Protein AF-A0A1E7ERU8-F1 (afdb_monomer)

Secondary structure (DSSP, 8-state):
---PPPPPPPPPPP----------------------------TTT-TTS-TTS-EEEEEEEE-PPGGGTTHHHHTHHHHHHHHHHHHHHHTT--EEEEEEEE--SSTTPPPHHHHHHHHHHHT--EEEE-SHHHHHHHHHTHHHHTTTSEE---S-HHHHHHHHSHHHHHHHHHHTT-----EEE--TT-----SSEEEEESSS--TTTTEEEESSHHHHHHHHTSHHHHTTGGG--EEEE----SEEEEEEEEEETTEEEEEEEEEETTTT-STTHHHHHHHTTSHHHHTSBSEEEP---HHHHHHHHHHHHHHHHHHT--EEEEEEEEEETTTEEEEEEEE-S--GGGGGGGGGTHHHHHHHHHHHTHHHHHH--------SPPP-EETTTT-----BGGG--HHHHHHT-HHHHHHTT-TT----EEE-PPP------TTSHHHHHHHHHTTTTS--------------------------------------

Sequence (496 aa):
MTSSVAINDPLMTDEPISSFESSHSSSRPSLSSVPSSIRTVTLDELKDIDRTKPLNILVTIHDIKPFYNGVYVHGLGLWISYIIERYLVERNIPHKLYTKSVLTTGATKTSPKDFIKFVKRNKIDVVIPSDTTDTMFLSTHHAEISKHVNLAVTPSLSVYESLEDKWETYNMCKELNICTPDTTLFTQNNNDQHYPFFLKVASGTNAGRGVWHCKHDDDLKMALNQKEITRRKKDVVLIQQKPVSGDIITAQIIFDNGTPVGSFFCQSVQSENLAGMGANWVNSQRADIKDMVSDIKVKLTDKQSKVLSEIFTRIGSKTSYHGMMDIEFIVNPIDGIFLLECNPRFSGGLHTTLSNHKFLDLYFDVVNKKNRNNNNSEKKTLNEAPICGNYSAGVEMKARLGDFDPTGFYLKNPLEVLSLRHWFTENHITYRPKSPSPSPSPTSMETTISTLLLKMDCSVKTSGSDMFHNEYSESALTSVGSNSTIDSSQKMIHGM

Nearest PDB structures (foldseek):
  2pn1-assembly1_A-2  TM=6.633E-01  e=1.241E-11  Exiguobacterium sibiricum 255-15
  6u1k-assembly1_A  TM=6.591E-01  e=4.947E-11  Thermus thermophilus HB8
  2zdg-assembly1_B  TM=6.523E-01  e=4.162E-11  unclassified
  2yzg-assembly1_B  TM=6.563E-01  e=2.344E-10  Thermus thermophilus HB8
  1ehi-assembly1_A  TM=6.337E-01  e=1.479E-10  Leuconostoc mesenteroides

Mean predicted aligned error: 12.73 Å

Structure (mmCIF, N/CA/C/O backbone):
data_AF-A0A1E7ERU8-F1
#
_entry.id   AF-A0A1E7ERU8-F1
#
loop_
_atom_site.group_PDB
_atom_site.id
_atom_site.type_symbol
_atom_site.label_atom_id
_atom_site.label_alt_id
_atom_site.label_comp_id
_atom_site.label_asym_id
_atom_site.label_entity_id
_atom_site.label_seq_id
_atom_site.pdbx_PDB_ins_code
_atom_site.Cartn_x
_atom_site.Cartn_y
_atom_site.Cartn_z
_atom_site.occupancy
_atom_site.B_iso_or_equiv
_atom_site.auth_seq_id
_atom_site.auth_comp_id
_atom_site.auth_asym_id
_atom_site.auth_atom_id
_atom_site.pdbx_PDB_model_num
ATOM 1 N N . MET A 1 1 ? 56.918 -26.871 -37.342 1.00 42.72 1 MET A N 1
ATOM 2 C CA . MET A 1 1 ? 56.216 -27.552 -36.237 1.00 42.72 1 MET A CA 1
ATOM 3 C C . MET A 1 1 ? 54.761 -27.138 -36.309 1.00 42.72 1 MET A C 1
ATOM 5 O O . MET A 1 1 ? 54.420 -26.020 -35.958 1.00 42.72 1 MET A O 1
ATOM 9 N N . THR A 1 2 ? 53.960 -27.992 -36.929 1.00 32.94 2 THR A N 1
ATOM 10 C CA . THR A 1 2 ? 52.538 -27.816 -37.233 1.00 32.94 2 THR A CA 1
ATOM 11 C C . THR A 1 2 ? 51.710 -28.498 -36.148 1.00 32.94 2 THR A C 1
ATOM 13 O O . THR A 1 2 ? 51.892 -29.694 -35.930 1.00 32.94 2 THR A O 1
ATOM 16 N N . SER A 1 3 ? 50.788 -27.781 -35.503 1.00 33.62 3 SER A N 1
ATOM 17 C CA . SER A 1 3 ? 49.689 -28.402 -34.752 1.00 33.62 3 SER A CA 1
ATOM 18 C C . SER A 1 3 ? 48.364 -27.788 -35.193 1.00 33.62 3 SER A C 1
ATOM 20 O O . SER A 1 3 ? 47.996 -26.686 -34.792 1.00 33.62 3 SER A O 1
ATOM 22 N N . SER A 1 4 ? 47.678 -28.514 -36.067 1.00 30.81 4 SER A N 1
ATOM 23 C CA . SER A 1 4 ? 46.291 -28.307 -36.461 1.00 30.81 4 SER A CA 1
ATOM 24 C C . SER A 1 4 ? 45.369 -28.922 -35.406 1.00 30.81 4 SER A C 1
ATOM 26 O O . SER A 1 4 ? 45.469 -30.118 -35.133 1.00 30.81 4 SER A O 1
ATOM 28 N N . VAL A 1 5 ? 44.470 -28.119 -34.840 1.00 40.88 5 VAL A N 1
ATOM 29 C CA . VAL A 1 5 ? 43.353 -28.588 -34.011 1.00 40.88 5 VAL A CA 1
ATOM 30 C C . VAL A 1 5 ? 42.112 -28.630 -34.897 1.00 40.88 5 VAL A C 1
ATOM 32 O O . VAL A 1 5 ? 41.734 -27.621 -35.487 1.00 40.88 5 VAL A O 1
ATOM 35 N N . ALA A 1 6 ? 41.535 -29.823 -35.028 1.00 33.97 6 ALA A N 1
ATOM 36 C CA . ALA A 1 6 ? 40.315 -30.084 -35.776 1.00 33.97 6 ALA A CA 1
ATOM 37 C C . ALA A 1 6 ? 39.084 -29.671 -34.953 1.00 33.97 6 ALA A C 1
ATOM 39 O O . ALA A 1 6 ? 38.977 -30.012 -33.775 1.00 33.97 6 ALA A O 1
ATOM 40 N N . ILE A 1 7 ? 38.162 -28.957 -35.596 1.00 39.69 7 ILE A N 1
ATOM 41 C CA . ILE A 1 7 ? 36.819 -28.655 -35.099 1.00 39.69 7 ILE A CA 1
ATOM 42 C C . ILE A 1 7 ? 35.871 -29.597 -35.846 1.00 39.69 7 ILE A C 1
ATOM 44 O O . ILE A 1 7 ? 35.864 -29.608 -37.075 1.00 39.69 7 ILE A O 1
ATOM 48 N N . ASN A 1 8 ? 35.126 -30.417 -35.104 1.00 36.47 8 ASN A N 1
ATOM 49 C CA . ASN A 1 8 ? 34.078 -31.282 -35.641 1.00 36.47 8 ASN A CA 1
ATOM 50 C C . ASN A 1 8 ? 32.730 -30.555 -35.549 1.00 36.47 8 ASN A C 1
ATOM 52 O O . ASN A 1 8 ? 32.255 -30.293 -34.444 1.00 36.47 8 ASN A O 1
ATOM 56 N N . ASP A 1 9 ? 32.119 -30.288 -36.701 1.00 37.62 9 ASP A N 1
ATOM 57 C CA . ASP A 1 9 ? 30.700 -29.946 -36.837 1.00 37.62 9 ASP A CA 1
ATOM 58 C C . ASP A 1 9 ? 29.838 -31.221 -36.799 1.00 37.62 9 ASP A C 1
ATOM 60 O O . ASP A 1 9 ? 30.205 -32.219 -37.432 1.00 37.62 9 ASP A O 1
ATOM 64 N N . PRO A 1 10 ? 28.670 -31.227 -36.131 1.00 44.28 10 PRO A N 1
ATOM 65 C CA . PRO A 1 10 ? 27.689 -32.283 -36.310 1.00 44.28 10 PRO A CA 1
ATOM 66 C C . PRO A 1 10 ? 26.718 -31.939 -37.451 1.00 44.28 10 PRO A C 1
ATOM 68 O O . PRO A 1 10 ? 26.026 -30.921 -37.427 1.00 44.28 10 PRO A O 1
ATOM 71 N N . LEU A 1 11 ? 26.652 -32.843 -38.433 1.00 35.62 11 LEU A N 1
ATOM 72 C CA . LEU A 1 11 ? 25.631 -32.879 -39.477 1.00 35.62 11 LEU A CA 1
ATOM 73 C C . LEU A 1 11 ? 24.226 -33.019 -38.869 1.00 35.62 11 LEU A C 1
ATOM 75 O O . LEU A 1 11 ? 23.938 -33.990 -38.170 1.00 35.62 11 LEU A O 1
ATOM 79 N N . MET A 1 12 ? 23.344 -32.080 -39.209 1.00 34.75 12 MET A N 1
ATOM 80 C CA . MET A 1 12 ? 21.891 -32.235 -39.138 1.00 34.75 12 MET A CA 1
ATOM 81 C C . MET A 1 12 ? 21.435 -33.033 -40.363 1.00 34.75 12 MET A C 1
ATOM 83 O O . MET A 1 12 ? 21.643 -32.607 -41.498 1.00 34.75 12 MET A O 1
ATOM 87 N N . THR A 1 13 ? 20.845 -34.204 -40.138 1.00 40.19 13 THR A N 1
ATOM 88 C CA . THR A 1 13 ? 20.145 -34.982 -41.165 1.00 40.19 13 THR A CA 1
ATOM 89 C C . THR A 1 13 ? 18.660 -34.639 -41.127 1.00 40.19 13 THR A C 1
ATOM 91 O O . THR A 1 13 ? 18.004 -34.870 -40.111 1.00 40.19 13 THR A O 1
ATOM 94 N N . ASP A 1 14 ? 18.149 -34.108 -42.235 1.00 37.19 14 ASP A N 1
ATOM 95 C CA . ASP A 1 14 ? 16.723 -33.922 -42.495 1.00 37.19 14 ASP A CA 1
ATOM 96 C C . ASP A 1 14 ? 16.034 -35.285 -42.674 1.00 37.19 14 ASP A C 1
ATOM 98 O O . ASP A 1 14 ? 16.336 -36.018 -43.618 1.00 37.19 14 ASP A O 1
ATOM 102 N N . GLU A 1 15 ? 15.074 -35.607 -41.803 1.00 41.28 15 GLU A N 1
ATOM 103 C CA . GLU A 1 15 ? 14.064 -36.636 -42.073 1.00 41.28 15 GLU A CA 1
ATOM 104 C C . GLU A 1 15 ? 12.684 -35.992 -42.308 1.00 41.28 15 GLU A C 1
ATOM 106 O O . GLU A 1 15 ? 12.304 -35.055 -41.598 1.00 41.28 15 GLU A O 1
ATOM 111 N N . PRO A 1 16 ? 11.906 -36.475 -43.295 1.00 42.34 16 PRO A N 1
ATOM 112 C CA . PRO A 1 16 ? 10.620 -35.892 -43.646 1.00 42.34 16 PRO A CA 1
ATOM 113 C C . PRO A 1 16 ? 9.520 -36.338 -42.673 1.00 42.34 16 PRO A C 1
ATOM 115 O O . PRO A 1 16 ? 9.263 -37.526 -42.481 1.00 42.34 16 PRO A O 1
ATOM 118 N N . ILE A 1 17 ? 8.816 -35.361 -42.099 1.00 37.84 17 ILE A N 1
ATOM 119 C CA . ILE A 1 17 ? 7.649 -35.581 -41.239 1.00 37.84 17 ILE A CA 1
ATOM 120 C C . ILE A 1 17 ? 6.486 -36.101 -42.093 1.00 37.84 17 ILE A C 1
ATOM 122 O O . ILE A 1 17 ? 5.920 -35.383 -42.919 1.00 37.84 17 ILE A O 1
ATOM 126 N N . SER A 1 18 ? 6.116 -37.360 -41.863 1.00 34.72 18 SER A N 1
ATOM 127 C CA . SER A 1 18 ? 4.922 -37.996 -42.411 1.00 34.72 18 SER A CA 1
ATOM 128 C C . SER A 1 18 ? 3.650 -37.389 -41.814 1.00 34.72 18 SER A C 1
ATOM 130 O O . SER A 1 18 ? 3.473 -37.349 -40.595 1.00 34.72 18 SER A O 1
ATOM 132 N N . SER A 1 19 ? 2.740 -36.979 -42.690 1.00 39.31 19 SER A N 1
ATOM 133 C CA . SER A 1 19 ? 1.374 -36.555 -42.397 1.00 39.31 19 SER A CA 1
ATOM 134 C C . SER A 1 19 ? 0.558 -37.661 -41.715 1.00 39.31 19 SER A C 1
ATOM 136 O O . SER A 1 19 ? 0.276 -38.690 -42.329 1.00 39.31 19 SER A O 1
ATOM 138 N N . PHE A 1 20 ? 0.126 -37.417 -40.477 1.00 35.47 20 PHE A N 1
ATOM 139 C CA . PHE A 1 20 ? -0.924 -38.187 -39.810 1.00 35.47 20 PHE A CA 1
ATOM 140 C C . PHE A 1 20 ? -2.240 -37.404 -39.871 1.00 35.47 20 PHE A C 1
ATOM 142 O O . PHE A 1 20 ? -2.466 -36.468 -39.105 1.00 35.47 20 PHE A O 1
ATOM 149 N N . GLU A 1 21 ? -3.122 -37.806 -40.784 1.00 43.38 21 GLU A N 1
ATOM 150 C CA . GLU A 1 21 ? -4.551 -37.533 -40.665 1.00 43.38 21 GLU A CA 1
ATOM 151 C C . GLU A 1 21 ? -5.121 -38.435 -39.562 1.00 43.38 21 GLU A C 1
ATOM 153 O O . GLU A 1 21 ? -5.020 -39.659 -39.631 1.00 43.38 21 GLU A O 1
ATOM 158 N N . SER A 1 22 ? -5.737 -37.847 -38.534 1.00 37.66 22 SER A N 1
ATOM 159 C CA . SER A 1 22 ? -6.662 -38.586 -37.673 1.00 37.66 22 SER A CA 1
ATOM 160 C C . SER A 1 22 ? -7.894 -37.739 -37.374 1.00 37.66 22 SER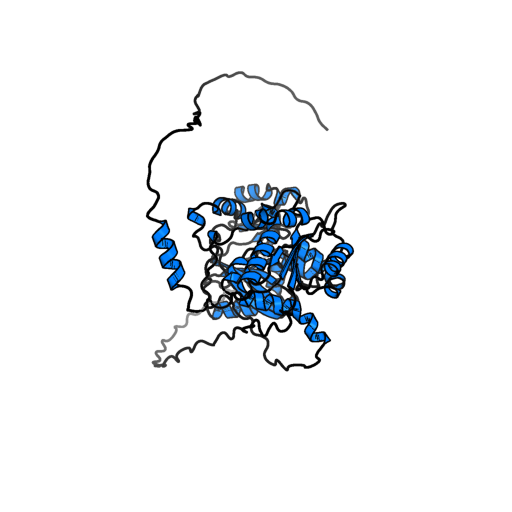 A C 1
ATOM 162 O O . SER A 1 22 ? -7.864 -36.693 -36.727 1.00 37.66 22 SER A O 1
ATOM 164 N N . SER A 1 23 ? -9.004 -38.208 -37.927 1.00 44.97 23 SER A N 1
ATOM 165 C CA . SER A 1 23 ? -10.358 -37.747 -37.691 1.00 44.97 23 SER A CA 1
ATOM 166 C C . SER A 1 23 ? -10.831 -38.201 -36.309 1.00 44.97 23 SER A C 1
ATOM 168 O O . SER A 1 23 ? -11.219 -39.356 -36.129 1.00 44.97 23 SER A O 1
ATOM 170 N N . HIS A 1 24 ? -10.864 -37.287 -35.340 1.00 38.22 24 HIS A N 1
ATOM 171 C CA . HIS A 1 24 ? -11.597 -37.490 -34.092 1.00 38.22 24 HIS A CA 1
ATOM 172 C C . HIS A 1 24 ? -12.530 -36.313 -33.810 1.00 38.22 24 HIS A C 1
ATOM 174 O O . HIS A 1 24 ? -12.122 -35.242 -33.361 1.00 38.22 24 HIS A O 1
ATOM 180 N N . SER A 1 25 ? -13.823 -36.550 -34.053 1.00 48.78 25 SER A N 1
ATOM 181 C CA . SER A 1 25 ? -14.905 -35.749 -33.497 1.00 48.78 25 SER A CA 1
ATOM 182 C C . SER A 1 25 ? -14.891 -35.906 -31.976 1.00 48.78 25 SER A C 1
ATOM 184 O O . SER A 1 25 ? -15.311 -36.934 -31.443 1.00 48.78 25 SER A O 1
ATOM 186 N N . SER A 1 26 ? -14.399 -34.891 -31.274 1.00 36.50 26 SER A N 1
ATOM 187 C CA . SER A 1 26 ? -14.543 -34.779 -29.826 1.00 36.50 26 SER A CA 1
ATOM 188 C C . SER A 1 26 ? -15.552 -33.678 -29.524 1.00 36.50 26 SER A C 1
ATOM 190 O O . SER A 1 26 ? -15.338 -32.493 -29.779 1.00 36.50 26 SER A O 1
ATOM 192 N N . SER A 1 27 ? -16.700 -34.092 -28.999 1.00 38.81 27 SER A N 1
ATOM 193 C CA . SER A 1 27 ? -17.632 -33.224 -28.293 1.00 38.81 27 SER A CA 1
ATOM 194 C C . SER A 1 27 ? -16.870 -32.507 -27.179 1.00 38.81 27 SER A C 1
ATOM 196 O O . SER A 1 27 ? -16.473 -33.137 -26.197 1.00 38.81 27 SER A O 1
ATOM 198 N N . ARG A 1 28 ? -16.631 -31.202 -27.347 1.00 35.34 28 ARG A N 1
ATOM 199 C CA . ARG A 1 28 ? -16.039 -30.358 -26.305 1.00 35.34 28 ARG A CA 1
ATOM 200 C C . ARG A 1 28 ? -16.934 -30.428 -25.065 1.00 35.34 28 ARG A C 1
ATOM 202 O O . ARG A 1 28 ? -18.092 -30.017 -25.162 1.00 35.34 28 ARG A O 1
ATOM 209 N N . PRO A 1 29 ? -16.441 -30.909 -23.912 1.00 36.12 29 PRO A N 1
ATOM 210 C CA . PRO A 1 29 ? -17.170 -30.730 -22.671 1.00 36.12 29 PRO A CA 1
ATOM 211 C C . PRO A 1 29 ? -17.283 -29.224 -22.429 1.00 36.12 29 PRO A C 1
ATOM 213 O O . PRO A 1 29 ? -16.292 -28.494 -22.516 1.00 36.12 29 PRO A O 1
ATOM 216 N N . SER A 1 30 ? -18.502 -28.744 -22.185 1.00 39.84 30 SER A N 1
ATOM 217 C CA . SER A 1 30 ? -18.716 -27.369 -21.752 1.00 39.84 30 SER A CA 1
ATOM 218 C C . SER A 1 30 ? -17.905 -27.162 -20.477 1.00 39.84 30 SER A C 1
ATOM 220 O O . SER A 1 30 ? -18.178 -27.812 -19.467 1.00 39.84 30 SER A O 1
ATOM 222 N N . LEU A 1 31 ? -16.898 -26.292 -20.543 1.00 35.41 31 LEU A N 1
ATOM 223 C CA . LEU A 1 31 ? -16.157 -25.797 -19.389 1.00 35.41 31 LEU A CA 1
ATOM 224 C C . LEU A 1 31 ? -17.152 -25.089 -18.466 1.00 35.41 31 LEU A C 1
ATOM 226 O O . LEU A 1 31 ? -17.412 -23.896 -18.600 1.00 35.41 31 LEU A O 1
ATOM 230 N N . SER A 1 32 ? -17.760 -25.851 -17.559 1.00 37.69 32 SER A N 1
ATOM 231 C CA . SER A 1 32 ? -18.476 -25.308 -16.419 1.00 37.69 32 SER A CA 1
ATOM 232 C C . SER A 1 32 ? -17.455 -24.525 -15.604 1.00 37.69 32 SER A C 1
ATOM 234 O O . SER A 1 32 ? -16.500 -25.110 -15.091 1.00 37.69 32 SER A O 1
ATOM 236 N N . SER A 1 33 ? -17.633 -23.207 -15.548 1.00 41.22 33 SER A N 1
ATOM 237 C CA . SER A 1 33 ? -16.838 -22.284 -14.744 1.00 41.22 33 SER A CA 1
ATOM 238 C C . SER A 1 33 ? -16.620 -22.872 -13.353 1.00 41.22 33 SER A C 1
ATOM 240 O O . SER A 1 33 ? -17.590 -23.069 -12.617 1.00 41.22 33 SER A O 1
ATOM 242 N N . VAL A 1 34 ? -15.368 -23.167 -12.998 1.00 42.28 34 VAL A N 1
ATOM 243 C CA . VAL A 1 34 ? -15.015 -23.502 -11.616 1.00 42.28 34 VAL A CA 1
ATOM 244 C C . VAL A 1 34 ? -15.473 -22.313 -10.770 1.00 42.28 34 VAL A C 1
ATOM 246 O O . VAL A 1 34 ? -15.021 -21.196 -11.035 1.00 42.28 34 VAL A O 1
ATOM 249 N N . PRO A 1 35 ? -16.404 -22.493 -9.816 1.00 43.81 35 PRO A N 1
ATOM 250 C CA . PRO A 1 35 ? -16.850 -21.389 -8.987 1.00 43.81 35 PRO A CA 1
ATOM 251 C C . PRO A 1 35 ? -15.625 -20.856 -8.254 1.00 43.81 35 PRO A C 1
ATOM 253 O O . PRO A 1 35 ? -14.987 -21.591 -7.500 1.00 43.81 35 PRO A O 1
ATOM 256 N N . SER A 1 36 ? -15.268 -19.593 -8.483 1.00 49.62 36 SER A N 1
ATOM 257 C CA . SER A 1 36 ? -14.318 -18.917 -7.614 1.00 49.62 36 SER A CA 1
ATOM 258 C C . SER A 1 36 ? -14.966 -18.882 -6.233 1.00 49.62 36 SER A C 1
ATOM 260 O O . SER A 1 36 ? -15.901 -18.123 -5.977 1.00 49.62 36 SER A O 1
ATOM 262 N N . SER A 1 37 ? -14.540 -19.775 -5.343 1.00 54.34 37 SER A N 1
ATOM 263 C CA . SER A 1 37 ? -15.031 -19.827 -3.971 1.00 54.34 37 SER A CA 1
ATOM 264 C C . SER A 1 37 ? -14.439 -18.643 -3.209 1.00 54.34 37 SER A C 1
ATOM 266 O O . SER A 1 37 ? -13.523 -18.787 -2.400 1.00 54.34 37 SER A O 1
ATOM 268 N N . ILE A 1 38 ? -14.912 -17.434 -3.516 1.00 59.66 38 ILE A N 1
ATOM 269 C CA . ILE A 1 38 ? -14.609 -16.246 -2.730 1.00 59.66 38 ILE A CA 1
ATOM 270 C C . ILE A 1 38 ? -15.186 -16.527 -1.351 1.00 59.66 38 ILE A C 1
ATOM 272 O O . ILE A 1 38 ? -16.407 -16.617 -1.189 1.00 59.66 38 ILE A O 1
ATOM 276 N N . ARG A 1 39 ? -14.307 -16.669 -0.354 1.00 61.81 39 ARG A N 1
ATOM 277 C CA . ARG A 1 39 ? -14.715 -16.675 1.048 1.00 61.81 39 ARG A CA 1
ATOM 278 C C . ARG A 1 39 ? -15.483 -15.380 1.286 1.00 61.81 39 ARG A C 1
ATOM 280 O O . ARG A 1 39 ? -14.890 -14.315 1.367 1.00 61.81 39 ARG A O 1
ATOM 287 N N . THR A 1 40 ? -16.804 -15.453 1.349 1.00 53.62 40 THR A N 1
ATOM 288 C CA . THR A 1 40 ? -17.605 -14.284 1.694 1.00 53.62 40 THR A CA 1
ATOM 289 C C . THR A 1 40 ? -17.532 -14.154 3.200 1.00 53.62 40 THR A C 1
ATOM 291 O O . THR A 1 40 ? -18.103 -14.982 3.892 1.00 53.62 40 THR A O 1
ATOM 294 N N . VAL A 1 41 ? -16.803 -13.154 3.694 1.00 54.56 41 VAL A N 1
ATOM 295 C CA . VAL A 1 41 ? -16.888 -12.760 5.100 1.00 54.56 41 VAL A CA 1
ATOM 296 C C . VAL A 1 41 ? -18.090 -11.831 5.217 1.00 54.56 41 VAL A C 1
ATOM 298 O O . VAL A 1 41 ? -18.110 -10.742 4.649 1.00 54.56 41 VAL A O 1
ATOM 301 N N . THR A 1 42 ? -19.138 -12.291 5.882 1.00 57.59 42 THR A N 1
ATOM 302 C CA . THR A 1 42 ? -20.289 -11.458 6.234 1.00 57.59 42 THR A CA 1
ATOM 303 C C . THR A 1 42 ? -19.957 -10.604 7.462 1.00 57.59 42 THR A C 1
ATOM 305 O O . THR A 1 42 ? -19.143 -10.991 8.302 1.00 57.59 42 THR A O 1
ATOM 308 N N . LEU A 1 43 ? -20.619 -9.452 7.627 1.00 55.19 43 LEU A N 1
ATOM 309 C CA . LEU A 1 43 ? -20.477 -8.653 8.859 1.00 55.19 43 LEU A CA 1
ATOM 310 C C . LEU A 1 43 ? -20.872 -9.431 10.116 1.00 55.19 43 LEU A C 1
ATOM 312 O O . LEU A 1 43 ? -20.462 -9.068 11.215 1.00 55.19 43 LEU A O 1
ATOM 316 N N . ASP A 1 44 ? -21.715 -10.449 9.968 1.00 55.34 44 ASP A N 1
ATOM 317 C CA . ASP A 1 44 ? -22.160 -11.296 11.072 1.00 55.34 44 ASP A CA 1
ATOM 318 C C . ASP A 1 44 ? -21.130 -12.390 11.393 1.00 55.34 44 ASP A C 1
ATOM 320 O O . ASP A 1 44 ? -21.146 -12.948 12.486 1.00 55.34 44 ASP A O 1
ATOM 324 N N . GLU A 1 45 ? -20.196 -12.673 10.478 1.00 53.25 45 GLU A N 1
ATOM 325 C CA . GLU A 1 45 ? -18.999 -13.487 10.721 1.00 53.25 45 GLU A CA 1
ATOM 326 C C . GLU A 1 45 ? -17.836 -12.668 11.282 1.00 53.25 45 GLU A C 1
ATOM 328 O O . GLU A 1 45 ? -16.982 -13.228 11.972 1.00 53.25 45 GLU A O 1
ATOM 333 N N . LEU A 1 46 ? -17.845 -11.341 11.103 1.00 57.94 46 LEU A N 1
ATOM 334 C CA . LEU A 1 46 ? -17.050 -10.401 11.901 1.00 57.94 46 LEU A CA 1
ATOM 335 C C . LEU A 1 46 ? -17.612 -10.286 13.332 1.00 57.94 46 LEU A C 1
ATOM 337 O O . LEU A 1 46 ? -17.790 -9.186 13.855 1.00 57.94 46 LEU A O 1
ATOM 341 N N . LYS A 1 47 ? -17.888 -11.430 13.978 1.00 50.22 47 LYS A N 1
ATOM 342 C CA . LYS A 1 47 ? -18.505 -11.567 15.313 1.00 50.22 47 LYS A CA 1
ATOM 343 C C . LYS A 1 47 ? -17.787 -10.786 16.417 1.00 50.22 47 LYS A C 1
ATOM 345 O O . LYS A 1 47 ? -18.360 -10.572 17.478 1.00 50.22 47 LYS A O 1
ATOM 350 N N . ASP A 1 48 ? -16.556 -10.360 16.155 1.00 53.94 48 ASP A N 1
ATOM 351 C CA . ASP A 1 48 ? -15.677 -9.701 17.115 1.00 53.94 48 ASP A CA 1
ATOM 352 C C . ASP A 1 48 ? -15.721 -8.167 17.036 1.00 53.94 48 ASP A C 1
ATOM 354 O O . ASP A 1 48 ? -15.178 -7.499 17.917 1.00 53.94 48 ASP A O 1
ATOM 358 N N . ILE A 1 49 ? -16.373 -7.584 16.019 1.00 61.00 49 ILE A N 1
ATOM 359 C CA . ILE A 1 49 ? -16.676 -6.149 16.041 1.00 61.00 49 ILE A CA 1
ATOM 360 C C . ILE A 1 49 ? -17.947 -5.981 16.866 1.00 61.00 49 ILE A C 1
ATOM 362 O O . ILE A 1 49 ? -19.065 -6.055 16.354 1.00 61.00 49 ILE A O 1
ATOM 366 N N . ASP A 1 50 ? -17.754 -5.785 18.167 1.00 67.75 50 ASP A N 1
ATOM 367 C CA . ASP A 1 50 ? -18.817 -5.456 19.107 1.00 67.75 50 ASP A CA 1
ATOM 368 C C . ASP A 1 50 ? -19.569 -4.203 18.635 1.00 67.75 50 ASP A C 1
ATOM 370 O O . ASP A 1 50 ? -19.124 -3.076 18.842 1.00 67.75 50 ASP A O 1
ATOM 374 N N . ARG A 1 51 ? -20.732 -4.406 18.005 1.00 72.31 51 ARG A N 1
ATOM 375 C CA . ARG A 1 51 ? -21.580 -3.319 17.494 1.00 72.31 51 ARG A CA 1
ATOM 376 C C . ARG A 1 51 ? -22.263 -2.524 18.610 1.00 72.31 51 ARG A C 1
ATOM 378 O O . ARG A 1 51 ? -22.896 -1.510 18.321 1.00 72.31 51 ARG A O 1
ATOM 385 N N . THR A 1 52 ? -22.170 -2.972 19.865 1.00 78.00 52 THR A N 1
ATOM 386 C CA . THR A 1 52 ? -22.739 -2.257 21.017 1.00 78.00 52 THR A CA 1
ATOM 387 C C . THR A 1 52 ? -21.869 -1.083 21.457 1.00 78.00 52 THR A C 1
ATOM 389 O O . THR A 1 52 ? -22.369 -0.152 22.093 1.00 78.00 52 THR A O 1
ATOM 392 N N . LYS A 1 53 ? -20.590 -1.072 21.060 1.00 87.56 53 LYS A N 1
ATOM 393 C CA . LYS A 1 53 ? -19.671 0.047 21.269 1.00 87.56 53 LYS A CA 1
ATOM 394 C C . LYS A 1 53 ? -19.125 0.576 19.938 1.00 87.56 53 LYS A C 1
ATOM 396 O O . LYS A 1 53 ? -19.055 -0.155 18.955 1.00 87.56 53 LYS A O 1
ATOM 401 N N . PRO A 1 54 ? -18.709 1.851 19.885 1.00 92.19 54 PRO A N 1
ATOM 402 C CA . PRO A 1 54 ? -17.954 2.346 18.746 1.00 92.19 54 PRO A CA 1
ATOM 403 C C . PRO A 1 54 ? -16.621 1.607 18.599 1.00 92.19 54 PRO A C 1
ATOM 405 O O . PRO A 1 54 ? -15.921 1.409 19.594 1.00 92.19 54 PRO A O 1
ATOM 408 N N . LEU A 1 55 ? -16.262 1.264 17.363 1.00 93.62 55 LEU A N 1
ATOM 409 C CA . LEU A 1 55 ? -14.934 0.770 17.009 1.00 93.62 55 LEU A CA 1
ATOM 410 C C . LEU A 1 55 ? -13.934 1.938 17.014 1.00 93.62 55 LEU A C 1
ATOM 412 O O . LEU A 1 55 ? -14.127 2.920 16.295 1.00 93.62 55 LEU A O 1
ATOM 416 N N . ASN A 1 56 ? -12.870 1.851 17.808 1.00 95.62 56 ASN A N 1
ATOM 417 C CA . ASN A 1 56 ? -11.846 2.891 17.896 1.00 95.62 56 ASN A CA 1
ATOM 418 C C . ASN A 1 56 ? -10.654 2.522 17.005 1.00 95.62 56 ASN A C 1
ATOM 420 O O . ASN A 1 56 ? -9.937 1.557 17.277 1.00 95.62 56 ASN A O 1
ATOM 424 N N . ILE A 1 57 ? -10.421 3.299 15.952 1.00 97.12 57 ILE A N 1
ATOM 425 C CA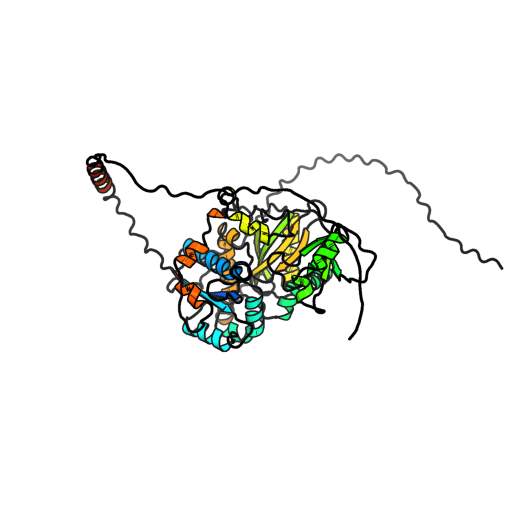 . ILE A 1 57 ? -9.398 3.020 14.938 1.00 97.12 57 ILE A CA 1
ATOM 426 C C . ILE A 1 57 ? -8.369 4.138 14.947 1.00 97.12 57 ILE A C 1
ATOM 428 O O . ILE A 1 57 ? -8.732 5.311 14.948 1.00 97.12 57 ILE A O 1
ATOM 432 N N . LEU A 1 58 ? -7.091 3.778 14.912 1.00 97.75 58 LEU A N 1
ATOM 4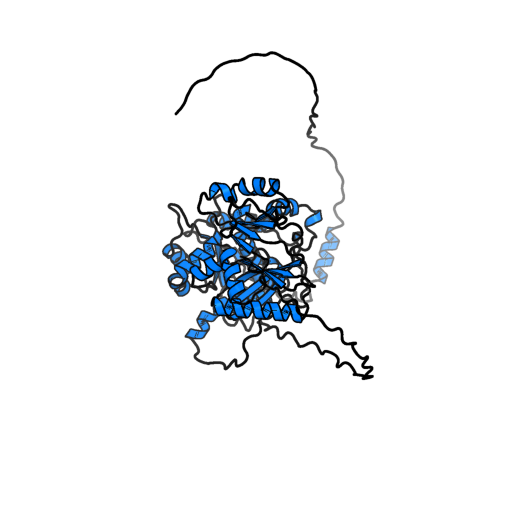33 C CA . LEU A 1 58 ? -5.991 4.709 14.700 1.00 97.75 58 LEU A CA 1
ATOM 434 C C . LEU A 1 58 ? -5.357 4.466 13.330 1.00 97.75 58 LEU A C 1
ATOM 436 O O . LEU A 1 58 ? -4.752 3.420 13.109 1.00 97.75 58 LEU A O 1
ATOM 440 N N . VAL A 1 59 ? -5.436 5.455 12.444 1.00 97.06 59 VAL A N 1
ATOM 441 C CA . VAL A 1 59 ? -4.640 5.499 11.214 1.00 97.06 59 VAL A CA 1
ATOM 442 C C . VAL A 1 59 ? -3.368 6.292 11.494 1.00 97.06 59 VAL A C 1
ATOM 444 O O . VAL A 1 59 ? -3.422 7.460 11.896 1.00 97.06 59 VAL A O 1
ATOM 447 N N . THR A 1 60 ? -2.210 5.662 11.329 1.00 95.81 60 THR A N 1
ATOM 448 C CA . THR A 1 60 ? -0.930 6.370 11.436 1.00 95.81 60 THR A CA 1
ATOM 449 C C . THR A 1 60 ? -0.549 6.976 10.101 1.00 95.81 60 THR A C 1
ATOM 451 O O . THR A 1 60 ? -0.943 6.463 9.062 1.00 95.81 60 THR A O 1
ATOM 454 N N . ILE A 1 61 ? 0.179 8.091 10.123 1.00 92.56 61 ILE A N 1
ATOM 455 C CA . ILE A 1 61 ? 0.635 8.803 8.925 1.00 92.56 61 ILE A CA 1
ATOM 456 C C . ILE A 1 61 ? 2.096 9.229 9.095 1.00 92.56 61 ILE A C 1
ATOM 458 O O . ILE A 1 61 ? 2.569 9.420 10.215 1.00 92.56 61 ILE A O 1
ATOM 462 N N . HIS A 1 62 ? 2.818 9.421 7.999 1.00 89.00 62 HIS A N 1
ATOM 463 C CA . HIS A 1 62 ? 4.216 9.843 8.033 1.00 89.00 62 HIS A CA 1
ATOM 464 C C . HIS A 1 62 ? 4.341 11.373 8.127 1.00 89.00 62 HIS A C 1
ATOM 466 O O . HIS A 1 62 ? 3.805 12.074 7.285 1.00 89.00 62 HIS A O 1
ATOM 472 N N . ASP A 1 63 ? 5.031 11.893 9.150 1.00 85.44 63 ASP A N 1
ATOM 473 C CA . ASP A 1 63 ? 5.532 13.281 9.308 1.00 85.44 63 ASP A CA 1
ATOM 474 C C . ASP A 1 63 ? 4.824 14.417 8.525 1.00 85.44 63 ASP A C 1
ATOM 476 O O . ASP A 1 63 ? 5.460 15.249 7.872 1.00 85.44 63 ASP A O 1
ATOM 480 N N . ILE A 1 64 ? 3.489 14.512 8.609 1.00 81.56 64 ILE A N 1
ATOM 481 C CA . ILE A 1 64 ? 2.789 15.688 8.080 1.00 81.56 64 ILE A CA 1
ATOM 482 C C . ILE A 1 64 ? 3.159 16.893 8.943 1.00 81.56 64 ILE A C 1
ATOM 484 O O . ILE A 1 64 ? 2.868 16.943 10.144 1.00 81.56 64 ILE A O 1
ATOM 488 N N . LYS A 1 65 ? 3.807 17.881 8.319 1.00 81.50 65 LYS A N 1
ATOM 489 C CA . LYS A 1 65 ? 4.236 19.114 8.982 1.00 81.50 65 LYS A CA 1
ATOM 490 C C . LYS A 1 65 ? 3.029 20.031 9.243 1.00 81.50 65 LYS A C 1
ATOM 492 O O . LYS A 1 65 ? 1.972 19.857 8.633 1.00 81.50 65 LYS A O 1
ATOM 497 N N . PRO A 1 66 ? 3.158 21.031 10.139 1.00 78.06 66 PRO A N 1
ATOM 498 C CA . PRO A 1 66 ? 2.064 21.943 10.456 1.00 78.06 66 PRO A CA 1
ATOM 499 C C . PRO A 1 66 ? 1.532 22.624 9.192 1.00 78.06 66 PRO A C 1
ATOM 501 O O . PRO A 1 66 ? 2.307 22.902 8.272 1.00 78.06 66 PRO A O 1
ATOM 504 N N . PHE A 1 67 ? 0.225 22.895 9.170 1.00 75.19 67 PHE A N 1
ATOM 505 C CA . PHE A 1 67 ? -0.472 23.529 8.044 1.00 75.19 67 PHE A CA 1
ATOM 506 C C . PHE A 1 67 ? -0.392 22.739 6.725 1.00 75.19 67 PHE A C 1
ATOM 508 O O . PHE A 1 67 ? -0.276 23.334 5.661 1.00 75.19 67 PHE A O 1
ATOM 515 N N . TYR A 1 68 ? -0.428 21.400 6.786 1.00 74.94 68 TYR A N 1
ATOM 516 C CA . TYR A 1 68 ? -0.350 20.510 5.612 1.00 74.94 68 TYR A CA 1
ATOM 517 C C . TYR A 1 68 ? 0.929 20.641 4.781 1.00 74.94 68 TYR A C 1
ATOM 519 O O . TYR A 1 68 ? 0.990 20.200 3.629 1.00 74.94 68 TYR A O 1
ATOM 527 N N . ASN A 1 69 ? 1.987 21.209 5.355 1.00 77.06 69 ASN A N 1
ATOM 528 C CA . ASN A 1 69 ? 3.265 21.269 4.671 1.00 77.06 69 ASN A CA 1
ATOM 529 C C . ASN A 1 69 ? 3.746 19.841 4.356 1.00 77.06 69 ASN A C 1
ATOM 531 O O . ASN A 1 69 ? 3.903 19.001 5.240 1.00 77.06 69 ASN A O 1
ATOM 535 N N . GLY A 1 70 ? 3.961 19.562 3.069 1.00 76.88 70 GLY A N 1
ATOM 536 C CA . GLY A 1 70 ? 4.337 18.229 2.597 1.00 76.88 70 GLY A CA 1
ATOM 537 C C . GLY A 1 70 ? 3.175 17.246 2.415 1.00 76.88 70 GLY A C 1
ATOM 538 O O . GLY A 1 70 ? 3.447 16.077 2.168 1.00 76.88 70 GLY A O 1
ATOM 539 N N . VAL A 1 71 ? 1.907 17.677 2.466 1.00 79.81 71 VAL A N 1
ATOM 540 C CA . VAL A 1 71 ? 0.749 16.783 2.249 1.00 79.81 71 VAL A CA 1
ATOM 541 C C . VAL A 1 71 ? 0.778 16.080 0.889 1.00 79.81 71 VAL A C 1
ATOM 543 O O . VAL A 1 71 ? 0.424 14.917 0.798 1.00 79.81 71 VAL A O 1
ATOM 546 N N . TYR A 1 72 ? 1.307 16.707 -0.162 1.00 72.12 72 TYR A N 1
ATOM 547 C CA . TYR A 1 72 ? 1.484 16.036 -1.459 1.00 72.12 72 TYR A CA 1
ATOM 548 C C . TYR A 1 72 ? 2.518 14.900 -1.432 1.00 72.12 72 TYR A C 1
ATOM 550 O O . TYR A 1 72 ? 2.570 14.085 -2.345 1.00 72.12 72 TYR A O 1
ATOM 558 N N . VAL A 1 73 ? 3.387 14.871 -0.421 1.00 75.12 73 VAL A N 1
ATOM 559 C CA . VAL A 1 73 ? 4.427 13.845 -0.255 1.00 75.12 73 VAL A CA 1
ATOM 560 C C . VAL A 1 73 ? 4.006 12.787 0.759 1.00 75.12 73 VAL A C 1
ATOM 562 O O . VAL A 1 73 ? 4.325 11.618 0.583 1.00 75.12 73 VAL A O 1
ATOM 565 N N . HIS A 1 74 ? 3.296 13.208 1.805 1.00 82.88 74 HIS A N 1
ATOM 566 C CA . HIS A 1 74 ? 3.014 12.408 2.995 1.00 82.88 74 HIS A CA 1
ATOM 567 C C . HIS A 1 74 ? 1.510 12.239 3.285 1.00 82.88 74 HIS A C 1
ATOM 569 O O . HIS A 1 74 ? 1.112 11.718 4.322 1.00 82.88 74 HIS A O 1
ATOM 575 N N . GLY A 1 75 ? 0.649 12.702 2.379 1.00 85.69 75 GLY A N 1
ATOM 576 C CA . GLY A 1 75 ? -0.806 12.714 2.534 1.00 85.69 75 GLY A CA 1
ATOM 577 C C . GLY A 1 75 ? -1.487 11.378 2.266 1.00 85.69 75 GLY A C 1
ATOM 578 O O . GLY A 1 75 ? -2.699 11.296 2.441 1.00 85.69 75 GLY A O 1
ATOM 579 N N . LEU A 1 76 ? -0.742 10.330 1.892 1.00 87.69 76 LEU A N 1
ATOM 580 C CA . LEU A 1 76 ? -1.289 8.985 1.686 1.00 87.69 76 LEU A CA 1
ATOM 581 C C . LEU A 1 76 ? -2.075 8.502 2.916 1.00 87.69 76 LEU A C 1
ATOM 583 O O . LEU A 1 76 ? -3.155 7.937 2.787 1.00 87.69 76 LEU A O 1
ATOM 587 N N . GLY A 1 77 ? -1.599 8.816 4.119 1.00 91.00 77 GLY A N 1
ATOM 588 C CA . GLY A 1 77 ? -2.315 8.471 5.341 1.00 91.00 77 GLY A CA 1
ATOM 589 C C . GLY A 1 77 ? -3.608 9.237 5.590 1.00 91.00 77 GLY A C 1
ATOM 590 O O . GLY A 1 77 ? -4.551 8.674 6.142 1.00 91.00 77 GLY A O 1
ATOM 591 N N . LEU A 1 78 ? -3.698 10.485 5.126 1.00 91.19 78 LEU A N 1
ATOM 592 C CA . LEU A 1 78 ? -4.963 11.222 5.125 1.00 91.19 78 LEU A CA 1
ATOM 593 C C . LEU A 1 78 ? -5.937 10.618 4.109 1.00 91.19 78 LEU A C 1
ATOM 595 O O . LEU A 1 78 ? -7.119 10.458 4.394 1.00 91.19 78 LEU A O 1
ATOM 599 N N . TRP A 1 79 ? -5.437 10.222 2.939 1.00 91.12 79 TRP A N 1
ATOM 600 C CA . TRP A 1 79 ? -6.246 9.520 1.948 1.00 91.12 79 TRP A CA 1
ATOM 601 C C . TRP A 1 79 ? -6.811 8.206 2.497 1.00 91.12 79 TRP A C 1
ATOM 603 O O . TRP A 1 79 ? -8.019 7.993 2.462 1.00 91.12 79 TRP A O 1
ATOM 613 N N . ILE A 1 80 ? -5.964 7.364 3.090 1.00 93.94 80 ILE A N 1
ATOM 614 C CA . ILE A 1 80 ? -6.388 6.093 3.686 1.00 93.94 80 ILE A CA 1
ATOM 615 C C . ILE A 1 80 ? -7.369 6.324 4.838 1.00 93.94 80 ILE A C 1
ATOM 617 O O . ILE A 1 80 ? -8.400 5.661 4.888 1.00 93.94 80 ILE A O 1
ATOM 621 N N . SER A 1 81 ? -7.107 7.287 5.727 1.00 94.75 81 SER A N 1
ATOM 622 C CA . SER A 1 81 ? -8.024 7.645 6.821 1.00 94.75 81 SER A CA 1
ATOM 623 C C . SER A 1 81 ? -9.410 8.040 6.295 1.00 94.75 81 SER A C 1
ATOM 625 O O . SER A 1 81 ? -10.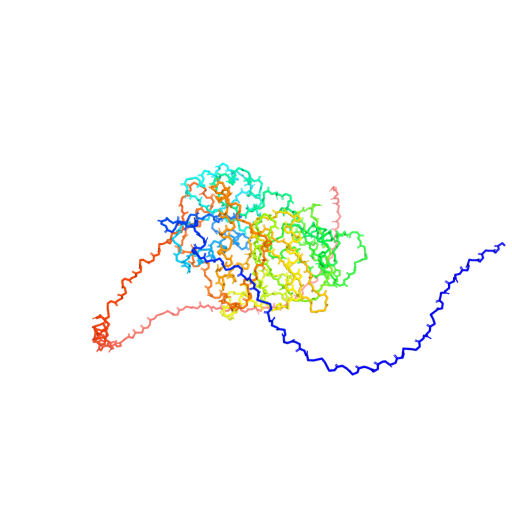419 7.505 6.754 1.00 94.75 81 SER A O 1
ATOM 627 N N . TYR A 1 82 ? -9.468 8.867 5.252 1.00 94.38 82 TYR A N 1
ATOM 628 C CA . TYR A 1 82 ? -10.715 9.214 4.573 1.00 94.38 82 TYR A CA 1
ATOM 629 C C . TYR A 1 82 ? -11.438 7.994 3.965 1.00 94.38 82 TYR A C 1
ATOM 631 O O . TYR A 1 82 ? -12.639 7.828 4.172 1.00 94.38 82 TYR A O 1
ATOM 639 N N . ILE A 1 83 ? -10.732 7.102 3.261 1.00 94.69 83 ILE A N 1
ATOM 640 C CA . ILE A 1 83 ? -11.342 5.897 2.669 1.00 94.69 83 ILE A CA 1
ATOM 641 C C . ILE A 1 83 ? -11.860 4.929 3.742 1.00 94.69 83 ILE A C 1
ATOM 643 O O . ILE A 1 83 ? -12.928 4.335 3.575 1.00 94.69 83 ILE A O 1
ATOM 647 N N . ILE A 1 84 ? -11.153 4.799 4.867 1.00 95.81 84 ILE A N 1
ATOM 648 C CA . ILE A 1 84 ? -11.606 3.999 6.009 1.00 95.81 84 ILE A CA 1
ATOM 649 C C . ILE A 1 84 ? -12.868 4.603 6.638 1.00 95.81 84 ILE A C 1
ATOM 651 O O . ILE A 1 84 ? -13.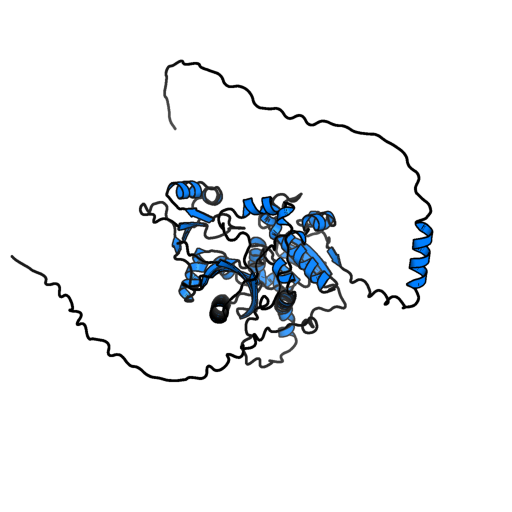796 3.854 6.933 1.00 95.81 84 ILE A O 1
ATOM 655 N N . GLU A 1 85 ? -12.954 5.929 6.796 1.00 95.19 85 GLU A N 1
ATOM 656 C CA . GLU A 1 85 ? -14.186 6.590 7.257 1.00 95.19 85 GLU A CA 1
ATOM 657 C C . GLU A 1 85 ? -15.369 6.256 6.346 1.00 95.19 85 GLU A C 1
ATOM 659 O O . GLU A 1 85 ? -16.401 5.775 6.823 1.00 95.19 85 GLU A O 1
ATOM 664 N N . ARG A 1 86 ? -15.178 6.413 5.032 1.00 93.81 86 ARG A N 1
ATOM 665 C CA . ARG A 1 86 ? -16.198 6.140 4.016 1.00 93.81 86 ARG A CA 1
ATOM 666 C C . ARG A 1 86 ? -16.707 4.712 4.103 1.00 93.81 86 ARG A C 1
ATOM 668 O O . ARG A 1 86 ? -17.916 4.494 4.171 1.00 93.81 86 ARG A O 1
ATOM 675 N N . TYR A 1 87 ? -15.786 3.754 4.172 1.00 94.12 87 TYR A N 1
ATOM 676 C CA . TYR A 1 87 ? -16.109 2.349 4.378 1.00 94.12 87 TYR A CA 1
ATOM 677 C C . TYR A 1 87 ? -16.948 2.143 5.647 1.00 94.12 87 TYR A C 1
ATOM 679 O O . TYR A 1 87 ? -18.007 1.522 5.591 1.00 94.12 87 TYR A O 1
ATOM 687 N N . LEU A 1 88 ? -16.530 2.683 6.795 1.00 93.69 88 LEU A N 1
ATOM 688 C CA . LEU A 1 88 ? -17.242 2.472 8.060 1.00 93.69 88 LEU A CA 1
ATOM 689 C C . LEU A 1 88 ? -18.649 3.083 8.041 1.00 93.69 88 LEU A C 1
ATOM 691 O O . LEU A 1 88 ? -19.582 2.474 8.567 1.00 93.69 88 LEU A O 1
ATOM 695 N N . VAL A 1 89 ? -18.815 4.254 7.418 1.00 92.31 89 VAL A N 1
ATOM 696 C CA . VAL A 1 89 ? -20.122 4.902 7.234 1.00 92.31 89 VAL A CA 1
ATOM 697 C C . VAL A 1 89 ? -21.017 4.081 6.311 1.00 92.31 89 VAL A C 1
ATOM 699 O O . VAL A 1 89 ? -22.168 3.822 6.659 1.00 92.31 89 VAL A O 1
ATOM 702 N N . GLU A 1 90 ? -20.504 3.619 5.170 1.00 89.62 90 GLU A N 1
ATOM 703 C CA . GLU A 1 90 ? -21.253 2.780 4.221 1.00 89.62 90 GLU A CA 1
ATOM 704 C C . GLU A 1 90 ? -21.677 1.442 4.840 1.00 89.62 90 GLU A C 1
ATOM 706 O O . GLU A 1 90 ? -22.736 0.904 4.515 1.00 89.62 90 GLU A O 1
ATOM 711 N N . ARG A 1 91 ? -20.889 0.924 5.787 1.00 88.38 91 ARG A N 1
ATOM 712 C CA . ARG A 1 91 ? -21.221 -0.274 6.572 1.00 88.38 91 ARG A CA 1
ATOM 713 C C . ARG A 1 91 ? -22.042 0.003 7.821 1.00 88.38 91 ARG A C 1
ATOM 715 O O . ARG A 1 91 ? -22.389 -0.942 8.527 1.00 88.38 91 ARG A O 1
ATOM 722 N N . ASN A 1 92 ? -22.386 1.264 8.073 1.00 89.56 92 ASN A N 1
ATOM 723 C CA . ASN A 1 92 ? -23.142 1.702 9.238 1.00 89.56 92 ASN A CA 1
ATOM 724 C C . ASN A 1 92 ? -22.515 1.229 10.567 1.00 89.56 92 ASN A C 1
ATOM 726 O O . ASN A 1 92 ? -23.211 0.798 11.488 1.00 89.56 92 ASN A O 1
ATOM 730 N N . ILE A 1 93 ? -21.183 1.278 10.656 1.00 89.00 93 ILE A N 1
ATOM 731 C CA . ILE A 1 93 ? -20.418 0.861 11.834 1.00 89.00 93 ILE A CA 1
ATOM 732 C C . ILE A 1 93 ? -20.175 2.099 12.710 1.00 89.00 93 ILE A C 1
ATOM 734 O O . ILE A 1 93 ? -19.478 3.020 12.269 1.00 89.00 93 ILE A O 1
ATOM 738 N N . PRO A 1 94 ? -20.708 2.156 13.948 1.00 92.75 94 PRO A N 1
ATOM 739 C CA . PRO A 1 94 ? -20.348 3.211 14.888 1.00 92.75 94 PRO A CA 1
ATOM 740 C C . PRO A 1 94 ? -18.844 3.180 15.150 1.00 92.75 94 PRO A C 1
ATOM 742 O O . PRO A 1 94 ? -18.287 2.123 15.449 1.00 92.75 94 PRO A O 1
ATOM 745 N N . HIS A 1 95 ? -18.180 4.329 15.061 1.00 94.81 95 HIS A N 1
ATOM 746 C CA . HIS A 1 95 ? -16.728 4.371 15.199 1.00 94.81 95 HIS A CA 1
ATOM 747 C C . HIS A 1 95 ? -16.204 5.707 15.721 1.00 94.81 95 HIS A C 1
ATOM 749 O O . HIS A 1 95 ? -16.876 6.744 15.654 1.00 94.81 95 HIS A O 1
ATOM 755 N N . LYS A 1 96 ? -14.970 5.650 16.225 1.00 95.88 96 LYS A N 1
ATOM 756 C CA . LYS A 1 96 ? -14.089 6.791 16.456 1.00 95.88 96 LYS A CA 1
ATOM 757 C C . LYS A 1 96 ? -12.826 6.597 15.631 1.00 95.88 96 LYS A C 1
ATOM 759 O O . LYS A 1 96 ? -12.073 5.655 15.872 1.00 95.88 96 LYS A O 1
ATOM 764 N N . LEU A 1 97 ? -12.604 7.479 14.670 1.00 96.50 97 LEU A N 1
ATOM 765 C CA . LEU A 1 97 ? -11.437 7.444 13.804 1.00 96.50 97 LEU A CA 1
ATOM 766 C C . LEU A 1 97 ? -10.438 8.509 14.249 1.00 96.50 97 LEU A C 1
ATOM 768 O O . LEU A 1 97 ? -10.732 9.703 14.220 1.00 96.50 97 LEU A O 1
ATOM 772 N N . TYR A 1 98 ? -9.264 8.051 14.661 1.00 96.25 98 TYR A N 1
ATOM 773 C CA . TYR A 1 98 ? -8.126 8.864 15.055 1.00 96.25 98 TYR A CA 1
ATOM 774 C C . TYR A 1 98 ? -7.074 8.822 13.950 1.00 96.25 98 TYR A C 1
ATOM 776 O O . TYR A 1 98 ? -6.797 7.760 13.394 1.00 96.25 98 TYR A O 1
ATOM 784 N N . THR A 1 99 ? -6.419 9.948 13.694 1.00 95.00 99 THR A N 1
ATOM 785 C CA . THR A 1 99 ? -5.297 10.042 12.758 1.00 95.00 99 THR A CA 1
ATOM 786 C C . THR A 1 99 ? -4.095 10.666 13.463 1.00 95.00 99 THR A C 1
ATOM 788 O O . THR A 1 99 ? -4.206 11.758 14.025 1.00 95.00 99 THR A O 1
ATOM 791 N N . LYS A 1 100 ? -2.933 9.995 13.472 1.00 94.88 100 LYS A N 1
ATOM 792 C CA . LYS A 1 100 ? -1.714 10.520 14.125 1.00 94.88 100 LYS A CA 1
ATOM 793 C C . LYS A 1 100 ? -0.452 10.334 13.300 1.00 94.88 100 LYS A C 1
ATOM 795 O O . LYS A 1 100 ? -0.227 9.301 12.684 1.00 94.88 100 LYS A O 1
ATOM 800 N N . SER A 1 101 ? 0.403 11.346 13.350 1.00 93.38 101 SER A N 1
ATOM 801 C CA . SER A 1 101 ? 1.691 11.384 12.676 1.00 93.38 101 SER A CA 1
ATOM 802 C C . SER A 1 101 ? 2.758 10.668 13.497 1.00 93.38 101 SER A C 1
ATOM 804 O O . SER A 1 101 ? 3.004 11.025 14.654 1.00 93.38 101 SER A O 1
ATOM 806 N N . VAL A 1 102 ? 3.399 9.669 12.895 1.00 93.38 102 VAL A N 1
ATOM 807 C CA . VAL A 1 102 ? 4.593 9.017 13.429 1.00 93.38 102 VAL A CA 1
ATOM 808 C C . VAL A 1 102 ? 5.803 9.837 12.997 1.00 93.38 102 VAL A C 1
ATOM 810 O O . VAL A 1 102 ? 6.134 9.937 11.815 1.00 93.38 102 VAL A O 1
ATOM 813 N N . LEU A 1 103 ? 6.460 10.447 13.980 1.00 90.88 103 LEU A N 1
ATOM 814 C CA . LEU A 1 103 ? 7.648 11.268 13.789 1.00 90.88 103 LEU A CA 1
ATOM 815 C C . LEU A 1 103 ? 8.872 10.392 14.050 1.00 90.88 103 LEU A C 1
ATOM 817 O O . LEU A 1 103 ? 9.040 9.900 15.161 1.00 90.88 103 LEU A O 1
ATOM 821 N N . THR A 1 104 ? 9.735 10.175 13.061 1.00 83.69 104 THR A N 1
ATOM 822 C CA . THR A 1 104 ? 10.902 9.279 13.215 1.00 83.69 104 THR A CA 1
ATOM 823 C C . THR A 1 104 ? 12.196 9.997 13.570 1.00 83.69 104 THR A C 1
ATOM 825 O O . THR A 1 104 ? 13.167 9.351 13.973 1.00 83.69 104 THR A O 1
ATOM 828 N N . THR A 1 105 ? 12.210 11.327 13.489 1.00 85.19 105 THR A N 1
ATOM 829 C CA . THR A 1 105 ? 13.394 12.160 13.721 1.00 85.19 105 THR A CA 1
ATOM 830 C C . THR A 1 105 ? 13.084 13.374 14.603 1.00 85.19 105 THR A C 1
ATOM 832 O O . THR A 1 105 ? 11.928 13.749 14.806 1.00 85.19 105 THR A O 1
ATOM 835 N N . GLY A 1 106 ? 14.141 13.991 15.142 1.00 87.56 106 GLY A N 1
ATOM 836 C CA . GLY A 1 106 ? 14.062 15.214 15.944 1.00 87.56 106 GLY A CA 1
ATOM 837 C C . GLY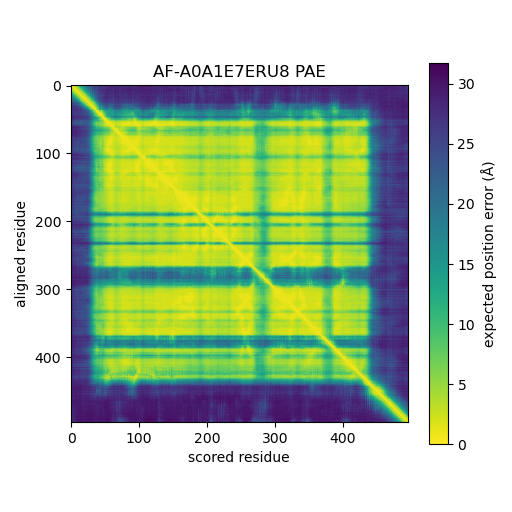 A 1 106 ? 13.622 15.011 17.399 1.00 87.56 106 GLY A C 1
ATOM 838 O O . GLY A 1 106 ? 13.348 13.901 17.850 1.00 87.56 106 GLY A O 1
ATOM 839 N N . ALA A 1 107 ? 13.541 16.117 18.145 1.00 84.19 107 ALA A N 1
ATOM 840 C CA . ALA A 1 107 ? 13.180 16.123 19.570 1.00 84.19 107 ALA A CA 1
ATOM 841 C C . ALA A 1 107 ? 11.727 15.690 19.850 1.00 84.19 107 ALA A C 1
ATOM 843 O O . ALA A 1 107 ? 11.373 15.411 20.989 1.00 84.19 107 ALA A O 1
ATOM 844 N N . THR A 1 108 ? 10.888 15.639 18.813 1.00 86.06 108 THR A N 1
ATOM 845 C CA . THR A 1 108 ? 9.479 15.220 18.887 1.00 86.06 108 THR A CA 1
ATOM 846 C C . THR A 1 108 ? 9.255 13.826 18.305 1.00 86.06 108 THR A C 1
ATOM 848 O O . THR A 1 108 ? 8.116 13.464 18.022 1.00 86.06 108 THR A O 1
ATOM 851 N N . LYS A 1 109 ? 10.325 13.037 18.125 1.00 92.81 109 LYS A N 1
ATOM 852 C CA . LYS A 1 109 ? 10.240 11.652 17.657 1.00 92.81 109 LYS A CA 1
ATOM 853 C C . LYS A 1 109 ? 9.214 10.871 18.485 1.00 92.81 109 LYS A C 1
ATOM 855 O O . LYS A 1 109 ? 9.291 10.839 19.712 1.00 92.81 109 LYS A O 1
ATOM 860 N N . THR A 1 110 ? 8.280 10.214 17.808 1.00 94.00 110 THR A N 1
ATOM 861 C CA . THR A 1 110 ? 7.286 9.342 18.427 1.00 94.00 110 THR A CA 1
ATOM 862 C C . THR A 1 110 ? 8.000 8.161 19.071 1.00 94.00 110 THR A C 1
ATOM 864 O O . THR A 1 110 ? 8.656 7.370 18.391 1.00 94.00 110 THR A O 1
ATOM 867 N N . SER A 1 111 ? 7.879 8.037 20.391 1.00 95.25 111 SER A N 1
ATOM 868 C CA . SER A 1 111 ? 8.365 6.864 21.110 1.00 95.25 111 SER A CA 1
ATOM 869 C C . SER A 1 111 ? 7.289 5.767 21.155 1.00 95.25 111 SER A C 1
ATOM 871 O O . SER A 1 111 ? 6.092 6.080 21.173 1.00 95.25 111 SER A O 1
ATOM 873 N N . PRO A 1 112 ? 7.669 4.479 21.253 1.00 96.56 112 PRO A N 1
ATOM 874 C CA . PRO A 1 112 ? 6.714 3.392 21.499 1.00 96.56 112 PRO A CA 1
ATO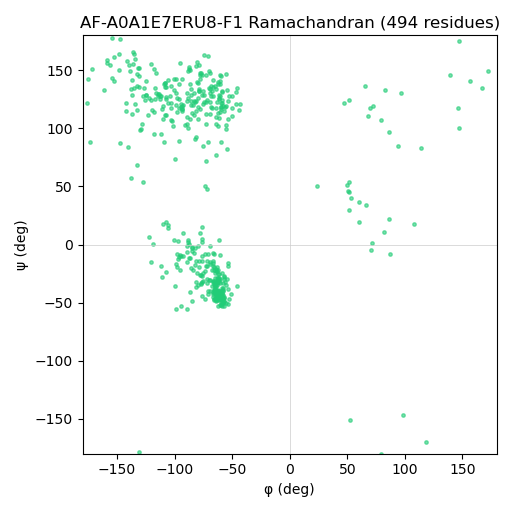M 875 C C . PRO A 1 112 ? 5.873 3.621 22.760 1.00 96.56 112 PRO A C 1
ATOM 877 O O . PRO A 1 112 ? 4.678 3.333 22.776 1.00 96.56 112 PRO A O 1
ATOM 880 N N . LYS A 1 113 ? 6.465 4.225 23.800 1.00 96.62 113 LYS A N 1
ATOM 881 C CA . LYS A 1 113 ? 5.773 4.549 25.055 1.00 96.62 113 LYS A CA 1
ATOM 882 C C . LYS A 1 113 ? 4.646 5.557 24.846 1.00 96.62 113 LYS A C 1
ATOM 884 O O . LYS A 1 113 ? 3.553 5.348 25.370 1.00 96.62 113 LYS A O 1
ATOM 889 N N . ASP A 1 114 ? 4.888 6.620 24.081 1.00 95.69 114 ASP A N 1
ATOM 890 C CA . ASP A 1 114 ? 3.863 7.627 23.780 1.00 95.69 114 ASP A CA 1
ATOM 891 C C . ASP A 1 114 ? 2.752 7.041 22.910 1.00 95.69 114 ASP A C 1
ATOM 893 O O . ASP A 1 114 ? 1.570 7.262 23.185 1.00 95.69 114 ASP A O 1
ATOM 897 N N . PHE A 1 115 ? 3.126 6.219 21.925 1.00 96.56 115 PHE A N 1
ATOM 898 C CA . PHE A 1 115 ? 2.185 5.474 21.093 1.00 96.56 115 PHE A CA 1
ATOM 899 C C . PHE A 1 115 ? 1.265 4.590 21.948 1.00 96.56 115 PHE A C 1
ATOM 901 O O . PHE A 1 115 ? 0.040 4.691 21.883 1.00 96.56 115 PHE A O 1
ATOM 908 N N . ILE A 1 116 ? 1.845 3.760 22.816 1.00 97.69 116 ILE A N 1
ATOM 909 C CA . ILE A 1 116 ? 1.107 2.843 23.693 1.00 97.69 116 ILE A CA 1
ATOM 910 C C . ILE A 1 116 ? 0.246 3.609 24.700 1.00 97.69 116 ILE A C 1
ATOM 912 O O . ILE A 1 116 ? -0.886 3.207 24.980 1.00 97.69 116 ILE A O 1
ATOM 916 N N . LYS A 1 117 ? 0.746 4.724 25.245 1.00 97.31 117 LYS A N 1
ATOM 917 C CA . LYS A 1 117 ? -0.029 5.599 26.133 1.00 97.31 117 LYS A CA 1
ATOM 918 C C . LYS A 1 117 ? -1.266 6.138 25.416 1.00 97.31 117 LYS A C 1
ATOM 920 O O . LYS A 1 117 ? -2.353 6.118 25.995 1.00 97.31 117 LYS A O 1
ATOM 925 N N . PHE A 1 118 ? -1.120 6.569 24.164 1.00 97.00 118 PHE A N 1
ATOM 926 C CA . PHE A 1 118 ? -2.237 7.021 23.341 1.00 97.00 118 PHE A CA 1
ATOM 927 C C . PHE A 1 118 ? -3.248 5.901 23.075 1.00 97.00 118 PHE A C 1
ATOM 929 O O . PHE A 1 118 ? -4.442 6.112 23.293 1.00 97.00 118 PHE A O 1
ATOM 936 N N . VAL A 1 119 ? -2.772 4.717 22.669 1.00 97.56 119 VAL A N 1
ATOM 937 C CA . VAL A 1 119 ? -3.595 3.519 22.435 1.00 97.56 119 VAL A CA 1
ATOM 938 C C . VAL A 1 119 ? -4.444 3.188 23.658 1.00 97.56 119 VAL A C 1
ATOM 940 O O . VAL A 1 119 ? -5.662 3.069 23.552 1.00 97.56 119 VAL A O 1
ATOM 943 N N . LYS A 1 120 ? -3.818 3.103 24.838 1.00 97.12 120 LYS A N 1
ATOM 944 C CA . LYS A 1 120 ? -4.502 2.755 26.092 1.00 97.12 120 LYS A CA 1
ATOM 945 C C . LYS A 1 120 ? -5.525 3.808 26.500 1.00 97.12 120 LYS A C 1
ATOM 947 O O . LYS A 1 120 ? -6.648 3.462 26.854 1.00 97.12 120 LYS A O 1
ATOM 952 N N . ARG A 1 121 ? -5.152 5.090 26.438 1.00 96.75 121 ARG A N 1
ATOM 953 C CA . ARG A 1 121 ? -6.031 6.202 26.827 1.00 96.75 121 ARG A CA 1
ATOM 954 C C . ARG A 1 121 ? -7.283 6.269 25.956 1.00 96.75 121 ARG A C 1
ATOM 956 O O . ARG A 1 121 ? -8.381 6.403 26.483 1.00 96.75 121 ARG A O 1
ATOM 963 N N . ASN A 1 122 ? -7.114 6.142 24.641 1.00 96.12 122 ASN A N 1
ATOM 964 C CA . ASN A 1 122 ? -8.214 6.230 23.680 1.00 96.12 122 ASN A CA 1
ATOM 965 C C . ASN A 1 122 ? -8.903 4.886 23.416 1.00 96.12 122 ASN A C 1
ATOM 967 O O . ASN A 1 122 ? -9.830 4.835 22.614 1.00 96.12 122 ASN A O 1
ATOM 971 N N . LYS A 1 123 ? -8.472 3.813 24.097 1.00 96.06 123 LYS A N 1
ATOM 972 C CA . LYS A 1 123 ? -8.997 2.450 23.937 1.00 96.06 123 LYS A CA 1
ATOM 973 C C . LYS A 1 123 ? -9.035 2.029 22.465 1.00 96.06 123 LYS A C 1
ATOM 975 O O . LYS A 1 123 ? -10.062 1.552 21.993 1.00 96.06 123 LYS A O 1
ATOM 980 N N . ILE A 1 124 ? -7.942 2.280 21.744 1.00 96.69 124 ILE A N 1
ATOM 981 C CA . ILE A 1 124 ? -7.832 1.932 20.326 1.00 96.69 124 ILE A CA 1
ATOM 982 C C . ILE A 1 124 ? -7.957 0.414 20.186 1.00 96.69 124 ILE A C 1
ATOM 984 O O . ILE A 1 124 ? -7.216 -0.323 20.835 1.00 96.69 124 ILE A O 1
ATOM 988 N N . ASP A 1 125 ? -8.890 -0.032 19.350 1.00 94.75 125 ASP A N 1
ATOM 989 C CA . ASP A 1 125 ? -9.103 -1.443 19.043 1.00 94.75 125 ASP A CA 1
ATOM 990 C C . ASP A 1 125 ? -8.182 -1.877 17.887 1.00 94.75 125 ASP A C 1
ATOM 992 O O . ASP A 1 125 ? -7.580 -2.947 17.952 1.00 94.75 125 ASP A O 1
ATOM 996 N N . VAL A 1 126 ? -8.027 -1.027 16.860 1.00 96.00 126 VAL A N 1
ATOM 997 C CA . VAL A 1 126 ? -7.284 -1.330 15.622 1.00 96.00 126 VAL A CA 1
ATOM 998 C C . VAL A 1 126 ? -6.315 -0.207 15.244 1.00 96.00 126 VAL A C 1
ATOM 1000 O O . VAL A 1 126 ? -6.685 0.966 15.254 1.00 96.00 126 VAL A O 1
ATOM 1003 N N . VAL A 1 127 ? -5.094 -0.571 14.839 1.00 97.38 127 VAL A N 1
ATOM 1004 C CA . VAL A 1 127 ? -4.134 0.331 14.179 1.00 97.38 127 VAL A CA 1
ATOM 1005 C C . VAL A 1 127 ? -3.986 -0.034 12.701 1.00 97.38 127 VAL A C 1
ATOM 1007 O O . VAL A 1 127 ? -3.834 -1.207 12.362 1.00 97.38 127 VAL A O 1
ATOM 1010 N N . ILE A 1 128 ? -3.988 0.978 11.833 1.00 97.00 128 ILE A N 1
ATOM 1011 C CA . ILE A 1 128 ? -3.761 0.857 10.389 1.00 97.00 128 ILE A CA 1
ATOM 1012 C C . ILE A 1 128 ? -2.577 1.753 10.001 1.00 97.00 128 ILE A C 1
ATOM 1014 O O . ILE A 1 128 ? -2.719 2.979 10.065 1.00 97.00 128 ILE A O 1
ATOM 1018 N N . PRO A 1 129 ? -1.422 1.189 9.604 1.00 95.69 129 PRO A N 1
ATOM 1019 C CA . PRO A 1 129 ? -0.363 1.986 9.010 1.00 95.69 129 PRO A CA 1
ATOM 1020 C C . PRO A 1 129 ? -0.657 2.313 7.552 1.00 95.69 129 PRO A C 1
ATOM 1022 O O . PRO A 1 129 ? -1.209 1.495 6.816 1.00 95.69 129 PRO A O 1
ATOM 1025 N N . SER A 1 130 ? -0.292 3.521 7.142 1.00 92.00 130 SER A N 1
ATOM 1026 C CA . SER A 1 130 ? -0.643 4.056 5.831 1.00 92.00 130 SER A CA 1
ATOM 1027 C C . SER A 1 130 ? 0.525 4.212 4.868 1.00 92.00 130 SER A C 1
ATOM 1029 O O . SER A 1 130 ? 0.316 4.156 3.659 1.00 92.00 130 SER A O 1
ATOM 1031 N N . ASP A 1 131 ? 1.737 4.415 5.372 1.00 89.94 131 ASP A N 1
ATOM 1032 C CA . ASP A 1 131 ? 2.926 4.693 4.578 1.00 89.94 131 ASP A CA 1
ATOM 1033 C C . ASP A 1 131 ? 4.084 3.778 5.018 1.00 89.94 131 ASP A C 1
ATOM 1035 O O . ASP A 1 131 ? 3.968 2.897 5.879 1.00 89.94 131 ASP A O 1
ATOM 1039 N N . THR A 1 132 ? 5.232 3.957 4.380 1.00 89.88 132 THR A N 1
ATOM 1040 C CA . THR A 1 132 ? 6.431 3.181 4.653 1.00 89.88 132 THR A CA 1
ATOM 1041 C C . THR A 1 132 ? 6.945 3.420 6.068 1.00 89.88 132 THR A C 1
ATOM 1043 O O . THR A 1 132 ? 7.188 2.485 6.829 1.00 89.88 132 THR A O 1
ATOM 1046 N N . THR A 1 133 ? 7.067 4.686 6.459 1.00 90.44 133 THR A N 1
ATOM 1047 C CA . THR A 1 133 ? 7.704 5.077 7.720 1.00 90.44 133 THR A CA 1
ATOM 1048 C C . THR A 1 133 ? 6.968 4.559 8.954 1.00 90.44 133 THR A C 1
ATOM 1050 O O . THR A 1 133 ? 7.589 4.092 9.911 1.00 90.44 133 THR A O 1
ATOM 1053 N N . ASP A 1 134 ? 5.644 4.652 8.969 1.00 92.38 134 ASP A N 1
ATOM 1054 C CA . ASP A 1 134 ? 4.827 4.187 10.082 1.00 92.38 134 ASP A CA 1
ATOM 1055 C C . ASP A 1 134 ? 4.684 2.662 10.085 1.00 92.38 134 ASP A C 1
ATOM 1057 O O . ASP A 1 134 ? 4.725 2.068 11.164 1.00 92.38 134 ASP A O 1
ATOM 1061 N N . THR A 1 135 ? 4.647 2.003 8.920 1.00 94.12 135 THR A N 1
ATOM 1062 C CA . THR A 1 135 ? 4.717 0.533 8.876 1.00 94.12 135 THR A CA 1
ATOM 1063 C C . THR A 1 135 ? 6.053 0.015 9.421 1.00 94.12 135 THR A C 1
ATOM 1065 O O . THR A 1 135 ? 6.065 -0.912 10.237 1.00 94.12 135 THR A O 1
ATOM 1068 N N . MET A 1 136 ? 7.179 0.648 9.071 1.00 94.44 136 MET A N 1
ATOM 1069 C CA . MET A 1 136 ? 8.496 0.324 9.638 1.00 94.44 136 MET A CA 1
ATOM 1070 C C . MET A 1 136 ? 8.544 0.555 11.151 1.00 94.44 136 MET A C 1
ATOM 1072 O O . MET A 1 136 ? 9.067 -0.287 11.882 1.00 94.44 136 MET A O 1
ATOM 1076 N N . PHE A 1 137 ? 7.976 1.661 11.648 1.00 95.81 137 PHE A N 1
ATOM 1077 C CA . PHE A 1 137 ? 7.885 1.931 13.087 1.00 95.81 137 PHE A CA 1
ATOM 1078 C C . PHE A 1 137 ? 7.114 0.825 13.820 1.00 95.81 137 PHE A C 1
ATOM 1080 O O . PHE A 1 137 ? 7.594 0.300 14.828 1.00 95.81 137 PHE A O 1
ATOM 1087 N N . LEU A 1 138 ? 5.947 0.433 13.300 1.00 96.06 138 LEU A N 1
ATOM 1088 C CA . LEU A 1 138 ? 5.145 -0.637 13.892 1.00 96.06 138 LEU A CA 1
ATOM 1089 C C . LEU A 1 138 ? 5.849 -1.994 13.812 1.00 96.06 138 LEU A C 1
ATOM 1091 O O . LEU A 1 138 ? 5.811 -2.730 14.793 1.00 96.06 138 LEU A O 1
ATOM 1095 N N . SER A 1 139 ? 6.532 -2.299 12.706 1.00 95.81 139 SER A N 1
ATOM 1096 C CA . SER A 1 139 ? 7.314 -3.537 12.543 1.00 95.81 139 SER A CA 1
ATOM 1097 C C . SER A 1 139 ? 8.469 -3.595 13.549 1.00 95.81 139 SER A C 1
ATOM 1099 O O . SER A 1 139 ? 8.631 -4.580 14.267 1.00 95.81 139 SER A O 1
ATOM 1101 N N . THR A 1 140 ? 9.217 -2.495 13.687 1.00 96.44 140 THR A N 1
ATOM 1102 C CA . THR A 1 140 ? 10.344 -2.359 14.630 1.00 96.44 140 THR A CA 1
ATOM 1103 C C . THR A 1 140 ? 9.908 -2.583 16.078 1.00 96.44 140 THR A C 1
ATOM 1105 O O . THR A 1 140 ? 10.621 -3.197 16.871 1.00 96.44 140 THR A O 1
ATOM 1108 N N . HIS A 1 141 ? 8.721 -2.092 16.439 1.00 97.25 141 HIS A N 1
ATOM 1109 C CA . HIS A 1 141 ? 8.195 -2.141 17.803 1.00 97.25 141 HIS A CA 1
ATOM 1110 C C . HIS A 1 141 ? 7.049 -3.149 17.969 1.00 97.25 141 HIS A C 1
ATOM 1112 O O . HIS A 1 141 ? 6.299 -3.091 18.950 1.00 97.25 141 HIS A O 1
ATOM 1118 N N . HIS A 1 142 ? 6.926 -4.106 17.044 1.00 96.56 142 HIS A N 1
ATOM 1119 C CA . HIS A 1 142 ? 5.770 -4.994 16.944 1.00 96.56 142 HIS A CA 1
ATOM 1120 C C . HIS A 1 142 ? 5.515 -5.768 18.243 1.00 96.56 142 HIS A C 1
ATOM 1122 O O . HIS A 1 142 ? 4.385 -5.833 18.733 1.00 96.56 142 HIS A O 1
ATOM 1128 N N . ALA A 1 143 ? 6.565 -6.334 18.847 1.00 96.25 143 ALA A N 1
ATOM 1129 C CA . ALA A 1 143 ? 6.455 -7.129 20.072 1.00 96.25 143 ALA A CA 1
ATOM 1130 C C . ALA A 1 143 ? 5.949 -6.324 21.286 1.00 96.25 143 ALA A C 1
ATOM 1132 O O . ALA A 1 143 ? 5.324 -6.893 22.182 1.00 96.25 143 ALA A O 1
ATOM 1133 N N . GLU A 1 144 ? 6.212 -5.017 21.338 1.00 97.31 144 GLU A N 1
ATOM 1134 C CA . GLU A 1 144 ? 5.750 -4.136 22.416 1.00 97.31 144 GLU A CA 1
ATOM 1135 C C . GLU A 1 144 ? 4.324 -3.638 22.147 1.00 97.31 144 GLU A C 1
ATOM 1137 O O . GLU A 1 144 ? 3.450 -3.757 23.006 1.00 97.31 144 GLU A O 1
ATOM 1142 N N . ILE A 1 145 ? 4.068 -3.137 20.934 1.00 97.19 145 ILE A N 1
ATOM 1143 C CA . ILE A 1 145 ? 2.796 -2.503 20.561 1.00 97.19 145 ILE A CA 1
ATOM 1144 C C . ILE A 1 145 ? 1.666 -3.531 20.446 1.00 97.19 145 ILE A C 1
ATOM 1146 O O . ILE A 1 145 ? 0.574 -3.309 20.971 1.00 97.19 145 ILE A O 1
ATOM 1150 N N . SER A 1 146 ? 1.922 -4.691 19.833 1.00 95.62 146 SER A N 1
ATOM 1151 C CA . SER A 1 146 ? 0.890 -5.707 19.565 1.00 95.62 146 SER A CA 1
ATOM 1152 C C . SER A 1 146 ? 0.355 -6.419 20.820 1.00 95.62 146 SER A C 1
ATOM 1154 O O . SER A 1 146 ? -0.517 -7.283 20.716 1.00 95.62 146 SER A O 1
ATOM 1156 N N . LYS A 1 147 ? 0.875 -6.087 22.012 1.00 95.81 147 LYS A N 1
ATOM 1157 C CA . LYS A 1 147 ? 0.324 -6.484 23.324 1.00 95.81 147 LYS A CA 1
ATOM 1158 C C . LYS A 1 147 ? -0.838 -5.597 23.773 1.00 95.81 147 LYS A C 1
ATOM 1160 O O . LYS A 1 147 ? -1.507 -5.910 24.754 1.00 95.81 147 LYS A O 1
ATOM 1165 N N . HIS A 1 148 ? -1.016 -4.450 23.127 1.00 96.69 148 HIS A N 1
ATOM 1166 C CA . HIS A 1 148 ? -1.931 -3.403 23.570 1.00 96.69 148 HIS A CA 1
ATOM 1167 C C . HIS A 1 148 ? -3.013 -3.069 22.550 1.00 96.69 148 HIS A C 1
ATOM 1169 O O . HIS A 1 148 ? -3.980 -2.413 22.922 1.00 96.69 148 HIS A O 1
ATOM 1175 N N . VAL A 1 149 ? -2.853 -3.496 21.298 1.00 96.19 149 VAL A N 1
ATOM 1176 C CA . VAL A 1 149 ? -3.787 -3.208 20.210 1.00 96.19 149 VAL A CA 1
ATOM 1177 C C . VAL A 1 149 ? -3.684 -4.258 19.113 1.00 96.19 149 VAL A C 1
ATOM 1179 O O . VAL A 1 149 ? -2.627 -4.876 18.945 1.00 96.19 149 VAL A O 1
ATOM 1182 N N . ASN A 1 150 ? -4.768 -4.437 18.360 1.00 95.00 150 ASN A N 1
ATOM 1183 C CA . ASN A 1 150 ? -4.762 -5.269 17.167 1.00 95.00 150 ASN A CA 1
ATOM 1184 C C . ASN A 1 150 ? -4.133 -4.499 16.001 1.00 95.00 150 ASN A C 1
ATOM 1186 O O . ASN A 1 150 ? -4.473 -3.344 15.736 1.00 95.00 150 ASN A O 1
ATOM 1190 N N . LEU A 1 151 ? -3.211 -5.145 15.296 1.00 95.00 151 LEU A N 1
ATOM 1191 C CA . LEU A 1 151 ? -2.566 -4.602 14.107 1.00 95.00 151 LEU A CA 1
ATOM 1192 C C . LEU A 1 151 ? -2.134 -5.757 13.203 1.00 95.00 151 LEU A C 1
ATOM 1194 O O . LEU A 1 151 ? -1.665 -6.777 13.706 1.00 95.00 151 LEU A O 1
ATOM 1198 N N . ALA A 1 152 ? -2.291 -5.589 11.892 1.00 95.44 152 ALA A N 1
ATOM 1199 C CA . ALA A 1 152 ? -1.822 -6.549 10.901 1.00 95.44 152 ALA A CA 1
ATOM 1200 C C . ALA A 1 152 ? -0.630 -5.947 10.156 1.00 95.44 152 ALA A C 1
ATOM 1202 O O . ALA A 1 152 ? -0.792 -5.244 9.161 1.00 95.44 152 ALA A O 1
ATOM 1203 N N . VAL A 1 153 ? 0.557 -6.171 10.715 1.00 95.69 153 VAL A N 1
ATOM 1204 C CA . VAL A 1 153 ? 1.850 -5.726 10.185 1.00 95.69 153 VAL A CA 1
ATOM 1205 C C . VAL A 1 153 ? 2.846 -6.863 10.377 1.00 95.69 153 VAL A C 1
ATOM 1207 O O . VAL A 1 153 ? 2.737 -7.622 11.343 1.00 95.69 153 VAL A O 1
ATOM 1210 N N . THR A 1 154 ? 3.827 -6.982 9.484 1.00 94.81 154 THR A N 1
ATOM 1211 C CA . THR A 1 154 ? 4.917 -7.942 9.665 1.00 94.81 154 THR A CA 1
ATOM 1212 C C . THR A 1 154 ? 5.674 -7.669 10.977 1.00 94.81 154 THR A C 1
ATOM 1214 O O . THR A 1 154 ? 6.057 -6.531 11.250 1.00 94.81 154 THR A O 1
ATOM 1217 N N . PRO A 1 155 ? 5.937 -8.691 11.812 1.00 94.12 155 PRO A N 1
ATOM 1218 C CA . PRO A 1 155 ? 6.774 -8.533 12.999 1.00 94.12 155 PRO A CA 1
ATOM 1219 C C . PRO A 1 155 ? 8.268 -8.408 12.665 1.00 94.12 155 PRO A C 1
ATOM 1221 O O . PRO A 1 155 ? 9.072 -8.175 13.564 1.00 94.12 155 PRO A O 1
ATOM 1224 N N . SER A 1 156 ? 8.650 -8.612 11.400 1.00 95.56 156 SER A N 1
ATOM 1225 C CA . SER A 1 156 ? 10.037 -8.609 10.944 1.00 95.56 156 SER A CA 1
ATOM 1226 C C . SER A 1 156 ? 10.336 -7.362 10.114 1.00 95.56 156 SER A C 1
ATOM 1228 O O . SER A 1 156 ? 9.856 -7.229 8.986 1.00 95.56 156 SER A O 1
ATOM 1230 N N . LEU A 1 157 ? 11.165 -6.468 10.666 1.00 95.88 157 LEU A N 1
ATOM 1231 C CA . LEU A 1 157 ? 11.647 -5.282 9.953 1.00 95.88 157 LEU A CA 1
ATOM 1232 C C . LEU A 1 157 ? 12.472 -5.664 8.717 1.00 95.88 157 LEU A C 1
ATOM 1234 O O . LEU A 1 157 ? 12.293 -5.059 7.671 1.00 95.88 157 LEU A O 1
ATOM 1238 N N . SER A 1 158 ? 13.301 -6.707 8.796 1.00 97.19 158 SER A N 1
ATOM 1239 C CA . SER A 1 158 ? 14.114 -7.129 7.649 1.00 97.19 158 SER A CA 1
ATOM 1240 C C . SER A 1 158 ? 13.263 -7.652 6.490 1.00 97.19 158 SER A C 1
ATOM 1242 O O . SER A 1 158 ? 13.582 -7.408 5.332 1.00 97.19 158 SER A O 1
ATOM 1244 N N . VAL A 1 159 ? 12.148 -8.334 6.786 1.00 97.19 159 VAL A N 1
ATOM 1245 C CA . VAL A 1 159 ? 11.170 -8.736 5.761 1.00 97.19 159 VAL A CA 1
ATOM 1246 C C . VAL A 1 159 ? 10.537 -7.507 5.120 1.00 97.19 159 VAL A C 1
ATOM 1248 O O . VAL A 1 159 ? 10.388 -7.472 3.904 1.00 97.19 159 VAL A O 1
ATOM 1251 N N . TYR A 1 160 ? 10.176 -6.503 5.923 1.00 96.25 160 TYR A N 1
ATOM 1252 C CA . TYR A 1 160 ? 9.651 -5.245 5.402 1.00 96.25 160 TYR A CA 1
ATOM 1253 C C . TYR A 1 160 ? 10.656 -4.575 4.451 1.00 96.25 160 TYR A C 1
ATOM 1255 O O . TYR A 1 160 ? 10.305 -4.257 3.320 1.00 96.25 160 TYR A O 1
ATOM 1263 N N . GLU A 1 161 ? 11.900 -4.389 4.898 1.00 95.75 161 GLU A N 1
ATOM 1264 C CA . GLU A 1 161 ? 12.958 -3.717 4.132 1.00 95.75 161 GLU A CA 1
ATOM 1265 C C . GLU A 1 161 ? 13.275 -4.464 2.832 1.00 95.75 161 GLU A C 1
ATOM 1267 O O . GLU A 1 161 ? 13.372 -3.844 1.779 1.00 95.75 161 GLU A O 1
ATOM 1272 N N . SER A 1 162 ? 13.342 -5.797 2.880 1.00 97.12 162 SER A N 1
ATOM 1273 C CA . SER A 1 162 ? 13.572 -6.634 1.697 1.00 97.12 162 SER A CA 1
ATOM 1274 C C . SER A 1 162 ? 12.434 -6.548 0.671 1.00 97.12 162 SER A C 1
ATOM 1276 O O . SER A 1 162 ? 12.693 -6.579 -0.529 1.00 97.12 162 SER A O 1
ATOM 1278 N N . LEU A 1 163 ? 11.181 -6.429 1.124 1.00 97.19 163 LEU A N 1
ATOM 1279 C CA . LEU A 1 163 ? 10.020 -6.285 0.242 1.00 97.19 163 LEU A CA 1
ATOM 1280 C C . LEU A 1 163 ? 9.885 -4.878 -0.350 1.00 97.19 163 LEU A C 1
ATOM 1282 O O . LEU A 1 163 ? 9.364 -4.748 -1.448 1.00 97.19 163 LEU A O 1
ATOM 1286 N N . GLU A 1 164 ? 10.291 -3.832 0.370 1.00 95.25 164 GLU A N 1
ATOM 1287 C CA . GLU A 1 164 ? 10.246 -2.451 -0.134 1.00 95.25 164 GLU A CA 1
ATOM 1288 C C . GLU A 1 164 ? 11.385 -2.160 -1.119 1.00 95.25 164 GLU A C 1
ATOM 1290 O O . GLU A 1 164 ? 11.197 -1.418 -2.087 1.00 95.25 164 GLU A O 1
ATOM 1295 N N . ASP A 1 165 ? 12.553 -2.768 -0.902 1.00 96.50 165 ASP A N 1
ATOM 1296 C CA . ASP A 1 165 ? 13.693 -2.626 -1.795 1.00 96.50 165 ASP A CA 1
ATOM 1297 C C . ASP A 1 165 ? 13.497 -3.458 -3.076 1.00 96.50 165 ASP A C 1
ATOM 1299 O O . ASP A 1 165 ? 13.351 -4.683 -3.060 1.00 96.50 165 ASP A O 1
ATOM 1303 N N . LYS A 1 166 ? 13.508 -2.780 -4.226 1.00 97.06 166 LYS A N 1
ATOM 1304 C CA . LYS A 1 166 ? 13.296 -3.376 -5.553 1.00 97.06 166 LYS A CA 1
ATOM 1305 C C . LYS A 1 166 ? 14.383 -4.380 -5.932 1.00 97.06 166 LYS A C 1
ATOM 1307 O O . LYS A 1 166 ? 14.091 -5.333 -6.655 1.00 97.06 166 LYS A O 1
ATOM 1312 N N . TRP A 1 167 ? 15.625 -4.173 -5.491 1.00 97.88 167 TRP A N 1
ATOM 1313 C CA . TRP A 1 167 ? 16.725 -5.094 -5.772 1.00 97.88 167 TRP A CA 1
ATOM 1314 C C . TRP A 1 167 ? 16.592 -6.370 -4.941 1.00 97.88 167 TRP A C 1
ATOM 1316 O O . TRP A 1 167 ? 16.656 -7.473 -5.485 1.00 97.88 167 TRP A O 1
ATOM 1326 N N . GLU A 1 168 ? 16.319 -6.232 -3.645 1.00 98.19 168 GLU A N 1
ATOM 1327 C CA . GLU A 1 168 ? 16.086 -7.384 -2.768 1.00 98.19 168 GLU A CA 1
ATOM 1328 C C . GLU A 1 168 ? 14.823 -8.159 -3.171 1.00 98.19 168 GLU A C 1
ATOM 1330 O O . GLU A 1 168 ? 14.836 -9.390 -3.238 1.00 98.19 168 GLU A O 1
ATOM 1335 N N . THR A 1 169 ? 13.758 -7.454 -3.562 1.00 98.38 169 THR A N 1
ATOM 1336 C CA . THR A 1 169 ? 12.546 -8.066 -4.122 1.00 98.38 169 THR A CA 1
ATOM 1337 C C . THR A 1 169 ? 12.843 -8.839 -5.405 1.00 98.38 169 THR A C 1
ATOM 1339 O O . THR A 1 169 ? 12.349 -9.957 -5.572 1.00 98.38 169 THR A O 1
ATOM 1342 N N . TYR A 1 170 ? 13.669 -8.296 -6.305 1.00 98.50 170 TYR A N 1
ATOM 1343 C CA . TYR A 1 170 ? 14.100 -8.999 -7.515 1.00 98.50 170 TYR A CA 1
ATOM 1344 C C . TYR A 1 170 ? 14.850 -10.298 -7.182 1.00 98.50 170 TYR A C 1
ATOM 1346 O O . TYR A 1 170 ? 14.517 -11.351 -7.736 1.00 98.50 170 TYR A O 1
ATOM 1354 N N . ASN A 1 171 ? 15.799 -10.255 -6.242 1.00 98.50 171 ASN A N 1
ATOM 1355 C CA . ASN A 1 171 ? 16.551 -11.435 -5.803 1.00 98.50 171 ASN A CA 1
ATOM 1356 C C . ASN A 1 171 ? 15.628 -12.491 -5.182 1.00 98.50 171 ASN A C 1
ATOM 1358 O O . ASN A 1 171 ? 15.673 -13.660 -5.569 1.00 98.50 171 ASN A O 1
ATOM 1362 N N . MET A 1 172 ? 14.711 -12.075 -4.303 1.00 98.56 172 MET A N 1
ATOM 1363 C CA . MET A 1 172 ? 13.701 -12.964 -3.728 1.00 98.56 172 MET A CA 1
ATOM 1364 C C . MET A 1 172 ? 12.821 -13.599 -4.817 1.00 98.56 172 MET A C 1
ATOM 1366 O O . MET A 1 172 ? 12.526 -14.793 -4.763 1.00 98.56 172 MET A O 1
ATOM 1370 N N . CYS A 1 173 ? 12.410 -12.837 -5.833 1.00 98.62 173 CYS A N 1
ATOM 1371 C CA . CYS A 1 173 ? 11.618 -13.375 -6.937 1.00 98.62 173 CYS A CA 1
ATOM 1372 C C . CYS A 1 173 ? 12.388 -14.431 -7.736 1.00 98.62 173 CYS A C 1
ATOM 1374 O O . CYS A 1 173 ? 11.807 -15.463 -8.077 1.00 98.62 173 CYS A O 1
ATOM 1376 N N . LYS A 1 174 ? 13.690 -14.230 -7.980 1.00 98.44 174 LYS A N 1
ATOM 1377 C CA . LYS A 1 174 ? 14.547 -15.244 -8.615 1.00 98.44 174 LYS A CA 1
ATOM 1378 C C . LYS A 1 174 ? 14.606 -16.529 -7.791 1.00 98.44 174 LYS A C 1
ATOM 1380 O O . LYS A 1 174 ? 14.395 -17.601 -8.352 1.00 98.44 174 LYS A O 1
ATOM 1385 N N . GLU A 1 175 ? 14.804 -16.431 -6.475 1.00 98.50 175 GLU A N 1
ATOM 1386 C CA . GLU A 1 175 ? 14.791 -17.596 -5.574 1.00 98.50 175 GLU A CA 1
ATOM 1387 C C . GLU A 1 175 ? 13.459 -18.363 -5.622 1.00 98.50 175 GLU A C 1
ATOM 1389 O O . GLU A 1 175 ? 13.431 -19.591 -5.556 1.00 98.50 175 GLU A O 1
ATOM 1394 N N . LEU A 1 176 ? 12.343 -17.641 -5.749 1.00 98.31 176 LEU A N 1
ATOM 1395 C CA . LEU A 1 176 ? 10.989 -18.201 -5.761 1.00 98.31 176 LEU A CA 1
ATOM 1396 C C . LEU A 1 176 ? 10.493 -18.609 -7.157 1.00 98.31 176 LEU A C 1
ATOM 1398 O O . LEU A 1 176 ? 9.339 -19.037 -7.296 1.00 98.31 176 LEU A O 1
ATOM 1402 N N . ASN A 1 177 ? 11.337 -18.494 -8.188 1.00 98.31 177 ASN A N 1
ATOM 1403 C CA . ASN A 1 177 ? 10.968 -18.700 -9.590 1.00 98.31 177 ASN A CA 1
ATOM 1404 C C . ASN A 1 177 ? 9.730 -17.873 -9.996 1.00 98.31 177 ASN A C 1
ATOM 1406 O O . ASN A 1 177 ? 8.785 -18.391 -10.599 1.00 98.31 177 ASN A O 1
ATOM 1410 N N . ILE A 1 178 ? 9.708 -16.601 -9.598 1.00 98.44 178 ILE A N 1
ATOM 1411 C CA . ILE A 1 178 ? 8.709 -15.601 -9.981 1.00 98.44 178 ILE A CA 1
ATOM 1412 C C . ILE A 1 178 ? 9.308 -14.759 -11.109 1.00 98.44 178 ILE A C 1
ATOM 1414 O O . ILE A 1 178 ? 10.438 -14.282 -11.007 1.00 98.44 178 ILE A O 1
ATOM 1418 N N . CYS A 1 179 ? 8.555 -14.587 -12.194 1.00 98.25 179 CYS A N 1
ATOM 1419 C CA . CYS A 1 179 ? 9.004 -13.787 -13.328 1.00 98.25 179 CYS A CA 1
ATOM 1420 C C . CYS A 1 179 ? 9.066 -12.303 -12.943 1.00 98.25 179 CYS A C 1
ATOM 1422 O O . CYS A 1 179 ? 8.135 -11.760 -12.351 1.00 98.25 179 CYS A O 1
ATOM 1424 N N . THR A 1 180 ? 10.162 -11.653 -13.314 1.00 98.25 180 THR A N 1
ATOM 1425 C CA . THR A 1 180 ? 10.430 -10.221 -13.139 1.00 98.25 180 THR A CA 1
ATOM 1426 C C . THR A 1 180 ? 11.116 -9.710 -14.403 1.00 98.25 180 THR A C 1
ATOM 1428 O O . THR A 1 180 ? 11.741 -10.510 -15.110 1.00 98.25 180 THR A O 1
ATOM 1431 N N . PRO A 1 181 ? 11.013 -8.414 -14.738 1.00 97.19 181 PRO A N 1
ATOM 1432 C CA . PRO A 1 181 ? 11.828 -7.860 -15.809 1.00 97.19 181 PRO A CA 1
ATOM 1433 C C . PRO A 1 181 ? 13.320 -8.011 -15.484 1.00 97.19 181 PRO A C 1
ATOM 1435 O O . PRO A 1 181 ? 13.719 -7.891 -14.320 1.00 97.19 181 PRO A O 1
ATOM 1438 N N . ASP A 1 182 ? 14.147 -8.237 -16.506 1.00 97.25 182 ASP A N 1
ATOM 1439 C CA . ASP A 1 182 ? 15.596 -8.376 -16.327 1.00 97.25 182 ASP A CA 1
ATOM 1440 C C . ASP A 1 182 ? 16.154 -7.142 -15.614 1.00 97.25 182 ASP A C 1
ATOM 1442 O O . ASP A 1 182 ? 16.010 -6.019 -16.099 1.00 97.25 182 ASP A O 1
ATOM 1446 N N . THR A 1 183 ? 16.755 -7.353 -14.443 1.00 97.81 183 THR A N 1
ATOM 1447 C CA . THR A 1 183 ? 17.208 -6.280 -13.556 1.00 97.81 183 THR A CA 1
ATOM 1448 C C . THR A 1 183 ? 18.647 -6.536 -13.123 1.00 97.81 183 THR A C 1
ATOM 1450 O O . THR A 1 183 ? 19.006 -7.656 -12.752 1.00 97.81 183 THR A O 1
ATOM 1453 N N . THR A 1 184 ? 19.474 -5.497 -13.156 1.00 97.38 184 THR A N 1
ATOM 1454 C CA . THR A 1 184 ? 20.875 -5.515 -12.719 1.00 97.38 184 THR A CA 1
ATOM 1455 C C . THR A 1 184 ? 21.181 -4.296 -11.855 1.00 97.38 184 THR A C 1
ATOM 1457 O O . THR A 1 184 ? 20.480 -3.284 -11.908 1.00 97.38 184 THR A O 1
ATOM 1460 N N . LEU A 1 185 ? 22.243 -4.372 -11.051 1.00 96.81 185 LEU A N 1
ATOM 1461 C CA . LEU A 1 185 ? 22.777 -3.195 -10.368 1.00 96.81 185 LEU A CA 1
ATOM 1462 C C . LEU A 1 185 ? 23.411 -2.251 -11.390 1.00 96.81 185 LEU A C 1
ATOM 1464 O O . LEU A 1 185 ? 24.239 -2.662 -12.206 1.00 96.81 185 LEU A O 1
ATOM 1468 N N . PHE A 1 186 ? 23.041 -0.977 -11.326 1.00 95.62 186 PHE A N 1
ATOM 1469 C CA . PHE A 1 186 ? 23.598 0.045 -12.197 1.00 95.62 186 PHE A CA 1
ATOM 1470 C C . PHE A 1 186 ? 24.929 0.559 -11.636 1.00 95.62 186 PHE A C 1
ATOM 1472 O O . PHE A 1 186 ? 25.021 0.960 -10.475 1.00 95.62 186 PHE A O 1
ATOM 1479 N N . THR A 1 187 ? 25.960 0.597 -12.481 1.00 91.94 187 THR A N 1
ATOM 1480 C CA . THR A 1 187 ? 27.271 1.169 -12.148 1.00 91.94 187 THR A CA 1
ATOM 1481 C C . THR A 1 187 ? 27.652 2.228 -13.178 1.00 91.94 187 THR A C 1
ATOM 1483 O O . THR A 1 187 ? 27.632 1.975 -14.379 1.00 91.94 187 THR A O 1
ATOM 1486 N N . GLN A 1 188 ? 28.023 3.426 -12.712 1.00 84.88 188 GLN A N 1
ATOM 1487 C CA . GLN A 1 188 ? 28.333 4.567 -13.591 1.00 84.88 188 GLN A CA 1
ATOM 1488 C C . GLN A 1 188 ? 29.556 4.340 -14.493 1.00 84.88 188 GLN A C 1
ATOM 1490 O O . GLN A 1 188 ? 29.686 5.003 -15.512 1.00 84.88 188 GLN A O 1
ATOM 1495 N N . ASN A 1 189 ? 30.444 3.409 -14.133 1.00 83.38 189 ASN A N 1
ATOM 1496 C CA . ASN A 1 189 ? 31.689 3.156 -14.864 1.00 83.38 189 ASN A CA 1
ATOM 1497 C C . ASN A 1 189 ? 31.522 2.199 -16.055 1.00 83.38 189 ASN A C 1
ATOM 1499 O O . ASN A 1 189 ? 32.508 1.894 -16.723 1.00 83.38 189 ASN A O 1
ATOM 1503 N N . ASN A 1 190 ? 30.319 1.670 -16.294 1.00 80.44 190 ASN A N 1
ATOM 1504 C CA . ASN A 1 190 ? 30.095 0.764 -17.410 1.00 80.44 190 ASN A CA 1
ATOM 1505 C C . ASN A 1 190 ? 29.776 1.566 -18.681 1.00 80.44 190 ASN A C 1
ATOM 1507 O O . ASN A 1 190 ? 28.691 2.140 -18.791 1.00 80.44 190 ASN A O 1
ATOM 1511 N N . ASN A 1 191 ? 30.732 1.606 -19.615 1.00 74.62 191 ASN A N 1
ATOM 1512 C CA . ASN A 1 191 ? 30.622 2.350 -20.874 1.00 74.62 191 ASN A CA 1
ATOM 1513 C C . ASN A 1 191 ? 29.644 1.704 -21.874 1.00 74.62 191 ASN A C 1
ATOM 1515 O O . ASN A 1 191 ? 29.163 2.393 -22.770 1.00 74.62 191 ASN A O 1
ATOM 1519 N N . ASP A 1 192 ? 29.307 0.422 -21.701 1.00 84.75 192 ASP A N 1
ATOM 1520 C CA . ASP A 1 192 ? 28.434 -0.320 -22.616 1.00 84.75 192 ASP A CA 1
ATOM 1521 C C . ASP A 1 192 ? 27.002 -0.387 -22.070 1.00 84.75 192 ASP A C 1
ATOM 1523 O O . ASP A 1 192 ? 26.526 -1.409 -21.570 1.00 84.75 192 ASP A O 1
ATOM 1527 N N . GLN A 1 193 ? 26.304 0.748 -22.139 1.00 89.12 193 GLN A N 1
ATOM 1528 C CA . GLN A 1 193 ? 24.889 0.835 -21.780 1.00 89.12 193 GLN A CA 1
ATOM 1529 C C . GLN A 1 193 ? 24.004 0.467 -22.976 1.00 89.12 193 GLN A C 1
ATOM 1531 O O . GLN A 1 193 ? 24.021 1.131 -24.012 1.00 89.12 193 GLN A O 1
ATOM 1536 N N . HIS A 1 194 ? 23.186 -0.575 -22.823 1.00 93.31 194 HIS A N 1
ATOM 1537 C CA . HIS A 1 194 ? 22.190 -0.962 -23.823 1.00 93.31 194 HIS A CA 1
ATOM 1538 C C . HIS A 1 194 ? 20.834 -0.322 -23.515 1.00 93.31 194 HIS A C 1
ATOM 1540 O O . HIS A 1 194 ? 20.199 -0.644 -22.511 1.00 93.31 194 HIS A O 1
ATOM 1546 N N . TYR A 1 195 ? 20.387 0.564 -24.402 1.00 95.50 195 TYR A N 1
ATOM 1547 C CA . TYR A 1 195 ? 19.093 1.243 -24.327 1.00 95.50 195 TYR A CA 1
ATOM 1548 C C . TYR A 1 195 ? 18.015 0.520 -25.162 1.00 95.50 195 TYR A C 1
ATOM 1550 O O . TYR A 1 195 ? 18.358 -0.156 -26.136 1.00 95.50 195 TYR A O 1
ATOM 1558 N N . PRO A 1 196 ? 16.715 0.692 -24.848 1.00 96.06 196 PRO A N 1
ATOM 1559 C CA . PRO A 1 196 ? 16.169 1.446 -23.714 1.00 96.06 196 PRO A CA 1
ATOM 1560 C C . PRO A 1 196 ? 16.183 0.653 -22.396 1.00 96.06 196 PRO A C 1
ATOM 1562 O O . PRO A 1 196 ? 16.093 -0.573 -22.399 1.00 96.06 196 PRO A O 1
ATOM 1565 N N . PHE A 1 197 ? 16.227 1.360 -21.263 1.00 96.06 197 PHE A N 1
ATOM 1566 C CA . PHE A 1 197 ? 16.037 0.777 -19.930 1.00 96.06 197 PHE A CA 1
ATOM 1567 C C . PHE A 1 197 ? 15.389 1.744 -18.938 1.00 96.06 197 PHE A C 1
ATOM 1569 O O . PHE A 1 197 ? 15.358 2.954 -19.148 1.00 96.06 197 PHE A O 1
ATOM 1576 N N . PHE A 1 198 ? 14.879 1.207 -17.832 1.00 95.50 198 PHE A N 1
ATOM 1577 C CA . PHE A 1 198 ? 14.472 1.997 -16.677 1.00 95.50 198 PHE A CA 1
ATOM 1578 C C . PHE A 1 198 ? 15.608 2.077 -15.660 1.00 95.50 198 PHE A C 1
ATOM 1580 O O . PHE A 1 198 ? 16.050 1.046 -15.153 1.00 95.50 198 PHE A O 1
ATOM 1587 N N . LEU A 1 199 ? 16.059 3.288 -15.339 1.00 95.94 199 LEU A N 1
ATOM 1588 C CA . LEU A 1 199 ? 16.902 3.536 -14.174 1.00 95.94 199 LEU A CA 1
ATOM 1589 C C . LEU A 1 199 ? 15.995 3.736 -12.963 1.00 95.94 199 LEU A C 1
ATOM 1591 O O . LEU A 1 199 ? 15.076 4.557 -13.017 1.00 95.94 199 LEU A O 1
ATOM 1595 N N . LYS A 1 200 ? 16.245 3.010 -11.872 1.00 95.44 200 LYS A N 1
ATOM 1596 C CA . LYS A 1 200 ? 15.458 3.142 -10.644 1.00 95.44 200 LYS A CA 1
ATOM 1597 C C . LYS A 1 200 ? 16.340 3.256 -9.409 1.00 95.44 200 LYS A C 1
ATOM 1599 O O . LYS A 1 200 ? 17.390 2.627 -9.332 1.00 95.44 200 LYS A O 1
ATOM 1604 N N . VAL A 1 201 ? 15.887 4.021 -8.424 1.00 94.75 201 VAL A N 1
ATOM 1605 C CA . VAL A 1 201 ? 16.383 3.922 -7.046 1.00 94.75 201 VAL A CA 1
ATOM 1606 C C . VAL A 1 201 ? 15.781 2.666 -6.418 1.00 94.75 201 VAL A C 1
ATOM 1608 O O . VAL A 1 201 ? 14.579 2.447 -6.554 1.00 94.75 201 VAL A O 1
ATOM 1611 N N . ALA A 1 202 ? 16.603 1.842 -5.766 1.00 95.38 202 ALA A N 1
ATOM 1612 C CA . ALA A 1 202 ? 16.168 0.538 -5.264 1.00 95.38 202 ALA A CA 1
ATOM 1613 C C . ALA A 1 202 ? 15.125 0.644 -4.135 1.00 95.38 202 ALA A C 1
ATOM 1615 O O . ALA A 1 202 ? 14.099 -0.024 -4.204 1.00 95.38 202 ALA A O 1
ATOM 1616 N N . SER A 1 203 ? 15.340 1.530 -3.159 1.00 92.69 203 SER A N 1
ATOM 1617 C CA . SER A 1 203 ? 14.504 1.663 -1.952 1.00 92.69 203 SER A CA 1
ATOM 1618 C C . SER A 1 203 ? 14.175 3.111 -1.583 1.00 92.69 203 SER A C 1
ATOM 1620 O O . SER A 1 203 ? 14.776 4.080 -2.067 1.00 92.69 203 SER A O 1
ATOM 1622 N N . GLY A 1 204 ? 13.194 3.284 -0.699 1.00 84.75 204 GLY A N 1
ATOM 1623 C CA . GLY A 1 204 ? 12.744 4.570 -0.172 1.00 84.75 204 GLY A CA 1
ATOM 1624 C C . GLY A 1 204 ? 12.102 5.464 -1.231 1.00 84.75 204 GLY A C 1
ATOM 1625 O O . GLY A 1 204 ? 12.303 6.684 -1.216 1.00 84.75 204 GLY A O 1
ATOM 1626 N N . THR A 1 205 ? 11.411 4.880 -2.204 1.00 77.38 205 THR A N 1
ATOM 1627 C CA . THR A 1 205 ? 10.762 5.611 -3.302 1.00 77.38 205 THR A CA 1
ATOM 1628 C C . THR A 1 205 ? 9.269 5.762 -3.041 1.00 77.38 205 THR A C 1
ATOM 1630 O O . THR A 1 205 ? 8.602 4.776 -2.757 1.00 77.38 205 THR A O 1
ATOM 1633 N N . ASN A 1 206 ? 8.720 6.969 -3.216 1.00 71.00 206 ASN A N 1
ATOM 1634 C CA . ASN A 1 206 ? 7.279 7.218 -3.085 1.00 71.00 206 ASN A CA 1
ATOM 1635 C C . ASN A 1 206 ? 6.691 7.668 -4.428 1.00 71.00 206 ASN A C 1
ATOM 1637 O O . ASN A 1 206 ? 7.202 8.617 -5.028 1.00 71.00 206 ASN A O 1
ATOM 1641 N N . ALA A 1 207 ? 5.589 7.038 -4.852 1.00 69.94 207 ALA A N 1
ATOM 1642 C CA . ALA A 1 207 ? 4.751 7.453 -5.986 1.00 69.94 207 ALA A CA 1
ATOM 1643 C C . ALA A 1 207 ? 5.531 7.698 -7.298 1.00 69.94 207 ALA A C 1
ATOM 1645 O O . ALA A 1 207 ? 5.482 8.787 -7.874 1.00 69.94 207 ALA A O 1
ATOM 1646 N N . GLY A 1 208 ? 6.315 6.705 -7.731 1.00 72.69 208 GLY A N 1
ATOM 1647 C CA . GLY A 1 208 ? 7.094 6.765 -8.976 1.00 72.69 208 GLY A CA 1
ATOM 1648 C C . GLY A 1 208 ? 8.306 7.707 -8.945 1.00 72.69 208 GLY A C 1
ATOM 1649 O O . GLY A 1 208 ? 9.017 7.831 -9.941 1.00 72.69 208 GLY A O 1
ATOM 1650 N N . ARG A 1 209 ? 8.592 8.376 -7.817 1.00 82.00 209 ARG A N 1
ATOM 1651 C CA . ARG A 1 209 ? 9.846 9.128 -7.657 1.00 82.00 209 ARG A CA 1
ATOM 1652 C C . ARG A 1 209 ? 11.020 8.167 -7.676 1.00 82.00 209 ARG A C 1
ATOM 1654 O O . ARG A 1 209 ? 10.997 7.156 -6.987 1.00 82.00 209 ARG A O 1
ATOM 1661 N N . GLY A 1 210 ? 12.073 8.535 -8.393 1.00 89.00 210 GLY A N 1
ATOM 1662 C CA . GLY A 1 210 ? 13.244 7.678 -8.504 1.00 89.00 210 GLY A CA 1
ATOM 1663 C C . GLY A 1 210 ? 13.144 6.644 -9.621 1.00 89.00 210 GLY A C 1
ATOM 1664 O O . GLY A 1 210 ? 13.827 5.635 -9.524 1.00 89.00 210 GLY A O 1
ATOM 1665 N N . VAL A 1 211 ? 12.293 6.857 -10.632 1.00 90.88 211 VAL A N 1
ATOM 1666 C CA . VAL A 1 211 ? 12.168 6.002 -11.822 1.00 90.88 211 VAL A CA 1
ATOM 1667 C C . VAL A 1 211 ? 12.293 6.866 -13.075 1.00 90.88 211 VAL A C 1
ATOM 1669 O O . VAL A 1 211 ? 11.573 7.854 -13.224 1.00 90.88 211 VAL A O 1
ATOM 1672 N N . TRP A 1 212 ? 13.182 6.482 -13.990 1.00 92.75 212 TRP A N 1
ATOM 1673 C CA . TRP A 1 212 ? 13.432 7.191 -15.247 1.00 92.75 212 TRP A CA 1
ATOM 1674 C C . TRP A 1 212 ? 13.520 6.211 -16.407 1.00 92.75 212 TRP A C 1
ATOM 1676 O O . TRP A 1 212 ? 14.184 5.187 -16.295 1.00 92.75 212 TRP A O 1
ATOM 1686 N N . HIS A 1 213 ? 12.868 6.523 -17.526 1.00 93.44 213 HIS A N 1
ATOM 1687 C CA . HIS A 1 213 ? 12.996 5.757 -18.763 1.00 93.44 213 HIS A CA 1
ATOM 1688 C C . HIS A 1 213 ? 14.131 6.356 -19.595 1.00 93.44 213 HIS A C 1
ATOM 1690 O O . HIS A 1 213 ? 13.960 7.403 -20.212 1.00 93.44 213 HIS A O 1
ATOM 1696 N N . CYS A 1 214 ? 15.283 5.697 -19.595 1.00 95.00 214 CYS A N 1
ATOM 1697 C CA . CYS A 1 214 ? 16.445 6.103 -20.365 1.00 95.00 214 CYS A CA 1
ATOM 1698 C C . CYS A 1 214 ? 16.377 5.458 -21.752 1.00 95.00 214 CYS A C 1
ATOM 1700 O O . CYS A 1 214 ? 16.527 4.242 -21.884 1.00 95.00 214 CYS A O 1
ATOM 1702 N N . LYS A 1 215 ? 16.133 6.262 -22.789 1.00 95.31 215 LYS A N 1
ATOM 1703 C CA . LYS A 1 215 ? 16.110 5.821 -24.193 1.00 95.31 215 LYS A CA 1
ATOM 1704 C C . LYS A 1 215 ? 17.450 6.053 -24.887 1.00 95.31 215 LYS A C 1
ATOM 1706 O O . LYS A 1 215 ? 17.732 5.400 -25.886 1.00 95.31 215 LYS A O 1
ATOM 1711 N N . HIS A 1 216 ? 18.258 6.964 -24.355 1.00 95.38 216 HIS A N 1
ATOM 1712 C CA . HIS A 1 216 ? 19.619 7.261 -24.793 1.00 95.38 216 HIS A CA 1
ATOM 1713 C C . HIS A 1 216 ? 20.451 7.857 -23.642 1.00 95.38 216 HIS A C 1
ATOM 1715 O O . HIS A 1 216 ? 19.950 8.093 -22.541 1.00 95.38 216 HIS A O 1
ATOM 1721 N N . ASP A 1 217 ? 21.729 8.130 -23.908 1.00 95.38 217 ASP A N 1
ATOM 1722 C CA . ASP A 1 217 ? 22.709 8.622 -22.929 1.00 95.38 217 ASP A CA 1
ATOM 1723 C C . ASP A 1 217 ? 22.301 9.939 -22.249 1.00 95.38 217 ASP A C 1
ATOM 1725 O O . ASP A 1 217 ? 22.431 10.087 -21.034 1.00 95.38 217 ASP A O 1
ATOM 1729 N N . ASP A 1 218 ? 21.712 10.878 -22.991 1.00 95.25 218 ASP A N 1
ATOM 1730 C CA . ASP A 1 218 ? 21.284 12.146 -22.388 1.00 95.25 218 ASP A CA 1
ATOM 1731 C C . ASP A 1 218 ? 20.169 11.972 -21.343 1.00 95.25 218 ASP A C 1
ATOM 1733 O O . ASP A 1 218 ? 20.205 12.640 -20.308 1.00 95.25 218 ASP A O 1
ATOM 1737 N N . ASP A 1 219 ? 19.248 11.017 -21.527 1.00 95.06 219 ASP A N 1
ATOM 1738 C CA . ASP A 1 219 ? 18.235 10.704 -20.512 1.00 95.06 219 ASP A CA 1
ATOM 1739 C C . ASP A 1 219 ? 18.888 10.155 -19.239 1.00 95.06 219 ASP A C 1
ATOM 1741 O O . ASP A 1 219 ? 18.480 10.489 -18.125 1.00 95.06 219 ASP A O 1
ATOM 1745 N N . LEU A 1 220 ? 19.920 9.317 -19.394 1.00 95.31 220 LEU A N 1
ATOM 1746 C CA . LEU A 1 220 ? 20.684 8.775 -18.273 1.00 95.31 220 LEU A CA 1
ATOM 1747 C C . LEU A 1 220 ? 21.410 9.895 -17.517 1.00 95.31 220 LEU A C 1
ATOM 1749 O O . LEU A 1 220 ? 21.295 9.979 -16.294 1.00 95.31 220 LEU A O 1
ATOM 1753 N N . LYS A 1 221 ? 22.092 10.804 -18.224 1.00 94.75 221 LYS A N 1
ATOM 1754 C CA . LYS A 1 221 ? 22.722 11.986 -17.608 1.00 94.75 221 LYS A CA 1
ATOM 1755 C C . LYS A 1 221 ? 21.700 12.840 -16.866 1.00 94.75 221 LYS A C 1
ATOM 1757 O O . LYS A 1 221 ? 21.964 13.290 -15.750 1.00 94.75 221 LYS A O 1
ATOM 1762 N N . MET A 1 222 ? 20.525 13.065 -17.452 1.00 94.06 222 MET A N 1
ATOM 1763 C CA . MET A 1 222 ? 19.449 13.816 -16.804 1.00 94.06 222 MET A CA 1
ATOM 1764 C C . MET A 1 222 ? 18.939 13.118 -15.541 1.00 94.06 222 MET A C 1
ATOM 1766 O O . MET A 1 222 ? 18.722 13.790 -14.529 1.00 94.06 222 MET A O 1
ATOM 1770 N N . ALA A 1 223 ? 18.778 11.793 -15.577 1.00 93.44 223 ALA A N 1
ATOM 1771 C CA . ALA A 1 223 ? 18.352 10.989 -14.436 1.00 93.44 223 ALA A CA 1
ATOM 1772 C C . ALA A 1 223 ? 19.380 11.036 -13.293 1.00 93.44 223 ALA A C 1
ATOM 1774 O O . ALA A 1 223 ? 19.021 11.323 -12.153 1.00 93.44 223 ALA A O 1
ATOM 1775 N N . LEU A 1 224 ? 20.670 10.854 -13.596 1.00 93.62 224 LEU A N 1
ATOM 1776 C CA . LEU A 1 224 ? 21.762 10.879 -12.612 1.00 93.62 224 LEU A CA 1
ATOM 1777 C C . LEU A 1 224 ? 21.922 12.229 -11.901 1.00 93.62 224 LEU A C 1
ATOM 1779 O O . LEU A 1 224 ? 22.381 12.274 -10.760 1.00 93.62 224 LEU A O 1
ATOM 1783 N N . ASN A 1 225 ? 21.491 13.318 -12.537 1.00 93.56 225 ASN A N 1
ATOM 1784 C CA . ASN A 1 225 ? 21.496 14.656 -11.950 1.00 93.56 225 ASN A CA 1
ATOM 1785 C C . ASN A 1 225 ? 20.260 14.962 -11.084 1.00 93.56 225 ASN A C 1
ATOM 1787 O O . ASN A 1 225 ? 20.186 16.030 -10.471 1.00 93.56 225 ASN A O 1
ATOM 1791 N N . GLN A 1 226 ? 19.286 14.052 -10.991 1.00 92.38 226 GLN A N 1
ATOM 1792 C CA . GLN A 1 226 ? 18.098 14.278 -10.172 1.00 92.38 226 GLN A CA 1
ATOM 1793 C C . GLN A 1 226 ? 18.417 14.276 -8.677 1.00 92.38 226 GLN A C 1
ATOM 1795 O O . GLN A 1 226 ? 19.291 13.560 -8.182 1.00 92.38 226 GLN A O 1
ATOM 1800 N N . LYS A 1 227 ? 17.661 15.081 -7.925 1.00 90.25 227 LYS A N 1
ATOM 1801 C CA . LYS A 1 227 ? 17.836 15.253 -6.474 1.00 90.25 227 LYS A CA 1
ATOM 1802 C C . LYS A 1 227 ? 17.651 13.949 -5.694 1.00 90.25 227 LYS A C 1
ATOM 1804 O O . LYS A 1 227 ? 18.252 13.796 -4.637 1.00 90.25 227 LYS A O 1
ATOM 1809 N N . GLU A 1 228 ? 16.821 13.035 -6.190 1.00 87.75 228 GLU A N 1
ATOM 1810 C CA . GLU A 1 228 ? 16.571 11.721 -5.599 1.00 87.75 228 GLU A CA 1
ATOM 1811 C C . GLU A 1 228 ? 17.853 10.878 -5.538 1.00 87.75 228 GLU A C 1
ATOM 1813 O O . GLU A 1 228 ? 18.036 10.139 -4.574 1.00 87.75 228 GLU A O 1
ATOM 1818 N N . ILE A 1 229 ? 18.755 11.050 -6.511 1.00 90.75 229 ILE A N 1
ATOM 1819 C CA . ILE A 1 229 ? 20.070 10.400 -6.560 1.00 90.75 229 ILE A CA 1
ATOM 1820 C C . ILE A 1 229 ? 21.106 11.271 -5.844 1.00 90.75 229 ILE A C 1
ATOM 1822 O O . ILE A 1 229 ? 21.734 10.844 -4.876 1.00 90.75 229 ILE A O 1
ATOM 1826 N N . THR A 1 230 ? 21.248 12.534 -6.254 1.00 89.81 230 THR A N 1
ATOM 1827 C CA . THR A 1 230 ? 22.352 13.401 -5.801 1.00 89.81 230 THR A CA 1
ATOM 1828 C C . THR A 1 230 ? 22.299 13.746 -4.310 1.00 89.81 230 THR A C 1
ATOM 1830 O O . THR A 1 230 ? 23.346 13.886 -3.676 1.00 89.81 230 THR A O 1
ATOM 1833 N N . ARG A 1 231 ? 21.108 13.839 -3.693 1.00 85.88 231 ARG A N 1
ATOM 1834 C CA . ARG A 1 231 ? 20.987 14.139 -2.250 1.00 85.88 231 ARG A CA 1
ATOM 1835 C C . ARG A 1 231 ? 21.327 12.957 -1.349 1.00 85.88 231 ARG A C 1
ATOM 1837 O O . ARG A 1 231 ? 21.688 13.183 -0.196 1.00 85.88 231 ARG A O 1
ATOM 1844 N N . ARG A 1 232 ? 21.207 11.724 -1.848 1.00 78.38 232 ARG A N 1
ATOM 1845 C CA . ARG A 1 232 ? 21.454 10.496 -1.073 1.00 78.38 232 ARG A CA 1
ATOM 1846 C C . ARG A 1 232 ? 22.938 10.117 -0.992 1.00 78.38 232 ARG A C 1
ATOM 1848 O O . ARG A 1 232 ? 23.286 9.207 -0.250 1.00 78.38 232 ARG A O 1
ATOM 1855 N N . LYS A 1 233 ? 23.822 10.872 -1.662 1.00 71.12 233 LYS A N 1
ATOM 1856 C CA . LYS A 1 233 ? 25.282 10.650 -1.693 1.00 71.12 233 LYS A CA 1
ATOM 1857 C C . LYS A 1 233 ? 25.620 9.199 -2.100 1.00 71.12 233 LYS A C 1
ATOM 1859 O O . LYS A 1 233 ? 24.896 8.612 -2.895 1.00 71.12 233 LYS A O 1
ATOM 1864 N N . LYS A 1 234 ? 26.750 8.651 -1.629 1.00 70.00 234 LYS A N 1
ATOM 1865 C CA . LYS A 1 234 ? 27.328 7.366 -2.075 1.00 70.00 234 LYS A CA 1
ATOM 1866 C C . LYS A 1 234 ? 26.496 6.122 -1.726 1.00 70.00 234 LYS A C 1
ATOM 1868 O O . LYS A 1 234 ? 26.830 5.052 -2.216 1.00 70.00 234 LYS A O 1
ATOM 1873 N N . ASP A 1 235 ? 25.433 6.263 -0.939 1.00 83.75 235 ASP A N 1
ATOM 1874 C CA . ASP A 1 235 ? 24.677 5.126 -0.398 1.00 83.75 235 ASP A CA 1
ATOM 1875 C C . ASP A 1 235 ? 23.422 4.793 -1.223 1.00 83.75 235 ASP A C 1
ATOM 1877 O O . ASP A 1 235 ? 22.641 3.919 -0.855 1.00 83.75 235 ASP A O 1
ATOM 1881 N N . VAL A 1 236 ? 23.189 5.493 -2.341 1.00 90.38 236 VAL A N 1
ATOM 1882 C CA . VAL A 1 236 ? 22.055 5.194 -3.219 1.00 90.38 236 VAL A CA 1
ATOM 1883 C C . VAL A 1 236 ? 22.348 3.972 -4.085 1.00 90.38 236 VAL A C 1
ATOM 1885 O O . VAL A 1 236 ? 23.233 3.990 -4.940 1.00 90.38 236 VAL A O 1
ATOM 1888 N N . VAL A 1 237 ? 21.561 2.917 -3.894 1.00 94.94 237 VAL A N 1
ATOM 1889 C CA . VAL A 1 237 ? 21.557 1.765 -4.795 1.00 94.94 237 VAL A CA 1
ATOM 1890 C C . VAL A 1 237 ? 20.669 2.091 -5.990 1.00 94.94 237 VAL A C 1
ATOM 1892 O O . VAL A 1 237 ? 19.491 2.432 -5.840 1.00 94.94 237 VAL A O 1
ATOM 1895 N N . LEU A 1 238 ? 21.255 2.008 -7.181 1.00 96.06 238 LEU A N 1
ATOM 1896 C CA . LEU A 1 238 ? 20.556 2.167 -8.448 1.00 96.06 238 LEU A CA 1
ATOM 1897 C C . LEU A 1 238 ? 20.457 0.814 -9.144 1.00 96.06 238 LEU A C 1
ATOM 1899 O O . LEU A 1 238 ? 21.425 0.054 -9.180 1.00 96.06 238 LEU A O 1
ATOM 1903 N N . ILE A 1 239 ? 19.301 0.546 -9.736 1.00 96.88 239 ILE A N 1
ATOM 1904 C CA . ILE A 1 239 ? 19.074 -0.616 -10.588 1.00 96.88 239 ILE A CA 1
ATOM 1905 C C . ILE A 1 239 ? 18.766 -0.170 -12.012 1.00 96.88 239 ILE A C 1
ATOM 1907 O O . ILE A 1 239 ? 18.150 0.873 -12.245 1.00 96.88 239 ILE A O 1
ATOM 1911 N N . GLN A 1 240 ? 19.185 -0.995 -12.958 1.00 97.00 240 GLN A N 1
ATOM 1912 C CA . GLN A 1 240 ? 18.826 -0.920 -14.361 1.00 97.00 240 GLN A CA 1
ATOM 1913 C C . GLN A 1 240 ? 17.872 -2.070 -14.661 1.00 97.00 240 GLN A C 1
ATOM 1915 O O . GLN A 1 240 ? 18.185 -3.225 -14.388 1.00 97.00 240 GLN A O 1
ATOM 1920 N N . GLN A 1 241 ? 16.706 -1.752 -15.215 1.00 97.19 241 GLN A N 1
ATOM 1921 C CA . GLN A 1 241 ? 15.668 -2.729 -15.516 1.00 97.19 241 GLN A CA 1
ATOM 1922 C C . GLN A 1 241 ? 15.260 -2.659 -16.987 1.00 97.19 241 GLN A C 1
ATOM 1924 O O . GLN A 1 241 ? 14.920 -1.590 -17.500 1.00 97.19 241 GLN A O 1
ATOM 1929 N N . LYS A 1 242 ? 15.264 -3.805 -17.668 1.00 96.06 242 LYS A N 1
ATOM 1930 C CA . LYS A 1 242 ? 14.839 -3.920 -19.062 1.00 96.06 242 LYS A CA 1
ATOM 1931 C C . LYS A 1 242 ? 13.332 -3.646 -19.187 1.00 96.06 242 LYS A C 1
ATOM 1933 O O . LYS A 1 242 ? 12.561 -4.175 -18.384 1.00 96.06 242 LYS A O 1
ATOM 1938 N N . PRO A 1 243 ? 12.881 -2.858 -20.178 1.00 94.44 243 PRO A N 1
ATOM 1939 C CA . PRO A 1 243 ? 11.462 -2.619 -20.391 1.00 94.44 243 PRO A CA 1
ATOM 1940 C C . PRO A 1 243 ? 10.754 -3.902 -20.832 1.00 94.44 243 PRO A C 1
ATOM 1942 O O . PRO A 1 243 ? 11.284 -4.670 -21.635 1.00 94.44 243 PRO A O 1
ATOM 1945 N N . VAL A 1 244 ? 9.537 -4.101 -20.330 1.00 92.31 244 VAL A N 1
ATOM 1946 C CA . VAL A 1 244 ? 8.637 -5.190 -20.723 1.00 92.31 244 VAL A CA 1
ATOM 1947 C C . VAL A 1 244 ? 7.309 -4.564 -21.130 1.00 92.31 244 VAL A C 1
ATOM 1949 O O . VAL A 1 244 ? 6.815 -3.667 -20.449 1.00 92.31 244 VAL A O 1
ATOM 1952 N N . SER A 1 245 ? 6.744 -5.000 -22.255 1.00 90.88 245 SER A N 1
ATOM 1953 C CA . SER A 1 245 ? 5.422 -4.553 -22.699 1.00 90.88 245 SER A CA 1
ATOM 1954 C C . SER A 1 245 ? 4.315 -5.250 -21.915 1.00 90.88 245 SER A C 1
ATOM 1956 O O . SER A 1 245 ? 4.448 -6.418 -21.560 1.00 90.88 245 SER A O 1
ATOM 1958 N N . GLY A 1 246 ? 3.200 -4.560 -21.697 1.00 90.25 246 GLY A N 1
ATOM 1959 C CA . GLY A 1 246 ? 2.003 -5.120 -21.077 1.00 90.25 246 GLY A CA 1
ATOM 1960 C C . GLY A 1 246 ? 1.256 -4.091 -20.240 1.00 90.25 246 GLY A C 1
ATOM 1961 O O . GLY A 1 246 ? 1.723 -2.967 -20.054 1.00 90.25 246 GLY A O 1
ATOM 1962 N N . ASP A 1 247 ? 0.100 -4.500 -19.732 1.00 89.12 247 ASP A N 1
ATOM 1963 C CA . ASP A 1 247 ? -0.715 -3.681 -18.843 1.00 89.12 247 ASP A CA 1
ATOM 1964 C C . ASP A 1 247 ? -0.146 -3.715 -17.429 1.00 89.12 247 ASP A C 1
ATOM 1966 O O . ASP A 1 247 ? 0.125 -4.790 -16.889 1.00 89.12 247 ASP A O 1
ATOM 1970 N N . ILE A 1 248 ? 0.007 -2.548 -16.808 1.00 90.31 248 ILE A N 1
ATOM 1971 C CA . ILE A 1 248 ? 0.405 -2.475 -15.403 1.00 90.31 248 ILE A CA 1
ATOM 1972 C C . ILE A 1 248 ? -0.843 -2.618 -14.550 1.00 90.31 248 ILE A C 1
ATOM 1974 O O . ILE A 1 248 ? -1.765 -1.808 -14.639 1.00 90.31 248 ILE A O 1
ATOM 1978 N N . ILE A 1 249 ? -0.856 -3.643 -13.710 1.00 92.94 249 ILE A N 1
ATOM 1979 C CA . ILE A 1 249 ? -1.928 -3.874 -12.753 1.00 92.94 249 ILE A CA 1
ATOM 1980 C C . ILE A 1 249 ? -1.376 -3.818 -11.340 1.00 92.94 249 ILE A C 1
ATOM 1982 O O . ILE A 1 249 ? -0.234 -4.190 -11.070 1.00 92.94 249 ILE A O 1
ATOM 1986 N N . THR A 1 250 ? -2.242 -3.422 -10.429 1.00 93.56 250 THR A N 1
ATOM 1987 C CA . THR A 1 250 ? -1.963 -3.329 -9.009 1.00 93.56 250 THR A CA 1
ATOM 1988 C C . THR A 1 250 ? -2.838 -4.344 -8.286 1.00 93.56 250 THR A C 1
ATOM 1990 O O . THR A 1 250 ? -4.053 -4.409 -8.496 1.00 93.56 250 THR A O 1
ATOM 1993 N N . ALA A 1 251 ? -2.212 -5.176 -7.461 1.00 95.94 251 ALA A N 1
ATOM 1994 C CA . ALA A 1 251 ? -2.868 -6.167 -6.629 1.00 95.94 251 ALA A CA 1
ATOM 1995 C C . ALA A 1 251 ? -2.763 -5.754 -5.163 1.00 95.94 251 ALA A C 1
ATOM 1997 O O . ALA A 1 251 ? -1.714 -5.880 -4.533 1.00 95.94 251 ALA A O 1
ATOM 1998 N N . GLN A 1 252 ? -3.889 -5.337 -4.602 1.00 96.31 252 GLN A N 1
ATOM 1999 C CA . GLN A 1 252 ? -4.022 -5.126 -3.171 1.00 96.31 252 GLN A CA 1
ATOM 2000 C C . GLN A 1 252 ? -4.290 -6.486 -2.541 1.00 96.31 252 GLN A C 1
ATOM 2002 O O . GLN A 1 252 ? -5.320 -7.097 -2.824 1.00 96.31 252 GLN A O 1
ATOM 2007 N N . ILE A 1 253 ? -3.381 -6.990 -1.716 1.00 97.38 253 ILE A N 1
ATOM 2008 C CA . ILE A 1 253 ? -3.478 -8.325 -1.129 1.00 97.38 253 ILE A CA 1
ATOM 2009 C C . ILE A 1 253 ? -3.386 -8.281 0.389 1.00 97.38 253 ILE A C 1
ATOM 2011 O O . ILE A 1 253 ? -2.612 -7.526 0.965 1.00 97.38 253 ILE A O 1
ATOM 2015 N N . ILE A 1 254 ? -4.188 -9.116 1.046 1.00 97.62 254 ILE A N 1
ATOM 2016 C CA . ILE A 1 254 ? -4.170 -9.297 2.494 1.00 97.62 254 ILE A CA 1
ATOM 2017 C C . ILE A 1 254 ? -3.543 -10.654 2.807 1.00 97.62 254 ILE A C 1
ATOM 2019 O O . ILE A 1 254 ? -3.997 -11.693 2.314 1.00 97.62 254 ILE A O 1
ATOM 2023 N N . PHE A 1 255 ? -2.536 -10.637 3.675 1.00 97.19 255 PHE A N 1
ATOM 2024 C CA . PHE A 1 255 ? -1.892 -11.822 4.221 1.00 97.19 255 PHE A CA 1
ATOM 2025 C C . PHE A 1 255 ? -2.218 -12.019 5.703 1.00 97.19 255 PHE A C 1
ATOM 2027 O O . PHE A 1 255 ? -2.171 -11.097 6.521 1.00 97.19 255 PHE A O 1
ATOM 2034 N N . ASP A 1 256 ? -2.472 -13.269 6.063 1.00 95.31 256 ASP A N 1
ATOM 2035 C CA . ASP A 1 256 ? -2.592 -13.749 7.431 1.00 95.31 256 ASP A CA 1
ATOM 2036 C C . ASP A 1 256 ? -1.404 -14.666 7.741 1.00 95.31 256 ASP A C 1
ATOM 2038 O O . ASP A 1 256 ? -1.419 -15.845 7.390 1.00 95.31 256 ASP A O 1
ATOM 2042 N N . ASN A 1 257 ? -0.351 -14.104 8.345 1.00 95.38 257 ASN A N 1
ATOM 2043 C CA . ASN A 1 257 ? 0.846 -14.836 8.773 1.00 95.38 257 ASN A CA 1
ATOM 2044 C C . ASN A 1 257 ? 1.436 -15.732 7.664 1.00 95.38 257 ASN A C 1
ATOM 2046 O O . ASN A 1 257 ? 1.632 -16.933 7.833 1.00 95.38 257 ASN A O 1
ATOM 2050 N N . GLY A 1 258 ? 1.659 -15.140 6.492 1.00 96.12 258 GLY A N 1
ATOM 2051 C CA . GLY A 1 258 ? 2.180 -15.797 5.296 1.00 96.12 258 GLY A CA 1
ATOM 2052 C C . GLY A 1 258 ? 1.128 -16.458 4.410 1.00 96.12 258 GLY A C 1
ATOM 2053 O O . GLY A 1 258 ? 1.431 -16.844 3.285 1.00 96.12 258 GLY A O 1
ATOM 2054 N N . THR A 1 259 ? -0.122 -16.543 4.857 1.00 96.06 259 THR A N 1
ATOM 2055 C CA . THR A 1 259 ? -1.208 -17.107 4.050 1.00 96.06 259 THR A CA 1
ATOM 2056 C C . THR A 1 259 ? -1.949 -15.994 3.307 1.00 96.06 259 THR A C 1
ATOM 2058 O O . THR A 1 259 ? -2.541 -15.135 3.962 1.00 96.06 259 THR A O 1
ATOM 2061 N N . PRO A 1 260 ? -1.968 -15.970 1.962 1.00 96.44 260 PRO A N 1
ATOM 2062 C CA . PRO A 1 260 ? -2.774 -15.000 1.228 1.00 96.44 260 PRO A CA 1
ATOM 2063 C C . PRO A 1 260 ? -4.262 -15.324 1.397 1.00 96.44 260 PRO A C 1
ATOM 2065 O O . PRO A 1 260 ? -4.704 -16.420 1.063 1.00 96.44 260 PRO A O 1
ATOM 2068 N N . VAL A 1 261 ? -5.055 -14.376 1.897 1.00 94.75 261 VAL A N 1
ATOM 2069 C CA . VAL A 1 261 ? -6.483 -14.614 2.184 1.00 94.75 261 VAL A CA 1
ATOM 2070 C C . VAL A 1 261 ? -7.426 -13.921 1.205 1.00 94.75 261 VAL A C 1
ATOM 2072 O O . VAL A 1 261 ? -8.561 -14.364 1.022 1.00 94.75 261 VAL A O 1
ATOM 2075 N N . GLY A 1 262 ? -6.978 -12.855 0.544 1.00 94.75 262 GLY A N 1
ATOM 2076 C CA . GLY A 1 262 ? -7.779 -12.168 -0.463 1.00 94.75 262 GLY A CA 1
ATOM 2077 C C . GLY A 1 262 ? -6.993 -11.117 -1.223 1.00 94.75 262 GLY A C 1
ATOM 2078 O O . GLY A 1 262 ? -6.064 -10.528 -0.678 1.00 94.75 262 GLY A O 1
ATOM 2079 N N . SER A 1 263 ? -7.390 -10.886 -2.470 1.00 95.69 263 SER A N 1
ATOM 2080 C CA . SER A 1 263 ? -6.797 -9.905 -3.377 1.00 95.69 263 SER A CA 1
ATOM 2081 C C . SER A 1 263 ? -7.867 -9.041 -4.042 1.00 95.69 263 SER A C 1
ATOM 2083 O O . SER A 1 263 ? -9.001 -9.481 -4.239 1.00 95.69 263 SER A O 1
ATOM 2085 N N . PHE A 1 264 ? -7.507 -7.814 -4.402 1.00 94.94 264 PHE A N 1
ATOM 2086 C CA . PHE A 1 264 ? -8.320 -6.894 -5.183 1.00 94.94 264 PHE A CA 1
ATOM 2087 C C . PHE A 1 264 ? -7.444 -6.258 -6.267 1.00 94.94 264 PHE A C 1
ATOM 2089 O O . PHE A 1 264 ? -6.434 -5.628 -5.960 1.00 94.94 264 PHE A O 1
ATOM 2096 N N . PHE A 1 265 ? -7.820 -6.447 -7.533 1.00 93.81 265 PHE A N 1
ATOM 2097 C CA . PHE A 1 265 ? -7.041 -5.974 -8.681 1.00 93.81 265 PHE A CA 1
ATOM 2098 C C . PHE A 1 265 ? -7.636 -4.716 -9.305 1.00 93.81 265 PHE A C 1
ATOM 2100 O O . PHE A 1 265 ? -8.841 -4.672 -9.573 1.00 93.81 265 PHE A O 1
ATOM 2107 N N . CYS A 1 266 ? -6.776 -3.757 -9.629 1.00 91.31 266 CYS A N 1
ATOM 2108 C CA . CYS A 1 266 ? -7.105 -2.558 -10.393 1.00 91.31 266 CYS A CA 1
ATOM 2109 C C . CYS A 1 266 ? -5.969 -2.206 -11.369 1.00 91.31 266 CYS A C 1
ATOM 2111 O O . CYS A 1 266 ? -4.836 -2.650 -11.200 1.00 91.31 266 CYS A O 1
ATOM 2113 N N . GLN A 1 267 ? -6.281 -1.452 -12.420 1.00 86.88 267 GLN A N 1
ATOM 2114 C CA . GLN A 1 267 ? -5.298 -0.883 -13.345 1.00 86.88 267 GLN A CA 1
ATOM 2115 C C . GLN A 1 267 ? -5.446 0.633 -13.317 1.00 86.88 267 GLN A C 1
ATOM 2117 O O . GLN A 1 267 ? -6.534 1.142 -13.578 1.00 86.88 267 GLN A O 1
ATOM 2122 N N . SER A 1 268 ? -4.367 1.355 -13.026 1.00 71.94 268 SER A N 1
ATOM 2123 C CA . SER A 1 268 ? -4.406 2.819 -13.015 1.00 71.94 268 SER A CA 1
ATOM 2124 C C . SER A 1 268 ? -4.693 3.360 -14.416 1.00 71.94 268 SER A C 1
ATOM 2126 O O . SER A 1 268 ? -4.036 2.969 -15.379 1.00 71.94 268 SER A O 1
ATOM 2128 N N . VAL A 1 269 ? -5.613 4.324 -14.539 1.00 64.62 269 VAL A N 1
ATOM 2129 C CA . VAL A 1 269 ? -5.868 5.038 -15.812 1.00 64.62 269 VAL A CA 1
ATOM 2130 C C . VAL A 1 269 ? -4.684 5.892 -16.282 1.00 64.62 269 VAL A C 1
ATOM 2132 O O . VAL A 1 269 ? -4.704 6.418 -17.389 1.00 64.62 269 VAL A O 1
ATOM 2135 N N . GLN A 1 270 ? -3.651 6.046 -15.449 1.00 62.22 270 GLN A N 1
ATOM 2136 C CA . GLN A 1 270 ? -2.428 6.791 -15.761 1.00 62.22 270 GLN A CA 1
ATOM 2137 C C . GLN A 1 270 ? -1.225 5.868 -16.033 1.00 62.22 270 GLN A C 1
ATOM 2139 O O . GLN A 1 270 ? -0.086 6.338 -16.051 1.00 62.22 270 GLN A O 1
ATOM 2144 N N . SER A 1 271 ? -1.452 4.564 -16.251 1.00 55.03 271 SER A N 1
ATOM 2145 C CA . SER A 1 271 ? -0.387 3.559 -16.403 1.00 55.03 271 SER A CA 1
ATOM 2146 C C . SER A 1 271 ? 0.527 3.773 -17.614 1.00 55.03 271 SER A C 1
ATOM 2148 O O . SER A 1 271 ? 1.637 3.250 -17.635 1.00 55.03 271 SER A O 1
ATOM 2150 N N . GLU A 1 272 ? 0.097 4.546 -18.615 1.00 50.56 272 GLU A N 1
ATOM 2151 C CA . GLU A 1 272 ? 0.867 4.774 -19.848 1.00 50.56 272 GLU A CA 1
ATOM 2152 C C . GLU A 1 272 ? 2.173 5.559 -19.623 1.00 50.56 272 GLU A C 1
ATOM 2154 O O . GLU A 1 272 ? 3.062 5.531 -20.475 1.00 50.56 272 GLU A O 1
ATOM 2159 N N . ASN A 1 273 ? 2.337 6.227 -18.471 1.00 52.69 273 ASN A N 1
ATOM 2160 C CA . ASN A 1 273 ? 3.584 6.907 -18.131 1.00 52.69 273 ASN A CA 1
ATOM 2161 C C . ASN A 1 273 ? 3.963 6.758 -16.647 1.00 52.69 273 ASN A C 1
ATOM 2163 O O . ASN A 1 273 ? 3.738 7.652 -15.829 1.00 52.69 273 ASN A O 1
ATOM 2167 N N . LEU A 1 274 ? 4.613 5.635 -16.321 1.00 53.56 274 LEU A N 1
ATOM 2168 C CA . LEU A 1 274 ? 5.229 5.392 -15.009 1.00 53.56 274 LEU A CA 1
ATOM 2169 C C . LEU A 1 274 ? 6.219 6.501 -14.591 1.00 53.56 274 LEU A C 1
ATOM 2171 O O . LEU A 1 274 ? 6.382 6.775 -13.401 1.00 53.56 274 LEU A O 1
ATOM 2175 N N . ALA A 1 275 ? 6.873 7.166 -15.554 1.00 48.75 275 ALA A N 1
ATOM 2176 C CA . ALA A 1 275 ? 7.811 8.254 -15.300 1.00 48.75 275 ALA A CA 1
ATOM 2177 C C . ALA A 1 275 ? 7.071 9.605 -15.246 1.00 48.75 275 ALA A C 1
ATOM 2179 O O . ALA A 1 275 ? 6.767 10.220 -16.264 1.00 48.75 275 ALA A O 1
ATOM 2180 N N . GLY A 1 276 ? 6.804 10.105 -14.035 1.00 49.41 276 GLY A N 1
ATOM 2181 C CA . GLY A 1 276 ? 6.221 11.441 -13.840 1.00 49.41 276 GLY A CA 1
ATOM 2182 C C . GLY A 1 276 ? 4.764 11.475 -13.374 1.00 49.41 276 GLY A C 1
ATOM 2183 O O . GLY A 1 276 ? 4.145 12.538 -13.422 1.00 49.41 276 GLY A O 1
ATOM 2184 N N . MET A 1 277 ? 4.235 10.366 -12.842 1.00 52.34 277 MET A N 1
ATOM 2185 C CA . MET A 1 277 ? 2.890 10.300 -12.241 1.00 52.34 277 MET A CA 1
ATOM 2186 C C . MET A 1 277 ? 2.571 11.471 -11.290 1.00 52.34 277 MET A C 1
ATOM 2188 O O . MET A 1 277 ? 1.456 11.991 -11.292 1.00 52.34 277 MET A O 1
ATOM 2192 N N . GLY A 1 278 ? 3.561 11.958 -10.530 1.00 49.16 278 GLY A N 1
ATOM 2193 C CA . GLY A 1 278 ? 3.380 13.087 -9.611 1.00 49.16 278 GLY A CA 1
ATOM 2194 C C . GLY A 1 278 ? 2.965 14.412 -10.273 1.00 49.16 278 GLY A C 1
ATOM 2195 O O . GLY A 1 278 ? 2.273 15.203 -9.637 1.00 49.16 278 GLY A O 1
ATOM 2196 N N . ALA A 1 279 ? 3.346 14.662 -11.532 1.00 50.91 279 ALA A N 1
ATOM 2197 C CA . ALA A 1 279 ? 2.944 15.868 -12.266 1.00 50.91 279 ALA A CA 1
ATOM 2198 C C . ALA A 1 279 ? 1.530 15.739 -12.865 1.00 50.91 279 ALA A C 1
ATOM 2200 O O . ALA A 1 279 ? 0.787 16.718 -12.921 1.00 50.91 279 ALA A O 1
ATOM 2201 N N . ASN A 1 280 ? 1.125 14.523 -13.246 1.00 47.88 280 ASN A N 1
ATOM 2202 C CA . ASN A 1 280 ? -0.182 14.247 -13.851 1.00 47.88 280 ASN A CA 1
ATOM 2203 C C . ASN A 1 280 ? -1.327 14.209 -12.827 1.00 47.88 280 ASN A C 1
ATOM 2205 O O . ASN A 1 280 ? -2.461 14.543 -13.166 1.00 47.88 280 ASN A O 1
ATOM 2209 N N . TRP A 1 281 ? -1.042 13.881 -11.564 1.00 49.62 281 TRP A N 1
ATOM 2210 C CA . TRP A 1 281 ? -2.046 13.900 -10.494 1.00 49.62 281 TRP A CA 1
ATOM 2211 C C . TRP A 1 281 ? -2.537 15.317 -10.151 1.00 49.62 281 TRP A C 1
ATOM 2213 O O . TRP A 1 281 ? -3.715 15.529 -9.897 1.00 49.62 281 TRP A O 1
ATOM 2223 N N . VAL A 1 282 ? -1.671 16.335 -10.212 1.00 48.16 282 VAL A N 1
ATOM 2224 C CA . VAL A 1 282 ? -2.100 17.735 -10.000 1.00 48.16 282 VAL A CA 1
ATOM 2225 C C . VAL A 1 282 ? -3.049 18.192 -11.115 1.00 48.16 282 VAL A C 1
ATOM 2227 O O . VAL A 1 282 ? -4.002 18.929 -10.863 1.00 48.16 282 VAL A O 1
ATOM 2230 N N . ASN A 1 283 ? -2.849 17.686 -12.334 1.00 47.12 283 ASN A N 1
ATOM 2231 C CA . ASN A 1 283 ? -3.728 17.966 -13.464 1.00 47.12 283 ASN A CA 1
ATOM 2232 C C . ASN A 1 283 ? -5.085 17.252 -13.356 1.00 47.12 283 ASN A C 1
ATOM 2234 O O . ASN A 1 283 ? -6.030 17.706 -13.993 1.00 47.12 283 ASN A O 1
ATOM 2238 N N . SER A 1 284 ? -5.228 16.207 -12.525 1.00 47.31 284 SER A N 1
ATOM 2239 C CA . SER A 1 284 ? -6.460 15.409 -12.402 1.00 47.31 284 SER A CA 1
ATOM 2240 C C . SER A 1 284 ? -7.595 16.074 -11.610 1.00 47.31 284 SER A C 1
ATOM 2242 O O . SER A 1 284 ? -8.632 15.458 -11.386 1.00 47.31 284 SER A O 1
ATOM 2244 N N . GLN A 1 285 ? -7.423 17.329 -11.184 1.00 50.94 285 GLN A N 1
ATOM 2245 C CA . GLN A 1 285 ? -8.455 18.122 -10.498 1.00 50.94 285 GLN A CA 1
ATOM 2246 C C . GLN A 1 285 ? -9.352 18.925 -11.457 1.00 50.94 285 GLN A C 1
ATOM 2248 O O . GLN A 1 285 ? -10.270 19.625 -11.017 1.00 50.94 285 GLN A O 1
ATOM 2253 N N . ARG A 1 286 ? -9.108 18.847 -12.770 1.00 57.78 286 ARG A N 1
ATOM 2254 C CA . ARG A 1 286 ? -9.945 19.509 -13.776 1.00 57.78 286 ARG A CA 1
ATOM 2255 C C . ARG A 1 286 ? -11.322 18.835 -13.880 1.00 57.78 286 ARG A C 1
ATOM 2257 O O . ARG A 1 286 ? -11.460 17.638 -13.640 1.00 57.78 286 ARG A O 1
ATOM 2264 N N . ALA A 1 287 ? -12.356 19.611 -14.216 1.00 59.03 287 ALA A N 1
ATOM 2265 C CA . ALA A 1 287 ? -13.745 19.137 -14.245 1.00 59.03 287 ALA A CA 1
ATOM 2266 C C . ALA A 1 287 ? -13.975 17.983 -15.239 1.00 59.03 287 ALA A C 1
ATOM 2268 O O . ALA A 1 287 ? -14.743 17.078 -14.937 1.00 59.03 287 ALA A O 1
ATOM 2269 N N . ASP A 1 288 ? -13.252 17.979 -16.360 1.00 58.72 288 ASP A N 1
ATOM 2270 C CA . ASP A 1 288 ? -13.230 16.913 -17.371 1.00 58.72 288 ASP A CA 1
ATOM 2271 C C . ASP A 1 288 ? -12.634 15.590 -16.857 1.00 58.72 288 ASP A C 1
ATOM 2273 O O . ASP A 1 288 ? -12.903 14.534 -17.421 1.00 58.72 288 ASP A O 1
ATOM 2277 N N . ILE A 1 289 ? -11.866 15.622 -15.764 1.00 60.44 289 ILE A N 1
ATOM 2278 C CA . ILE A 1 289 ? -11.197 14.446 -15.190 1.00 60.44 289 ILE A CA 1
ATOM 2279 C C . ILE A 1 289 ? -11.984 13.860 -14.006 1.00 60.44 289 ILE A C 1
ATOM 2281 O O . ILE A 1 289 ? -11.799 12.699 -13.647 1.00 60.44 289 ILE A O 1
ATOM 2285 N N . LYS A 1 290 ? -12.929 14.612 -13.425 1.00 58.47 290 LYS A N 1
ATOM 2286 C CA . LYS A 1 290 ? -13.749 14.146 -12.289 1.00 58.47 290 LYS A CA 1
ATOM 2287 C C . LYS A 1 290 ? -14.633 12.946 -12.633 1.00 58.47 290 LYS A C 1
ATOM 2289 O O . LYS A 1 290 ? -14.852 12.099 -11.767 1.00 58.47 290 LYS A O 1
ATOM 2294 N N . ASP A 1 291 ? -15.092 12.865 -13.880 1.00 58.72 291 ASP A N 1
ATOM 2295 C CA . ASP A 1 291 ? -15.913 11.755 -14.375 1.00 58.72 291 ASP A CA 1
ATOM 2296 C C . ASP A 1 291 ? -15.084 10.538 -14.809 1.00 58.72 291 ASP A C 1
ATOM 2298 O O . ASP A 1 291 ? -15.647 9.472 -15.068 1.00 58.72 291 ASP A O 1
ATOM 2302 N N . MET A 1 292 ? -13.751 10.652 -14.849 1.00 60.66 292 MET A N 1
ATOM 2303 C CA . MET A 1 292 ? -12.896 9.503 -15.116 1.00 60.66 292 MET A CA 1
ATOM 2304 C C . MET A 1 292 ? -12.979 8.521 -13.947 1.00 60.66 292 MET A C 1
ATOM 2306 O O . MET A 1 292 ? -12.839 8.884 -12.770 1.00 60.66 292 MET A O 1
ATOM 2310 N N . VAL A 1 293 ? -13.177 7.244 -14.279 1.00 58.62 293 VAL A N 1
ATOM 2311 C CA . VAL A 1 293 ? -12.952 6.172 -13.312 1.00 58.62 293 VAL A CA 1
ATOM 2312 C C . VAL A 1 293 ? -11.480 6.242 -12.929 1.00 58.62 293 VAL A C 1
ATOM 2314 O O . VAL A 1 293 ? -10.616 6.285 -13.798 1.00 58.62 293 VAL A O 1
ATOM 2317 N N . SER A 1 294 ? -11.202 6.321 -11.632 1.00 61.28 294 SER A N 1
ATOM 2318 C CA . SER A 1 294 ? -9.828 6.439 -11.124 1.00 61.28 294 SER A CA 1
ATOM 2319 C C . SER A 1 294 ? -8.960 5.234 -11.503 1.00 61.28 294 SER A C 1
ATOM 2321 O O . SER A 1 294 ? -7.749 5.366 -11.665 1.00 61.28 294 SER A O 1
ATOM 2323 N N . ASP A 1 295 ? -9.606 4.088 -11.724 1.00 73.31 295 ASP A N 1
ATOM 2324 C CA . ASP A 1 295 ? -8.980 2.827 -12.077 1.00 73.31 295 ASP A CA 1
ATOM 2325 C C . ASP A 1 295 ? -9.889 1.977 -12.972 1.00 73.31 295 ASP A C 1
ATOM 2327 O O . ASP A 1 295 ? -11.117 1.996 -12.873 1.00 73.31 295 ASP A O 1
ATOM 2331 N N . ILE A 1 296 ? -9.278 1.165 -13.825 1.00 78.25 296 ILE A N 1
ATOM 2332 C CA . ILE A 1 296 ? -9.955 0.246 -14.731 1.00 78.25 296 ILE A CA 1
ATOM 2333 C C . ILE A 1 296 ? -10.062 -1.130 -14.074 1.00 78.25 296 ILE A C 1
ATOM 2335 O O . ILE A 1 296 ? -9.156 -1.612 -13.387 1.00 78.25 296 ILE A O 1
ATOM 2339 N N . LYS A 1 297 ? -11.195 -1.797 -14.309 1.00 81.44 297 LYS A N 1
ATOM 2340 C CA . LYS A 1 297 ? -11.365 -3.204 -13.951 1.00 81.44 297 LYS A CA 1
ATOM 2341 C C . LYS A 1 297 ? -10.385 -4.070 -14.740 1.00 81.44 297 LYS A C 1
ATOM 2343 O O . LYS A 1 297 ? -10.475 -4.150 -15.964 1.00 81.44 297 LYS A O 1
ATOM 2348 N N . VAL A 1 298 ? -9.555 -4.820 -14.025 1.00 83.81 298 VAL A N 1
ATOM 2349 C CA . VAL A 1 298 ? -8.661 -5.810 -14.630 1.00 83.81 298 VAL A CA 1
ATOM 2350 C C . VAL A 1 298 ? -9.457 -7.051 -15.034 1.00 83.81 298 VAL A C 1
ATOM 2352 O O . VAL A 1 298 ? -10.190 -7.630 -14.227 1.00 83.81 298 VAL A O 1
ATOM 2355 N N . LYS A 1 299 ? -9.305 -7.481 -16.289 1.00 85.88 299 LYS A N 1
ATOM 2356 C CA . LYS A 1 299 ? -9.816 -8.767 -16.778 1.00 85.88 299 LYS A CA 1
ATOM 2357 C C . LYS A 1 299 ? -8.659 -9.755 -16.865 1.00 85.88 299 LYS A C 1
ATOM 2359 O O . LYS A 1 299 ? -7.835 -9.664 -17.766 1.00 85.88 299 LYS A O 1
ATOM 2364 N N . LEU A 1 300 ? -8.617 -10.697 -15.929 1.00 88.06 300 LEU A N 1
ATOM 2365 C CA . LEU A 1 300 ? -7.635 -11.779 -15.913 1.00 88.06 300 LEU A CA 1
ATOM 2366 C C . LEU A 1 300 ? -8.249 -13.049 -16.499 1.00 88.06 300 LEU A C 1
ATOM 2368 O O . LEU A 1 300 ? -9.409 -13.364 -16.239 1.00 88.06 300 LEU A O 1
ATOM 2372 N N . THR A 1 301 ? -7.453 -13.807 -17.246 1.00 91.31 301 THR A N 1
ATOM 2373 C CA . THR A 1 301 ? -7.782 -15.196 -17.593 1.00 91.31 301 THR A CA 1
ATOM 2374 C C . THR A 1 301 ? -7.664 -16.103 -16.361 1.00 91.31 301 THR A C 1
ATOM 2376 O O . THR A 1 301 ? -6.979 -15.766 -15.388 1.00 91.31 301 THR A O 1
ATOM 2379 N N . ASP A 1 302 ? -8.258 -17.297 -16.411 1.00 89.94 302 ASP A N 1
ATOM 2380 C CA . ASP A 1 302 ? -8.114 -18.303 -15.344 1.00 89.94 302 ASP A CA 1
ATOM 2381 C C . ASP A 1 302 ? -6.643 -18.681 -15.117 1.00 89.94 302 ASP A C 1
ATOM 2383 O O . ASP A 1 302 ? -6.184 -18.789 -13.978 1.00 89.94 302 ASP A O 1
ATOM 2387 N N . LYS A 1 303 ? -5.867 -18.804 -16.206 1.00 92.38 303 LYS A N 1
ATOM 2388 C CA . LYS A 1 303 ? -4.423 -19.076 -16.149 1.00 92.38 303 LYS A CA 1
ATOM 2389 C C . LYS A 1 303 ? -3.676 -17.960 -15.417 1.00 92.38 303 LYS A C 1
ATOM 2391 O O . LYS A 1 303 ? -2.878 -18.252 -14.533 1.00 92.38 303 LYS A O 1
ATOM 2396 N N . GLN A 1 304 ? -3.942 -16.698 -15.755 1.00 93.19 304 GLN A N 1
ATOM 2397 C CA . GLN A 1 304 ? -3.310 -15.547 -15.101 1.00 93.19 304 GLN A CA 1
ATOM 2398 C C . GLN A 1 304 ? -3.689 -15.455 -13.619 1.00 93.19 304 GLN A C 1
ATOM 2400 O O . GLN A 1 304 ? -2.825 -15.242 -12.773 1.00 93.19 304 GLN A O 1
ATOM 2405 N N . SER A 1 305 ? -4.963 -15.687 -13.298 1.00 92.00 305 SER A N 1
ATOM 2406 C CA . SER A 1 305 ? -5.463 -15.684 -11.918 1.00 92.00 305 SER A CA 1
ATOM 2407 C C . SER A 1 305 ? -4.790 -16.769 -11.074 1.00 92.00 305 SER A C 1
ATOM 2409 O O . SER A 1 305 ? -4.376 -16.509 -9.945 1.00 92.00 305 SER A O 1
ATOM 2411 N N . LYS A 1 306 ? -4.613 -17.970 -11.640 1.00 92.44 306 LYS A N 1
ATOM 2412 C CA . LYS A 1 306 ? -3.883 -19.065 -10.994 1.00 92.44 306 LYS A CA 1
ATOM 2413 C C . LYS A 1 306 ? -2.416 -18.704 -10.742 1.00 92.44 306 LYS A C 1
ATOM 2415 O O . LYS A 1 306 ? -1.943 -18.883 -9.625 1.00 92.44 306 LYS A O 1
ATOM 2420 N N . VAL A 1 307 ? -1.722 -18.153 -11.741 1.00 95.69 307 VAL A N 1
ATOM 2421 C CA . VAL A 1 307 ? -0.317 -17.720 -11.607 1.00 95.69 307 VAL A CA 1
ATOM 2422 C C . VAL A 1 307 ? -0.164 -16.671 -10.503 1.00 95.69 307 VAL A C 1
ATOM 2424 O O . VAL A 1 307 ? 0.718 -16.806 -9.660 1.00 95.69 307 VAL A O 1
ATOM 2427 N N . LEU A 1 308 ? -1.043 -15.665 -10.451 1.00 95.81 308 LEU A N 1
ATOM 2428 C CA . LEU A 1 308 ? -1.023 -14.649 -9.391 1.00 95.81 308 LEU A CA 1
ATOM 2429 C C . LEU A 1 308 ? -1.239 -15.266 -8.008 1.00 95.81 308 LEU A C 1
ATOM 2431 O O . LEU A 1 308 ? -0.487 -14.968 -7.085 1.00 95.81 308 LEU A O 1
ATOM 2435 N N . SER A 1 309 ? -2.204 -16.180 -7.871 1.00 95.00 309 SER A N 1
ATOM 2436 C CA . SER A 1 309 ? -2.422 -16.893 -6.610 1.00 95.00 309 SER A CA 1
ATOM 2437 C C . SER A 1 309 ? -1.181 -17.673 -6.168 1.00 95.00 309 SER A C 1
ATOM 2439 O O . SER A 1 309 ? -0.837 -17.642 -4.989 1.00 95.00 309 SER A O 1
ATOM 2441 N N . GLU A 1 310 ? -0.493 -18.355 -7.086 1.00 96.50 310 GLU A N 1
ATOM 2442 C CA . GLU A 1 310 ? 0.743 -19.082 -6.776 1.00 96.50 310 GLU A CA 1
ATOM 2443 C C . GLU A 1 310 ? 1.873 -18.137 -6.349 1.00 96.50 310 GLU A C 1
ATOM 2445 O O . GLU A 1 310 ? 2.580 -18.430 -5.384 1.00 96.50 310 GLU A O 1
ATOM 2450 N N . ILE A 1 311 ? 2.023 -16.991 -7.024 1.00 98.06 311 ILE A N 1
ATOM 2451 C CA . ILE A 1 311 ? 2.983 -15.943 -6.650 1.00 98.06 311 ILE A CA 1
ATOM 2452 C C . ILE A 1 311 ? 2.712 -15.473 -5.219 1.00 98.06 311 ILE A C 1
ATOM 2454 O O . ILE A 1 311 ? 3.624 -15.470 -4.391 1.00 98.06 311 ILE A O 1
ATOM 2458 N N . PHE A 1 312 ? 1.458 -15.144 -4.901 1.00 98.06 312 PHE A N 1
ATOM 2459 C CA . PHE A 1 312 ? 1.068 -14.712 -3.562 1.00 98.06 312 PHE A CA 1
ATOM 2460 C C . PHE A 1 312 ? 1.384 -15.768 -2.507 1.00 98.06 312 PHE A C 1
ATOM 2462 O O . PHE A 1 312 ? 1.973 -15.448 -1.478 1.00 98.06 312 PHE A O 1
ATOM 2469 N N . THR A 1 313 ? 1.062 -17.037 -2.768 1.00 97.31 313 THR A N 1
ATOM 2470 C CA . THR A 1 313 ? 1.376 -18.134 -1.847 1.00 97.31 313 THR A CA 1
ATOM 2471 C C . THR A 1 313 ? 2.880 -18.260 -1.612 1.00 97.31 313 THR A C 1
ATOM 2473 O O . THR A 1 313 ? 3.292 -18.425 -0.464 1.00 97.31 313 THR A O 1
ATOM 2476 N N . ARG A 1 314 ? 3.712 -18.151 -2.656 1.00 98.19 314 ARG A N 1
ATOM 2477 C CA . ARG A 1 314 ? 5.178 -18.235 -2.529 1.00 98.19 314 ARG A CA 1
ATOM 2478 C C . ARG A 1 314 ? 5.750 -17.068 -1.726 1.00 98.19 314 ARG A C 1
ATOM 2480 O O . ARG A 1 314 ? 6.521 -17.309 -0.799 1.00 98.19 314 ARG A O 1
ATOM 2487 N N . ILE A 1 315 ? 5.341 -15.833 -2.036 1.00 98.38 315 ILE A N 1
ATOM 2488 C CA . ILE A 1 315 ? 5.774 -14.630 -1.305 1.00 98.38 315 ILE A CA 1
ATOM 2489 C C . ILE A 1 315 ? 5.358 -14.737 0.160 1.00 98.38 315 ILE A C 1
ATOM 2491 O O . ILE A 1 315 ? 6.200 -14.619 1.049 1.00 98.38 315 ILE A O 1
ATOM 2495 N N . GLY A 1 316 ? 4.080 -15.017 0.420 1.00 97.75 316 GLY A N 1
ATOM 2496 C CA . GLY A 1 316 ? 3.555 -15.147 1.774 1.00 97.75 316 GLY A CA 1
ATOM 2497 C C . GLY A 1 316 ? 4.276 -16.234 2.572 1.00 97.75 316 GLY A C 1
ATOM 2498 O O . GLY A 1 316 ? 4.737 -15.971 3.679 1.00 97.75 316 GLY A O 1
ATOM 2499 N N . SER A 1 317 ? 4.479 -17.418 1.989 1.00 97.12 317 SER A N 1
ATOM 2500 C CA . SER A 1 317 ? 5.171 -18.529 2.662 1.00 97.12 317 SER A CA 1
ATOM 2501 C C . SER A 1 317 ? 6.631 -18.200 2.990 1.00 97.12 317 SER A C 1
ATOM 2503 O O . SER A 1 317 ? 7.098 -18.512 4.082 1.00 97.12 317 SER A O 1
ATOM 2505 N N . LYS A 1 318 ? 7.356 -17.544 2.071 1.00 97.94 318 LYS A N 1
ATOM 2506 C CA . LYS A 1 318 ? 8.759 -17.139 2.273 1.00 97.94 318 LYS A CA 1
ATOM 2507 C C . LYS A 1 318 ? 8.905 -16.084 3.367 1.00 97.94 318 LYS A C 1
ATOM 2509 O O . LYS A 1 318 ? 9.869 -16.116 4.126 1.00 97.94 318 LYS A O 1
ATOM 2514 N N . THR A 1 319 ? 7.975 -15.138 3.420 1.00 97.75 319 THR A N 1
ATOM 2515 C CA . THR A 1 319 ? 8.096 -13.926 4.243 1.00 97.75 319 THR A CA 1
ATOM 2516 C C . THR A 1 319 ? 7.358 -14.022 5.571 1.00 97.75 319 THR A C 1
ATOM 2518 O O . THR A 1 319 ? 7.631 -13.241 6.479 1.00 97.75 319 THR A O 1
ATOM 2521 N N . SER A 1 320 ? 6.405 -14.952 5.692 1.00 97.19 320 SER A N 1
ATOM 2522 C CA . SER A 1 320 ? 5.421 -14.972 6.781 1.00 97.19 320 SER A CA 1
ATOM 2523 C C . SER A 1 320 ? 4.706 -13.622 6.951 1.00 97.19 320 SER A C 1
ATOM 2525 O O . SER A 1 320 ? 4.324 -13.251 8.061 1.00 97.19 320 SER A O 1
ATOM 2527 N N . TYR A 1 321 ? 4.547 -12.864 5.856 1.00 97.62 321 TYR A N 1
ATOM 2528 C CA . TYR A 1 321 ? 4.015 -11.504 5.895 1.00 97.62 321 TYR A CA 1
ATOM 2529 C C . TYR A 1 321 ? 2.600 -11.466 6.487 1.00 97.62 321 TYR A C 1
ATOM 2531 O O . TYR A 1 321 ? 1.796 -12.377 6.287 1.00 97.62 321 TYR A O 1
ATOM 2539 N N . HIS A 1 322 ? 2.277 -10.405 7.218 1.00 96.50 322 HIS A N 1
ATOM 2540 C CA . HIS A 1 322 ? 0.973 -10.217 7.842 1.00 96.50 322 HIS A CA 1
ATOM 2541 C C . HIS A 1 322 ? 0.524 -8.773 7.647 1.00 96.50 322 HIS A C 1
ATOM 2543 O O . HIS A 1 322 ? 1.285 -7.856 7.944 1.00 96.50 322 HIS A O 1
ATOM 2549 N N . GLY A 1 323 ? -0.696 -8.580 7.149 1.00 96.06 323 GLY A N 1
ATOM 2550 C CA . GLY A 1 323 ? -1.213 -7.260 6.795 1.00 96.06 323 GLY A CA 1
ATOM 2551 C C . GLY A 1 323 ? -1.562 -7.120 5.324 1.00 96.06 323 GLY A C 1
ATOM 2552 O O . GLY A 1 323 ? -1.612 -8.101 4.580 1.00 96.06 323 GLY A O 1
ATOM 2553 N N . MET A 1 324 ? -1.842 -5.881 4.927 1.00 96.88 324 MET A N 1
ATOM 2554 C CA . MET A 1 324 ? -2.065 -5.521 3.532 1.00 96.88 324 MET A CA 1
ATOM 2555 C C . MET A 1 324 ? -0.730 -5.202 2.858 1.00 96.88 324 MET A C 1
ATOM 2557 O O . MET A 1 324 ? 0.114 -4.527 3.441 1.00 96.88 324 MET A O 1
ATOM 2561 N N . MET A 1 325 ? -0.570 -5.673 1.630 1.00 96.94 325 MET A N 1
ATOM 2562 C CA . MET A 1 325 ? 0.532 -5.341 0.742 1.00 96.94 325 MET A CA 1
ATOM 2563 C C . MET A 1 325 ? -0.040 -4.951 -0.612 1.00 96.94 325 MET A C 1
ATOM 2565 O O . MET A 1 325 ? -1.040 -5.510 -1.063 1.00 96.94 325 MET A O 1
ATOM 2569 N N . ASP A 1 326 ? 0.613 -4.002 -1.255 1.00 95.75 326 ASP A N 1
ATOM 2570 C CA . ASP A 1 326 ? 0.311 -3.581 -2.606 1.00 95.75 326 ASP A CA 1
ATOM 2571 C C . ASP A 1 326 ? 1.393 -4.118 -3.549 1.00 95.75 326 ASP A C 1
ATOM 2573 O O . ASP A 1 326 ? 2.574 -3.877 -3.321 1.00 95.75 326 ASP A O 1
ATOM 2577 N N . ILE A 1 327 ? 1.027 -4.910 -4.555 1.00 97.00 327 ILE A N 1
ATOM 2578 C CA . ILE A 1 327 ? 1.991 -5.548 -5.464 1.00 97.00 327 ILE A CA 1
ATOM 2579 C C . ILE A 1 327 ? 1.686 -5.125 -6.894 1.00 97.00 327 ILE A C 1
ATOM 2581 O O . ILE A 1 327 ? 0.569 -5.308 -7.377 1.00 97.00 327 ILE A O 1
ATOM 2585 N N . GLU A 1 328 ? 2.688 -4.591 -7.583 1.00 95.56 328 GLU A N 1
ATOM 2586 C CA . GLU A 1 328 ? 2.560 -4.172 -8.975 1.00 95.56 328 GLU A CA 1
ATOM 2587 C C . GLU A 1 328 ? 3.048 -5.268 -9.923 1.00 95.56 328 GLU A C 1
ATOM 2589 O O . GLU A 1 328 ? 4.088 -5.897 -9.707 1.00 95.56 328 GLU A O 1
ATOM 2594 N N . PHE A 1 329 ? 2.306 -5.475 -11.008 1.00 96.56 329 PHE A N 1
ATOM 2595 C CA . PHE A 1 329 ? 2.618 -6.449 -12.045 1.00 96.56 329 PHE A CA 1
ATOM 2596 C C . PHE A 1 329 ? 2.529 -5.826 -13.434 1.00 96.56 329 PHE A C 1
ATOM 2598 O O . PHE A 1 329 ? 1.702 -4.951 -13.666 1.00 96.56 329 PHE A O 1
ATOM 2605 N N . ILE A 1 330 ? 3.303 -6.355 -14.380 1.00 94.50 330 ILE A N 1
ATOM 2606 C CA . ILE A 1 330 ? 3.023 -6.236 -15.814 1.00 94.50 330 ILE A CA 1
ATOM 2607 C C . ILE A 1 330 ? 2.330 -7.517 -16.265 1.00 94.50 330 ILE A C 1
ATOM 2609 O O . ILE A 1 330 ? 2.854 -8.617 -16.074 1.00 94.50 330 ILE A O 1
ATOM 2613 N N . VAL A 1 331 ? 1.171 -7.374 -16.898 1.00 93.75 331 VAL A N 1
ATOM 2614 C CA . VAL A 1 331 ? 0.451 -8.458 -17.559 1.00 93.75 331 VAL A CA 1
ATOM 2615 C C . VAL A 1 331 ? 0.670 -8.342 -19.060 1.00 93.75 331 VAL A C 1
ATOM 2617 O O . VAL A 1 331 ? 0.118 -7.471 -19.728 1.00 93.75 331 VAL A O 1
ATOM 2620 N N . ASN A 1 332 ? 1.473 -9.253 -19.595 1.00 92.06 332 ASN A N 1
ATOM 2621 C CA . ASN A 1 332 ? 1.711 -9.400 -21.020 1.00 92.06 332 ASN A CA 1
ATOM 2622 C C . ASN A 1 332 ? 0.926 -10.622 -21.540 1.00 92.06 332 ASN A C 1
ATOM 2624 O O . ASN A 1 332 ? 1.038 -11.716 -20.976 1.00 92.06 332 ASN A O 1
ATOM 2628 N N . PRO A 1 333 ? 0.119 -10.480 -22.606 1.00 88.19 333 PRO A N 1
ATOM 2629 C CA . PRO A 1 333 ? -0.670 -11.590 -23.142 1.00 88.19 333 PRO A CA 1
ATOM 2630 C C . PRO A 1 333 ? 0.179 -12.722 -23.748 1.00 88.19 333 PRO A C 1
ATOM 2632 O O . PRO A 1 333 ? -0.305 -13.848 -23.844 1.00 88.19 333 PRO A O 1
ATOM 2635 N N . ILE A 1 334 ? 1.421 -12.433 -24.146 1.00 89.69 334 ILE A N 1
ATOM 2636 C CA . ILE A 1 334 ? 2.368 -13.364 -24.771 1.00 89.69 334 ILE A CA 1
ATOM 2637 C C . ILE A 1 334 ? 3.358 -13.888 -23.724 1.00 89.69 334 ILE A C 1
ATOM 2639 O O . ILE A 1 334 ? 3.458 -15.095 -23.514 1.00 89.69 334 ILE A O 1
ATOM 2643 N N . ASP A 1 335 ? 4.043 -12.976 -23.034 1.00 89.69 335 ASP A N 1
ATOM 2644 C CA . ASP A 1 335 ? 5.185 -13.295 -22.170 1.00 89.69 335 ASP A CA 1
ATOM 2645 C C . ASP A 1 335 ? 4.782 -13.659 -20.727 1.00 89.69 335 ASP A C 1
ATOM 2647 O O . ASP A 1 335 ? 5.587 -14.187 -19.962 1.00 89.69 335 ASP A O 1
ATOM 2651 N N . GLY A 1 336 ? 3.524 -13.417 -20.343 1.00 94.44 336 GLY A N 1
ATOM 2652 C CA . GLY A 1 336 ? 2.986 -13.779 -19.032 1.00 94.44 336 GLY A CA 1
ATOM 2653 C C . GLY A 1 336 ? 2.959 -12.627 -18.027 1.00 94.44 336 GLY A C 1
ATOM 2654 O O . GLY A 1 336 ? 2.681 -11.484 -18.375 1.00 94.44 336 GLY A O 1
ATOM 2655 N N . ILE A 1 337 ? 3.150 -12.948 -16.745 1.00 97.12 337 ILE A N 1
ATOM 2656 C CA . ILE A 1 337 ? 3.014 -11.997 -15.632 1.00 97.12 337 ILE A CA 1
ATOM 2657 C C . ILE A 1 337 ? 4.383 -11.736 -15.025 1.00 97.12 337 ILE A C 1
ATOM 2659 O O . ILE A 1 337 ? 5.056 -12.679 -14.615 1.00 97.12 337 ILE A O 1
ATOM 2663 N N . PHE A 1 338 ? 4.749 -10.465 -14.907 1.00 97.81 338 PHE A N 1
ATOM 2664 C CA . PHE A 1 338 ? 6.011 -10.025 -14.324 1.00 97.81 338 PHE A CA 1
ATOM 2665 C C . PHE A 1 338 ? 5.742 -9.204 -13.070 1.00 97.81 338 PHE A C 1
ATOM 2667 O O . PHE A 1 338 ? 5.011 -8.221 -13.139 1.00 97.81 338 PHE A O 1
ATOM 2674 N N . LEU A 1 339 ? 6.330 -9.577 -11.936 1.00 98.12 339 LEU A N 1
ATOM 2675 C CA . LEU A 1 339 ? 6.289 -8.763 -10.721 1.00 98.12 339 LEU A CA 1
ATOM 2676 C C . LEU A 1 339 ? 7.240 -7.569 -10.881 1.00 98.12 339 LEU A C 1
ATOM 2678 O O . LEU A 1 339 ? 8.400 -7.744 -11.259 1.00 98.12 339 LEU A O 1
ATOM 2682 N N . LEU A 1 340 ? 6.739 -6.360 -10.621 1.00 95.50 340 LEU A N 1
ATOM 2683 C CA . LEU A 1 340 ? 7.506 -5.115 -10.703 1.00 95.50 340 LEU A CA 1
ATOM 2684 C C . LEU A 1 340 ? 8.083 -4.699 -9.358 1.00 95.50 340 LEU A C 1
ATOM 2686 O O . LEU A 1 340 ? 9.281 -4.437 -9.259 1.00 95.50 340 LEU A O 1
ATOM 2690 N N . GLU A 1 341 ? 7.223 -4.613 -8.350 1.00 95.69 341 GLU A N 1
ATOM 2691 C CA . GLU A 1 341 ? 7.593 -4.223 -6.997 1.00 95.69 341 GLU A CA 1
ATOM 2692 C C . GLU A 1 341 ? 6.556 -4.700 -5.981 1.00 95.69 341 GLU A C 1
ATOM 2694 O O . GLU A 1 341 ? 5.383 -4.912 -6.305 1.00 95.69 341 GLU A O 1
ATOM 2699 N N . CYS A 1 342 ? 7.010 -4.836 -4.739 1.00 96.75 342 CYS A N 1
ATOM 2700 C CA . CYS A 1 342 ? 6.163 -5.002 -3.574 1.00 96.75 342 CYS A CA 1
ATOM 2701 C C . CYS A 1 342 ? 6.199 -3.703 -2.762 1.00 96.75 342 CYS A C 1
ATOM 2703 O O . CYS A 1 342 ? 7.246 -3.119 -2.510 1.00 96.75 342 CYS A O 1
ATOM 2705 N N . ASN A 1 343 ? 5.038 -3.257 -2.315 1.00 95.31 343 ASN A N 1
ATOM 2706 C CA . ASN A 1 343 ? 4.872 -2.141 -1.403 1.00 95.31 343 ASN A CA 1
ATOM 2707 C C . ASN A 1 343 ? 4.221 -2.715 -0.138 1.00 95.31 343 ASN A C 1
ATOM 2709 O O . ASN A 1 343 ? 2.999 -2.877 -0.110 1.00 95.31 343 ASN A O 1
ATOM 2713 N N . PRO A 1 344 ? 4.999 -3.077 0.902 1.00 95.44 344 PRO A N 1
ATOM 2714 C CA . PRO A 1 344 ? 4.506 -3.739 2.116 1.00 95.44 344 PRO A CA 1
ATOM 2715 C C . PRO A 1 344 ? 3.717 -2.795 3.042 1.00 95.44 344 PRO A C 1
ATOM 2717 O O . PRO A 1 344 ? 3.981 -2.717 4.237 1.00 95.44 344 PRO A O 1
ATOM 2720 N N . ARG A 1 345 ? 2.745 -2.073 2.489 1.00 92.62 345 ARG A N 1
ATOM 2721 C CA . ARG A 1 345 ? 1.890 -1.078 3.136 1.00 92.62 345 ARG A CA 1
ATOM 2722 C C . ARG A 1 345 ? 0.508 -1.086 2.481 1.00 92.62 345 ARG A C 1
ATOM 2724 O O . ARG A 1 345 ? 0.274 -1.760 1.478 1.00 92.62 345 ARG A O 1
ATOM 2731 N N . PHE A 1 346 ? -0.396 -0.272 3.013 1.00 91.56 346 PHE A N 1
ATOM 2732 C CA . PHE A 1 346 ? -1.656 0.022 2.341 1.00 91.56 346 PHE A CA 1
ATOM 2733 C C . PHE A 1 346 ? -1.430 0.685 0.973 1.00 91.56 346 PHE A C 1
ATOM 2735 O O . PHE A 1 346 ? -0.549 1.537 0.796 1.00 91.56 346 PHE A O 1
ATOM 2742 N N . SER A 1 347 ? -2.256 0.290 0.004 1.00 88.44 347 SER A N 1
ATOM 2743 C CA . SER A 1 347 ? -2.207 0.830 -1.353 1.00 88.44 347 SER A CA 1
ATOM 2744 C C . SER A 1 347 ? -2.756 2.253 -1.413 1.00 88.44 347 SER A C 1
ATOM 2746 O O . SER A 1 347 ? -3.732 2.595 -0.742 1.00 88.44 347 SER A O 1
ATOM 2748 N N . GLY A 1 348 ? -2.182 3.073 -2.297 1.00 84.56 348 GLY A N 1
ATOM 2749 C CA . GLY A 1 348 ? -2.815 4.330 -2.709 1.00 84.56 348 GLY A CA 1
ATOM 2750 C C . GLY A 1 348 ? -4.129 4.101 -3.465 1.00 84.56 348 GLY A C 1
ATOM 2751 O O . GLY A 1 348 ? -5.014 4.951 -3.415 1.00 84.56 348 GLY A O 1
ATOM 2752 N N . GLY A 1 349 ? -4.280 2.925 -4.085 1.00 87.75 349 GLY A N 1
ATOM 2753 C CA . GLY A 1 349 ? -5.473 2.465 -4.794 1.00 87.75 349 GLY A CA 1
ATOM 2754 C C . GLY A 1 349 ? -6.606 1.956 -3.898 1.00 87.75 349 GLY A C 1
ATOM 2755 O O . GLY A 1 349 ? -7.563 1.373 -4.410 1.00 87.75 349 GLY A O 1
ATOM 2756 N N . LEU A 1 350 ? -6.527 2.141 -2.572 1.00 91.19 350 LEU A N 1
ATOM 2757 C CA . LEU A 1 350 ? -7.486 1.578 -1.610 1.00 91.19 350 LEU A CA 1
ATOM 2758 C C . LEU A 1 350 ? -8.942 1.966 -1.896 1.00 91.19 350 LEU A C 1
ATOM 2760 O O . LEU A 1 350 ? -9.854 1.181 -1.642 1.00 91.19 350 LEU A O 1
ATOM 2764 N N . HIS A 1 351 ? -9.182 3.157 -2.443 1.00 90.12 351 HIS A N 1
ATOM 2765 C CA . HIS A 1 351 ? -10.522 3.645 -2.785 1.00 90.12 351 HIS A CA 1
ATOM 2766 C C . HIS A 1 351 ? -11.271 2.724 -3.749 1.00 90.12 351 HIS A C 1
ATOM 2768 O O . HIS A 1 351 ? -12.494 2.619 -3.669 1.00 90.12 351 HIS A O 1
ATOM 2774 N N . THR A 1 352 ? -10.559 2.004 -4.619 1.00 90.00 352 THR A N 1
ATOM 2775 C CA . THR A 1 352 ? -11.165 1.043 -5.553 1.00 90.00 352 THR A CA 1
ATOM 2776 C C . THR A 1 352 ? -11.899 -0.084 -4.827 1.00 90.00 352 THR A C 1
ATOM 2778 O O . THR A 1 352 ? -12.937 -0.557 -5.303 1.00 90.00 352 THR A O 1
ATOM 2781 N N . THR A 1 353 ? -11.428 -0.450 -3.630 1.00 90.94 353 THR A N 1
ATOM 2782 C CA . THR A 1 353 ? -11.999 -1.517 -2.800 1.00 90.94 353 THR A CA 1
ATOM 2783 C C . THR A 1 353 ? -13.372 -1.162 -2.239 1.00 90.94 353 THR A C 1
ATOM 2785 O O . THR A 1 353 ? -14.132 -2.065 -1.900 1.00 90.94 353 THR A O 1
ATOM 2788 N N . LEU A 1 354 ? -13.767 0.118 -2.230 1.00 90.44 354 LEU A N 1
ATOM 2789 C CA . LEU A 1 354 ? -15.134 0.523 -1.877 1.00 90.44 354 LEU A CA 1
ATOM 2790 C C . LEU A 1 354 ? -16.176 -0.042 -2.858 1.00 90.44 354 LEU A C 1
ATOM 2792 O O . LEU A 1 354 ? -17.329 -0.252 -2.489 1.00 90.44 354 LEU A O 1
ATOM 2796 N N . SER A 1 355 ? -15.762 -0.401 -4.079 1.00 88.81 355 SER A N 1
ATOM 2797 C CA . SER A 1 355 ? -16.616 -1.120 -5.036 1.00 88.81 355 SER A CA 1
ATOM 2798 C C . SER A 1 355 ? -17.015 -2.519 -4.535 1.00 88.81 355 SER A C 1
ATOM 2800 O O . SER A 1 355 ? -18.032 -3.064 -4.966 1.00 88.81 355 SER A O 1
ATOM 2802 N N . ASN A 1 356 ? -16.242 -3.099 -3.610 1.00 89.81 356 ASN A N 1
ATOM 2803 C CA . ASN A 1 356 ? -16.575 -4.322 -2.887 1.00 89.81 356 ASN A CA 1
ATOM 2804 C C . ASN A 1 356 ? -16.008 -4.291 -1.462 1.00 89.81 356 ASN A C 1
ATOM 2806 O O . ASN A 1 356 ? -14.935 -4.830 -1.175 1.00 89.81 356 ASN A O 1
ATOM 2810 N N . HIS A 1 357 ? -16.792 -3.725 -0.546 1.00 89.25 357 HIS A N 1
ATOM 2811 C CA . HIS A 1 357 ? -16.444 -3.583 0.869 1.00 89.25 357 HIS A CA 1
ATOM 2812 C C . HIS A 1 357 ? -16.028 -4.890 1.569 1.00 89.25 357 HIS A C 1
ATOM 2814 O O . HIS A 1 357 ? -15.377 -4.836 2.611 1.00 89.25 357 HIS A O 1
ATOM 2820 N N . LYS A 1 358 ? -16.354 -6.065 1.007 1.00 89.69 358 LYS A N 1
ATOM 2821 C CA . LYS A 1 358 ? -15.968 -7.365 1.576 1.00 89.69 358 LYS A CA 1
ATOM 2822 C C . LYS A 1 358 ? -14.454 -7.571 1.608 1.00 89.69 358 LYS A C 1
ATOM 2824 O O . LYS A 1 358 ? -13.961 -8.360 2.407 1.00 89.69 358 LYS A O 1
ATOM 2829 N N . PHE A 1 359 ? -13.705 -6.861 0.764 1.00 92.69 359 PHE A N 1
ATOM 2830 C CA . PHE A 1 359 ? -12.249 -6.883 0.836 1.00 92.69 359 PHE A CA 1
ATOM 2831 C C . PHE A 1 359 ? -11.737 -6.229 2.130 1.00 92.69 359 PHE A C 1
ATOM 2833 O O . PHE A 1 359 ? -10.878 -6.784 2.812 1.00 92.69 359 PHE A O 1
ATOM 2840 N N . LEU A 1 360 ? -12.319 -5.093 2.529 1.00 93.75 360 LEU A N 1
ATOM 2841 C CA . LEU A 1 360 ? -11.997 -4.452 3.805 1.00 93.75 360 LEU A CA 1
ATOM 2842 C C . LEU A 1 360 ? -12.554 -5.235 5.001 1.00 93.75 360 LEU A C 1
ATOM 2844 O O . LEU A 1 360 ? -11.872 -5.306 6.022 1.00 93.75 360 LEU A O 1
ATOM 2848 N N . ASP A 1 361 ? -13.707 -5.907 4.871 1.00 91.88 361 ASP A N 1
ATOM 2849 C CA . ASP A 1 361 ? -14.169 -6.869 5.892 1.00 91.88 361 ASP A CA 1
ATOM 2850 C C . ASP A 1 361 ? -13.092 -7.906 6.196 1.00 91.88 361 ASP A C 1
ATOM 2852 O O . ASP A 1 361 ? -12.780 -8.170 7.356 1.00 91.88 361 ASP A O 1
ATOM 2856 N N . LEU A 1 362 ? -12.497 -8.475 5.145 1.00 91.81 362 LEU A N 1
ATOM 2857 C CA . LEU A 1 362 ? -11.442 -9.464 5.286 1.00 91.81 362 LEU A CA 1
ATOM 2858 C C . LEU A 1 362 ? -10.215 -8.893 6.007 1.00 91.81 362 LEU A C 1
ATOM 2860 O O . LEU A 1 362 ? -9.640 -9.582 6.849 1.00 91.81 362 LEU A O 1
ATOM 2864 N N . TYR A 1 363 ? -9.827 -7.647 5.723 1.00 94.88 363 TYR A N 1
ATOM 2865 C CA . TYR A 1 363 ? -8.728 -6.996 6.439 1.00 94.88 363 TYR A CA 1
ATOM 2866 C C . TYR A 1 363 ? -9.037 -6.884 7.939 1.00 94.88 363 TYR A C 1
ATOM 2868 O O . TYR A 1 363 ? -8.214 -7.268 8.771 1.00 94.88 363 TYR A O 1
ATOM 2876 N N . PHE A 1 364 ? -10.244 -6.436 8.298 1.00 92.88 364 PHE A N 1
ATOM 2877 C CA . PHE A 1 364 ? -10.665 -6.357 9.698 1.00 92.88 364 PHE A CA 1
ATOM 2878 C C . PHE A 1 364 ? -10.801 -7.739 10.367 1.00 92.88 364 PHE A C 1
ATOM 2880 O O . PHE A 1 364 ? -10.510 -7.842 11.559 1.00 92.88 364 PHE A O 1
ATOM 2887 N N . ASP A 1 365 ? -11.173 -8.809 9.646 1.00 90.12 365 ASP A N 1
ATOM 2888 C CA . ASP A 1 365 ? -11.105 -10.194 10.161 1.00 90.12 365 ASP A CA 1
ATOM 2889 C C . ASP A 1 365 ? -9.656 -10.540 10.528 1.00 90.12 365 ASP A C 1
ATOM 2891 O O . ASP A 1 365 ? -9.381 -10.936 11.658 1.00 90.12 365 ASP A O 1
ATOM 2895 N N . VAL A 1 366 ? -8.715 -10.326 9.603 1.00 91.94 366 VAL A N 1
ATOM 2896 C CA . VAL A 1 366 ? -7.289 -10.639 9.795 1.00 91.94 366 VAL A CA 1
ATOM 2897 C C . VAL A 1 366 ? -6.688 -9.877 10.973 1.00 91.94 366 VAL A C 1
ATOM 2899 O O . VAL A 1 366 ? -6.039 -10.490 11.818 1.00 91.94 366 VAL A O 1
ATOM 2902 N N . VAL A 1 367 ? -6.948 -8.573 11.082 1.00 92.81 367 VAL A N 1
ATOM 2903 C CA . VAL A 1 367 ? -6.451 -7.751 12.195 1.00 92.81 367 VAL A CA 1
ATOM 2904 C C . VAL A 1 367 ? -6.978 -8.245 13.547 1.00 92.81 367 VAL A C 1
ATOM 2906 O O . VAL A 1 367 ? -6.233 -8.280 14.525 1.00 92.81 367 VAL A O 1
ATOM 2909 N N . ASN A 1 368 ? -8.248 -8.653 13.629 1.00 88.81 368 ASN A N 1
ATOM 2910 C CA . ASN A 1 368 ? -8.886 -9.007 14.901 1.00 88.81 368 ASN A CA 1
ATOM 2911 C C . ASN A 1 368 ? -8.685 -10.473 15.332 1.00 88.81 368 ASN A C 1
ATOM 2913 O O . ASN A 1 368 ? -8.947 -10.813 16.490 1.00 88.81 368 ASN A O 1
ATOM 2917 N N . LYS A 1 369 ? -8.173 -11.349 14.454 1.00 83.56 369 LYS A N 1
ATOM 2918 C CA . LYS A 1 369 ? -7.995 -12.790 14.730 1.00 83.56 369 LYS A CA 1
ATOM 2919 C C . LYS A 1 369 ? -7.138 -13.114 15.955 1.00 83.56 369 LYS A C 1
ATOM 2921 O O . LYS A 1 369 ? -7.353 -14.162 16.563 1.00 83.56 369 LYS A O 1
ATOM 2926 N N . LYS A 1 370 ? -6.203 -12.246 16.363 1.00 68.75 370 LYS A N 1
ATOM 2927 C CA . LYS A 1 370 ? -5.307 -12.493 17.513 1.00 68.75 370 LYS A CA 1
ATOM 2928 C C . LYS A 1 370 ? -6.070 -12.772 18.819 1.00 68.75 370 LYS A C 1
ATOM 2930 O O . LYS A 1 370 ? -5.597 -13.542 19.650 1.00 68.75 370 LYS A O 1
ATOM 2935 N N . ASN A 1 371 ? -7.285 -12.235 18.962 1.00 56.69 371 ASN A N 1
ATOM 2936 C CA . ASN A 1 371 ? -8.155 -12.496 20.111 1.00 56.69 371 ASN A CA 1
ATOM 2937 C C . ASN A 1 371 ? -8.790 -13.901 20.106 1.00 56.69 371 ASN A C 1
ATOM 2939 O O . ASN A 1 371 ? -9.149 -14.406 21.169 1.00 56.69 371 ASN A O 1
ATOM 2943 N N . ARG A 1 372 ? -8.905 -14.564 18.946 1.00 58.72 372 ARG A N 1
ATOM 2944 C CA . ARG A 1 372 ? -9.548 -15.887 18.827 1.00 58.72 372 ARG A CA 1
ATOM 2945 C C . ARG A 1 372 ? -8.660 -17.013 19.346 1.00 58.72 372 ARG A C 1
ATOM 2947 O O . ARG A 1 372 ? -9.129 -17.859 20.104 1.00 58.72 372 ARG A O 1
ATOM 2954 N N . ASN A 1 373 ? -7.373 -16.987 18.994 1.00 56.47 373 ASN A N 1
ATOM 2955 C CA . ASN A 1 373 ? -6.438 -18.068 19.329 1.00 56.47 373 ASN A CA 1
ATOM 2956 C C . ASN A 1 373 ? -6.152 -18.183 20.836 1.00 56.47 373 ASN A C 1
ATOM 2958 O O . ASN A 1 373 ? -5.764 -19.253 21.293 1.00 56.47 373 ASN A O 1
ATOM 2962 N N . ASN A 1 374 ? -6.372 -17.115 21.609 1.00 56.00 374 ASN A N 1
ATOM 2963 C CA . ASN A 1 374 ? -6.186 -17.143 23.062 1.00 56.00 374 ASN A CA 1
ATOM 2964 C C . ASN A 1 374 ? -7.401 -17.698 23.822 1.00 56.00 374 ASN A C 1
ATOM 2966 O O . ASN A 1 374 ? -7.235 -18.143 24.954 1.00 56.00 374 ASN A O 1
ATOM 2970 N N . ASN A 1 375 ? -8.600 -17.676 23.226 1.00 53.66 375 ASN A N 1
ATOM 2971 C CA . ASN A 1 375 ? -9.842 -17.918 23.963 1.00 53.66 375 ASN A CA 1
ATOM 2972 C C . ASN A 1 375 ? -10.556 -19.228 23.612 1.00 53.66 375 ASN A C 1
ATOM 2974 O O . ASN A 1 375 ? -11.356 -19.670 24.426 1.00 53.66 375 ASN A O 1
ATOM 2978 N N . ASN A 1 376 ? -10.280 -19.872 22.473 1.00 53.94 376 ASN A N 1
ATOM 2979 C CA . ASN A 1 376 ? -10.903 -21.156 22.132 1.00 53.94 376 ASN A CA 1
ATOM 2980 C C . ASN A 1 376 ? -9.922 -22.098 21.424 1.00 53.94 376 ASN A C 1
ATOM 2982 O O . ASN A 1 376 ? -9.510 -21.869 20.290 1.00 53.94 376 ASN A O 1
ATOM 2986 N N . SER A 1 377 ? -9.604 -23.207 22.092 1.00 48.50 377 SER A N 1
ATOM 2987 C CA . SER A 1 377 ? -8.814 -24.345 21.605 1.00 48.50 377 SER A CA 1
ATOM 2988 C C . SER A 1 377 ? -9.581 -25.267 20.646 1.00 48.50 377 SER A C 1
ATOM 2990 O O . SER A 1 377 ? -9.128 -26.380 20.366 1.00 48.50 377 SER A O 1
ATOM 2992 N N . GLU A 1 378 ? -10.718 -24.829 20.100 1.00 52.94 378 GLU A N 1
ATOM 2993 C CA . GLU A 1 378 ? -11.383 -25.547 19.016 1.00 52.94 378 GLU A CA 1
ATOM 2994 C C . GLU A 1 378 ? -10.557 -25.393 17.736 1.00 52.94 378 GLU A C 1
ATOM 2996 O O . GLU A 1 378 ? -10.757 -24.491 16.920 1.00 52.94 378 GLU A O 1
ATOM 3001 N N . LYS A 1 379 ? -9.602 -26.317 17.571 1.00 51.38 379 LYS A N 1
ATOM 3002 C CA . LYS A 1 379 ? -8.988 -26.688 16.294 1.00 51.38 379 LYS A CA 1
ATOM 3003 C C . LYS A 1 379 ? -10.104 -27.066 15.320 1.00 51.38 379 LYS A C 1
ATOM 3005 O O . LYS A 1 379 ? -10.407 -28.240 15.126 1.00 51.38 379 LYS A O 1
ATOM 3010 N N . LYS A 1 380 ? -10.730 -26.073 14.695 1.00 52.62 380 LYS A N 1
ATOM 3011 C CA . LYS A 1 380 ? -11.572 -26.305 13.530 1.00 52.62 380 LYS A CA 1
ATOM 3012 C C . LYS A 1 380 ? -10.638 -26.836 12.446 1.00 52.62 380 LYS A C 1
ATOM 3014 O O . LYS A 1 380 ? -9.754 -26.119 11.982 1.00 52.62 380 LYS A O 1
ATOM 3019 N N . THR A 1 381 ? -10.783 -28.114 12.118 1.00 45.44 381 THR A N 1
ATOM 3020 C CA . THR A 1 381 ? -10.069 -28.824 11.055 1.00 45.44 381 THR A CA 1
ATOM 3021 C C . THR A 1 381 ? -10.439 -28.222 9.698 1.00 45.44 381 THR A C 1
ATOM 3023 O O . THR A 1 381 ? -11.249 -28.762 8.951 1.00 45.44 381 THR A O 1
ATOM 3026 N N . LEU A 1 382 ? -9.866 -27.061 9.376 1.00 50.16 382 LEU A N 1
ATOM 3027 C CA . LEU A 1 382 ? -9.805 -26.550 8.010 1.00 50.16 382 LEU A CA 1
ATOM 3028 C C . LEU A 1 382 ? -8.735 -27.357 7.270 1.00 50.16 382 LEU A C 1
ATOM 3030 O O . LEU A 1 382 ? -7.574 -26.968 7.210 1.00 50.16 382 LEU A O 1
ATOM 3034 N N . ASN A 1 383 ? -9.134 -28.518 6.750 1.00 50.81 383 ASN A N 1
ATOM 3035 C CA . ASN A 1 383 ? -8.293 -29.356 5.889 1.00 50.81 383 ASN A CA 1
ATOM 3036 C C . ASN A 1 383 ? -8.169 -28.811 4.455 1.00 50.81 383 ASN A C 1
ATOM 3038 O O . ASN A 1 383 ? -7.496 -29.420 3.629 1.00 50.81 383 ASN A O 1
ATOM 3042 N N . GLU A 1 384 ? -8.773 -27.665 4.153 1.00 55.62 384 GLU A N 1
ATOM 3043 C CA . GLU A 1 384 ? -8.585 -26.972 2.884 1.00 55.62 384 GLU A CA 1
ATOM 3044 C C . GLU A 1 384 ? -7.799 -25.693 3.152 1.00 55.62 384 GLU A C 1
ATOM 3046 O O . GLU A 1 384 ? -8.230 -24.834 3.927 1.00 55.62 384 GLU A O 1
ATOM 3051 N N . ALA A 1 385 ? -6.617 -25.589 2.538 1.00 55.00 385 ALA A N 1
ATOM 3052 C CA . ALA A 1 385 ? -5.857 -24.350 2.543 1.00 55.00 385 ALA A CA 1
ATOM 3053 C C . ALA A 1 385 ? -6.782 -23.231 2.036 1.00 55.00 385 ALA A C 1
ATOM 3055 O O . ALA A 1 385 ? -7.409 -23.404 0.987 1.00 55.00 385 ALA A O 1
ATOM 3056 N N . PRO A 1 386 ? -6.924 -22.113 2.769 1.00 61.03 386 PRO A N 1
ATOM 3057 C CA . PRO A 1 386 ? -7.830 -21.055 2.359 1.00 61.03 386 PRO A CA 1
ATOM 3058 C C . PRO A 1 386 ? -7.405 -20.551 0.980 1.00 61.03 386 PRO A C 1
ATOM 3060 O O . PRO A 1 386 ? -6.292 -20.062 0.794 1.00 61.03 386 PRO A O 1
ATOM 3063 N N . ILE A 1 387 ? -8.297 -20.703 0.002 1.00 74.94 387 ILE A N 1
ATOM 3064 C CA . ILE A 1 387 ? -8.092 -20.178 -1.344 1.00 74.94 387 ILE A CA 1
ATOM 3065 C C . ILE A 1 387 ? -8.109 -18.650 -1.241 1.00 74.94 387 ILE A C 1
ATOM 3067 O O . ILE A 1 387 ? -9.047 -18.072 -0.684 1.00 74.94 387 ILE A O 1
ATOM 3071 N N . CYS A 1 388 ? -7.076 -17.992 -1.772 1.00 84.44 388 CYS A N 1
ATOM 3072 C CA . CYS A 1 388 ? -7.024 -16.535 -1.851 1.00 84.44 388 CYS A CA 1
ATOM 3073 C C . CYS A 1 388 ? -8.188 -16.039 -2.725 1.00 84.44 388 CYS A C 1
ATOM 3075 O O . CYS A 1 388 ? -8.203 -16.244 -3.939 1.00 84.44 388 CYS A O 1
ATOM 3077 N N . GLY A 1 389 ? -9.192 -15.410 -2.109 1.00 86.50 389 GLY A N 1
ATOM 3078 C CA . GLY A 1 389 ? -10.358 -14.911 -2.837 1.00 86.50 389 GLY A CA 1
ATOM 3079 C C . GLY A 1 389 ? -10.000 -13.713 -3.720 1.00 86.50 389 GLY A C 1
ATOM 3080 O O . GLY A 1 389 ? -9.338 -12.790 -3.254 1.00 86.50 389 GLY A O 1
ATOM 3081 N N . ASN A 1 390 ? -10.466 -13.689 -4.970 1.00 88.88 390 ASN A N 1
ATOM 3082 C CA . ASN A 1 390 ? -10.385 -12.502 -5.825 1.00 88.88 390 ASN A CA 1
ATOM 3083 C C . ASN A 1 390 ? -11.636 -11.633 -5.623 1.00 88.88 390 ASN A C 1
ATOM 3085 O O . ASN A 1 390 ? -12.709 -11.948 -6.135 1.00 88.88 390 ASN A O 1
ATOM 3089 N N . TYR A 1 391 ? -11.493 -10.531 -4.893 1.00 90.12 391 TYR A N 1
ATOM 3090 C CA . TYR A 1 391 ? -12.581 -9.621 -4.539 1.00 90.12 391 TYR A CA 1
ATOM 3091 C C . TYR A 1 391 ? -12.889 -8.577 -5.613 1.00 90.12 391 TYR A C 1
ATOM 3093 O O . TYR A 1 391 ? -13.877 -7.864 -5.456 1.00 90.12 391 TYR A O 1
ATOM 3101 N N . SER A 1 392 ? -12.115 -8.482 -6.698 1.00 88.44 392 SER A N 1
ATOM 3102 C CA . SER A 1 392 ? -12.472 -7.645 -7.855 1.00 88.44 392 SER A CA 1
ATOM 3103 C C . SER A 1 392 ? -13.206 -8.430 -8.955 1.00 88.44 392 SER A C 1
ATOM 3105 O O . SER A 1 392 ? -13.788 -7.838 -9.871 1.00 88.44 392 SER A O 1
ATOM 3107 N N . ALA A 1 393 ? -13.254 -9.764 -8.858 1.00 86.50 393 ALA A N 1
ATOM 3108 C CA . ALA A 1 393 ? -13.994 -10.610 -9.789 1.00 86.50 393 ALA A CA 1
ATOM 3109 C C . ALA A 1 393 ? -15.495 -10.274 -9.771 1.00 86.50 393 ALA A C 1
ATOM 3111 O O . ALA A 1 393 ? -16.130 -10.219 -8.721 1.00 86.50 393 ALA A O 1
ATOM 3112 N N . GLY A 1 394 ? -16.072 -10.026 -10.950 1.00 84.12 394 GLY A N 1
ATOM 3113 C CA . GLY A 1 394 ? -17.494 -9.676 -11.079 1.00 84.12 394 GLY A CA 1
ATOM 3114 C C . GLY A 1 394 ? -17.882 -8.282 -10.563 1.00 84.12 394 GLY A C 1
ATOM 3115 O O . GLY A 1 394 ? -19.010 -7.864 -10.791 1.00 84.12 394 GLY A O 1
ATOM 3116 N N . VAL A 1 395 ? -16.961 -7.525 -9.961 1.00 85.31 395 VAL A N 1
ATOM 3117 C CA . VAL A 1 395 ? -17.239 -6.186 -9.422 1.00 85.31 395 VAL A CA 1
ATOM 3118 C C . VAL A 1 395 ? -17.250 -5.148 -10.540 1.00 85.31 395 VAL A C 1
ATOM 3120 O O . VAL A 1 395 ? -16.440 -5.208 -11.468 1.00 85.31 395 VAL A O 1
ATOM 3123 N N . GLU A 1 396 ? -18.190 -4.215 -10.479 1.00 86.94 396 GLU A N 1
ATOM 3124 C CA . GLU A 1 396 ? -18.179 -2.988 -11.272 1.00 86.94 396 GLU A CA 1
ATOM 3125 C C . GLU A 1 396 ? -17.401 -1.923 -10.494 1.00 86.94 396 GLU A C 1
ATOM 3127 O O . GLU A 1 396 ? -17.706 -1.684 -9.325 1.00 86.94 396 GLU A O 1
ATOM 3132 N N . MET A 1 397 ? -16.386 -1.312 -11.110 1.00 84.12 397 MET A N 1
ATOM 3133 C CA . MET A 1 397 ? -15.608 -0.257 -10.456 1.00 84.12 397 MET A CA 1
ATOM 3134 C C . MET A 1 397 ? -16.459 1.008 -10.368 1.00 84.12 397 MET A C 1
ATOM 3136 O O . MET A 1 397 ? -16.774 1.616 -11.386 1.00 84.12 397 MET A O 1
ATOM 3140 N N . LYS A 1 398 ? -16.833 1.396 -9.147 1.00 75.19 398 LYS A N 1
ATOM 3141 C CA . LYS A 1 398 ? -17.692 2.565 -8.891 1.00 75.19 398 LYS A CA 1
ATOM 3142 C C . LYS A 1 398 ? -16.909 3.814 -8.500 1.00 75.19 398 LYS A C 1
ATOM 3144 O O . LYS A 1 398 ? -17.491 4.881 -8.379 1.00 75.19 398 LYS A O 1
ATOM 3149 N N . ALA A 1 399 ? -15.607 3.677 -8.275 1.00 75.44 399 ALA A N 1
ATOM 3150 C CA . ALA A 1 399 ? -14.774 4.729 -7.723 1.00 75.44 399 ALA 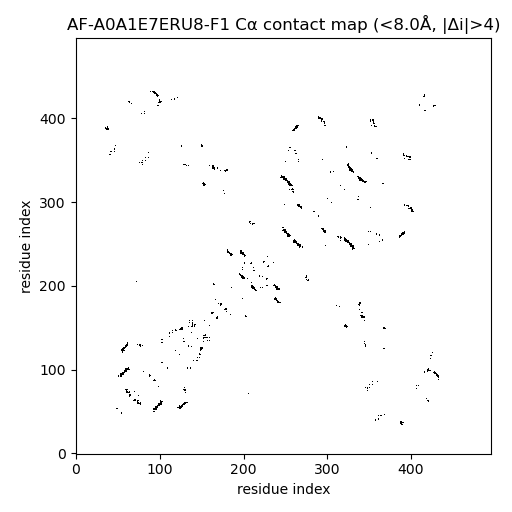A CA 1
ATOM 3151 C C . ALA A 1 399 ? -14.352 5.741 -8.808 1.00 75.44 399 ALA A C 1
ATOM 3153 O O . ALA A 1 399 ? -13.332 5.562 -9.485 1.00 75.44 399 ALA A O 1
ATOM 3154 N N . ARG A 1 400 ? -15.125 6.816 -8.985 1.00 78.88 400 ARG A N 1
ATOM 3155 C CA . ARG A 1 400 ? -14.724 7.952 -9.834 1.00 78.88 400 ARG A CA 1
ATOM 3156 C C . ARG A 1 400 ? -13.937 8.959 -9.013 1.00 78.88 400 ARG A C 1
ATOM 3158 O O . ARG A 1 400 ? -14.187 9.118 -7.821 1.00 78.88 400 ARG A O 1
ATOM 3165 N N . LEU A 1 401 ? -13.003 9.668 -9.645 1.00 69.25 401 LEU A N 1
ATOM 3166 C CA . LEU A 1 401 ? -12.191 10.670 -8.943 1.00 69.25 401 LEU A CA 1
ATOM 3167 C C . LEU A 1 401 ? -13.057 11.757 -8.288 1.00 69.25 401 LEU A C 1
ATOM 3169 O O . LEU A 1 401 ? -12.769 12.177 -7.171 1.00 69.25 401 LEU A O 1
ATOM 3173 N N . GLY A 1 402 ? -14.142 12.172 -8.949 1.00 75.44 402 GLY A N 1
ATOM 3174 C CA . GLY A 1 402 ? -15.078 13.171 -8.434 1.00 75.44 402 GLY A CA 1
ATOM 3175 C C . GLY A 1 402 ? -15.933 12.718 -7.247 1.00 75.44 402 GLY A C 1
ATOM 3176 O O . GLY A 1 402 ? -16.504 13.571 -6.571 1.00 75.44 402 GLY A O 1
ATOM 3177 N N . ASP A 1 403 ? -16.012 11.413 -6.964 1.00 82.50 403 ASP A N 1
ATOM 3178 C CA . ASP A 1 403 ? -16.784 10.892 -5.827 1.00 82.50 403 ASP A CA 1
ATOM 3179 C C . ASP A 1 403 ? -16.053 11.105 -4.484 1.00 82.50 403 ASP A C 1
ATOM 3181 O O . ASP A 1 403 ? -16.639 10.916 -3.413 1.00 82.50 403 ASP A O 1
ATOM 3185 N N . PHE A 1 404 ? -14.784 11.525 -4.531 1.00 84.56 404 PHE A N 1
ATOM 3186 C CA . PHE A 1 404 ? -13.928 11.692 -3.365 1.00 84.56 404 PHE A CA 1
ATOM 3187 C C . PHE A 1 404 ? -13.567 13.160 -3.118 1.00 84.56 404 PHE A C 1
ATOM 3189 O O . PHE A 1 404 ? -13.063 13.856 -3.995 1.00 84.56 404 PHE A O 1
ATOM 3196 N N . ASP A 1 405 ? -13.772 13.619 -1.882 1.00 86.75 405 ASP A N 1
ATOM 3197 C CA . ASP A 1 405 ? -13.441 14.981 -1.437 1.00 86.75 405 ASP A CA 1
ATOM 3198 C C . ASP A 1 405 ? -12.684 14.953 -0.094 1.00 86.75 405 ASP A C 1
ATOM 3200 O O . ASP A 1 405 ? -13.221 15.349 0.949 1.00 86.75 405 ASP A O 1
ATOM 3204 N N . PRO A 1 406 ? -11.433 14.451 -0.080 1.00 86.06 406 PRO A N 1
ATOM 3205 C CA . PRO A 1 406 ? -10.637 14.401 1.143 1.00 86.06 406 PRO A CA 1
ATOM 3206 C C . PRO A 1 406 ? -10.344 15.809 1.680 1.00 86.06 406 PRO A C 1
ATOM 3208 O O . PRO A 1 406 ? -10.345 16.028 2.890 1.00 86.06 406 PRO A O 1
ATOM 3211 N N . THR A 1 407 ? -10.152 16.798 0.803 1.00 83.81 407 THR A N 1
ATOM 3212 C CA . THR A 1 407 ? -9.918 18.190 1.208 1.00 83.81 407 THR A CA 1
ATOM 3213 C C . THR A 1 407 ? -11.119 18.754 1.962 1.00 83.81 407 THR A C 1
ATOM 3215 O O . THR A 1 407 ? -10.964 19.231 3.087 1.00 83.81 407 THR A O 1
ATOM 3218 N N . GLY A 1 408 ? -12.326 18.669 1.397 1.00 87.00 408 GLY A N 1
ATOM 3219 C CA . GLY A 1 408 ? -13.544 19.123 2.060 1.00 87.00 408 GLY A CA 1
ATOM 3220 C C . GLY A 1 408 ? -13.850 18.337 3.333 1.00 87.00 408 GLY A C 1
ATOM 3221 O O . GLY A 1 408 ? -14.326 18.920 4.309 1.00 87.00 408 GLY A O 1
ATOM 3222 N N . PHE A 1 409 ? -13.515 17.044 3.377 1.00 87.38 409 PHE A N 1
ATOM 3223 C CA . PHE A 1 409 ? -13.598 16.232 4.591 1.00 87.38 409 PHE A CA 1
ATOM 3224 C C . PHE A 1 409 ? -12.733 16.796 5.725 1.00 87.38 409 PHE A C 1
ATOM 3226 O O . PHE A 1 409 ? -13.239 17.021 6.827 1.00 87.38 409 PHE A O 1
ATOM 3233 N N . TYR A 1 410 ? -11.458 17.100 5.473 1.00 87.00 410 TYR A N 1
ATOM 3234 C CA . TYR A 1 410 ? -10.576 17.632 6.514 1.00 87.00 410 TYR A CA 1
ATOM 3235 C C . TYR A 1 410 ? -10.813 19.114 6.830 1.00 87.00 410 TYR A C 1
ATOM 3237 O O . TYR A 1 410 ? -10.610 19.529 7.971 1.00 87.00 410 TYR A O 1
ATOM 3245 N N . LEU A 1 411 ? -11.324 19.909 5.882 1.00 87.19 411 LEU A N 1
ATOM 3246 C CA . LEU A 1 411 ? -11.783 21.280 6.149 1.00 87.19 411 LEU A CA 1
ATOM 3247 C C . LEU A 1 411 ? -12.973 21.318 7.116 1.00 87.19 411 LEU A C 1
ATOM 3249 O O . LEU A 1 411 ? -13.079 22.244 7.917 1.00 87.19 411 LEU A O 1
ATOM 3253 N N . LYS A 1 412 ? -13.841 20.299 7.089 1.00 88.56 412 LYS A N 1
ATOM 3254 C CA . LYS A 1 412 ? -14.936 20.130 8.061 1.00 88.56 412 LYS A CA 1
ATOM 3255 C C . LYS A 1 412 ? -14.457 19.611 9.421 1.00 88.56 412 LYS A C 1
ATOM 3257 O O . LYS A 1 412 ? -15.197 19.709 10.395 1.00 88.56 412 LYS A O 1
ATOM 3262 N N . ASN A 1 413 ? -13.226 19.101 9.503 1.00 85.88 413 ASN A N 1
ATOM 3263 C CA . ASN A 1 413 ? -12.636 18.511 10.707 1.00 85.88 413 ASN A CA 1
ATOM 3264 C C . ASN A 1 413 ? -11.260 19.133 11.046 1.00 85.88 413 ASN A C 1
ATOM 3266 O O . ASN A 1 413 ? -10.279 18.408 11.228 1.00 85.88 413 ASN A O 1
ATOM 3270 N N . PRO A 1 414 ? -11.141 20.470 11.175 1.00 84.75 414 PRO A N 1
ATOM 3271 C CA . PRO A 1 414 ? -9.841 21.141 11.289 1.00 84.75 414 PRO A CA 1
ATOM 3272 C C . PRO A 1 414 ? -9.081 20.767 12.569 1.00 84.75 414 PRO A C 1
ATOM 3274 O O . PRO A 1 414 ? -7.851 20.752 12.589 1.00 84.75 414 PRO A O 1
ATOM 3277 N N . LEU A 1 415 ? -9.796 20.422 13.644 1.00 84.94 415 LEU A N 1
ATOM 3278 C CA . LEU A 1 415 ? -9.176 19.977 14.891 1.00 84.94 415 LEU A CA 1
ATOM 3279 C C . LEU A 1 415 ? -8.463 18.635 14.742 1.00 84.94 415 LEU A C 1
ATOM 3281 O O . LEU A 1 415 ? -7.443 18.438 15.398 1.00 84.94 415 LEU A O 1
ATOM 3285 N N . GLU A 1 416 ? -8.953 17.738 13.885 1.00 82.50 416 GLU A N 1
ATOM 3286 C CA . GLU A 1 416 ? -8.299 16.452 13.630 1.00 82.50 416 GLU A CA 1
ATOM 3287 C C . GLU A 1 416 ? -6.908 16.677 13.038 1.00 82.50 416 GLU A C 1
ATOM 3289 O O . GLU A 1 416 ? -5.907 16.147 13.520 1.00 82.50 416 GLU A O 1
ATOM 3294 N N . VAL A 1 417 ? -6.845 17.587 12.073 1.00 81.00 417 VAL A N 1
ATOM 3295 C CA . VAL A 1 417 ? -5.639 17.984 11.348 1.00 81.00 417 VAL A CA 1
ATOM 3296 C C . VAL A 1 417 ? -4.625 18.638 12.280 1.00 81.00 417 VAL A C 1
ATOM 3298 O O . VAL A 1 417 ? -3.447 18.280 12.291 1.00 81.00 417 VAL A O 1
ATOM 3301 N N . LEU A 1 418 ? -5.075 19.587 13.103 1.00 81.50 418 LEU A N 1
ATOM 3302 C CA . LEU A 1 418 ? -4.207 20.236 14.085 1.00 81.50 418 LEU A CA 1
ATOM 3303 C C . LEU A 1 418 ? -3.674 19.228 15.109 1.00 81.50 418 LEU A C 1
ATOM 3305 O O . LEU A 1 418 ? -2.569 19.386 15.618 1.00 81.50 418 LEU A O 1
ATOM 3309 N N . SER A 1 419 ? -4.425 18.160 15.378 1.00 84.62 419 SER A N 1
ATOM 3310 C CA . SER A 1 419 ? -4.069 17.132 16.352 1.00 84.62 419 SER A CA 1
ATOM 3311 C C . SER A 1 419 ? -3.044 16.112 15.859 1.00 84.62 419 SER A C 1
ATOM 3313 O O . SER A 1 419 ? -2.502 15.379 16.693 1.00 84.62 419 SER A O 1
ATOM 3315 N N . LEU A 1 420 ? -2.784 16.043 14.545 1.00 85.00 420 LEU A N 1
ATOM 3316 C CA . LEU A 1 420 ? -2.031 14.953 13.910 1.00 85.00 420 LEU A CA 1
ATOM 3317 C C . LEU A 1 420 ? -0.695 14.688 14.608 1.00 85.00 420 LEU A C 1
ATOM 3319 O O . LEU A 1 420 ? -0.342 13.543 14.863 1.00 85.00 420 LEU A O 1
ATOM 3323 N N . ARG A 1 421 ? 0.042 15.741 14.974 1.00 84.31 421 ARG A N 1
ATOM 3324 C CA . ARG A 1 421 ? 1.362 15.619 15.620 1.00 84.31 421 ARG A CA 1
ATOM 3325 C C . ARG A 1 421 ? 1.299 15.537 17.143 1.00 84.31 421 ARG A C 1
ATOM 3327 O O . ARG A 1 421 ? 2.281 15.179 17.790 1.00 84.31 421 ARG A O 1
ATOM 3334 N N . HIS A 1 422 ? 0.164 15.885 17.737 1.00 84.19 422 HIS A N 1
ATOM 3335 C CA . HIS A 1 422 ? 0.024 15.983 19.180 1.00 84.19 422 HIS A CA 1
ATOM 3336 C C . HIS A 1 422 ? -0.567 14.696 19.746 1.00 84.19 422 HIS A C 1
ATOM 3338 O O . HIS A 1 422 ? -1.776 14.582 19.952 1.00 84.19 422 HIS A O 1
ATOM 3344 N N . TRP A 1 423 ? 0.307 13.751 20.090 1.00 83.75 423 TRP A N 1
ATOM 3345 C CA . TRP A 1 423 ? -0.050 12.482 20.738 1.00 83.75 423 TRP A CA 1
ATOM 3346 C C . TRP A 1 423 ? -0.737 12.652 22.108 1.00 83.75 423 TRP A C 1
ATOM 3348 O O . TRP A 1 423 ? -1.289 11.705 22.654 1.00 83.75 423 TRP A O 1
ATOM 3358 N N . PHE A 1 424 ? -0.788 13.861 22.669 1.00 80.69 424 PHE A N 1
ATOM 3359 C CA . PHE A 1 424 ? -1.526 14.155 23.904 1.00 80.69 424 PHE A CA 1
ATOM 3360 C C . PHE A 1 424 ? -2.961 14.637 23.677 1.00 80.69 424 PHE A C 1
ATOM 3362 O O . PHE A 1 424 ? -3.732 14.664 24.628 1.00 80.69 424 PHE A O 1
ATOM 3369 N N . THR A 1 425 ? -3.346 14.945 22.443 1.00 80.88 425 THR A N 1
ATOM 3370 C CA . THR A 1 425 ? -4.714 15.369 22.108 1.00 80.88 425 THR A CA 1
ATOM 3371 C C . THR A 1 425 ? -5.610 14.171 21.810 1.00 80.88 425 THR A C 1
ATOM 3373 O O . THR A 1 425 ? -5.130 13.140 21.340 1.00 80.88 425 THR A O 1
ATOM 3376 N N . GLU A 1 426 ? -6.908 14.313 22.067 1.00 86.94 426 GLU A N 1
ATOM 3377 C CA . GLU A 1 426 ? -7.917 13.254 21.896 1.00 86.94 426 GLU A CA 1
ATOM 3378 C C . GLU A 1 426 ? -8.866 13.526 20.723 1.00 86.94 426 GLU A C 1
ATOM 3380 O O . GLU A 1 426 ? -9.938 12.933 20.656 1.00 86.94 426 GLU A O 1
ATOM 3385 N N . ASN A 1 427 ? -8.504 14.423 19.803 1.00 89.62 427 ASN A N 1
ATOM 3386 C CA . ASN A 1 427 ? -9.338 14.709 18.635 1.00 89.62 427 ASN A CA 1
ATOM 3387 C C . ASN A 1 427 ? -9.512 13.440 17.788 1.00 89.62 427 ASN A C 1
ATOM 3389 O O . ASN A 1 427 ? -8.576 12.643 17.661 1.00 89.62 427 ASN A O 1
ATOM 3393 N N . HIS A 1 428 ? -10.746 13.246 17.328 1.00 89.44 428 HIS A N 1
ATOM 3394 C CA . HIS A 1 428 ? -11.177 12.130 16.501 1.00 89.44 428 HIS A CA 1
ATOM 3395 C C . HIS A 1 428 ? -12.448 12.495 15.747 1.00 89.44 428 HIS A C 1
ATOM 3397 O O . HIS A 1 428 ? -13.238 13.342 16.179 1.00 89.44 428 HIS A O 1
ATOM 3403 N N . ILE A 1 429 ? -12.686 11.774 14.661 1.00 86.75 429 ILE A N 1
ATOM 3404 C CA . ILE A 1 429 ? -13.937 11.809 13.915 1.00 86.75 429 ILE A CA 1
ATOM 3405 C C . ILE A 1 429 ? -14.865 10.760 14.513 1.00 86.75 429 ILE A C 1
ATOM 3407 O O . ILE A 1 429 ? -14.468 9.619 14.743 1.00 86.75 429 ILE A O 1
ATOM 3411 N N . THR A 1 430 ? -16.100 11.155 14.812 1.00 91.31 430 THR A N 1
ATOM 3412 C CA . THR A 1 430 ? -17.109 10.254 15.376 1.00 91.31 430 THR A CA 1
ATOM 3413 C C . THR A 1 430 ? -18.244 10.076 14.390 1.00 91.31 430 THR A C 1
ATOM 3415 O O . THR A 1 430 ? -18.855 11.057 13.970 1.00 91.31 430 THR A O 1
ATOM 3418 N N . TYR A 1 431 ? -18.601 8.825 14.122 1.00 90.62 431 TYR A N 1
ATOM 3419 C CA . TYR A 1 431 ? -19.849 8.490 13.456 1.00 90.62 431 TYR A CA 1
ATOM 3420 C C . TYR A 1 431 ? -20.771 7.760 14.424 1.00 90.62 431 TYR A C 1
ATOM 3422 O O . TYR A 1 431 ? -20.400 6.762 15.049 1.00 90.62 431 TYR A O 1
ATOM 3430 N N . ARG A 1 432 ? -22.000 8.261 14.531 1.00 88.06 432 ARG A N 1
ATOM 3431 C CA . ARG A 1 432 ? -23.106 7.550 15.167 1.00 88.06 432 ARG A CA 1
ATOM 3432 C C . ARG A 1 432 ? -24.106 7.213 14.066 1.00 88.06 432 ARG A C 1
ATOM 3434 O O . ARG A 1 432 ? -24.538 8.149 13.387 1.00 88.06 432 ARG A O 1
ATOM 3441 N N . PRO A 1 433 ? -24.483 5.932 13.893 1.00 84.25 433 PRO A N 1
ATOM 3442 C CA . PRO A 1 433 ? -25.586 5.563 13.025 1.00 84.25 433 PRO A CA 1
ATOM 3443 C C . PRO A 1 433 ? -26.774 6.470 13.290 1.00 84.25 433 PRO A C 1
ATOM 3445 O O . PRO A 1 433 ? -27.123 6.716 14.451 1.00 84.25 433 PRO A O 1
ATOM 3448 N N . LYS A 1 434 ? -27.412 6.962 12.228 1.00 78.00 434 LYS A N 1
ATOM 3449 C CA . LYS A 1 434 ? -28.750 7.521 12.396 1.00 78.00 434 LYS A CA 1
ATOM 3450 C C . LYS A 1 434 ? -29.586 6.383 12.967 1.00 78.00 434 LYS A C 1
ATOM 3452 O O . LYS A 1 434 ? -29.632 5.310 12.361 1.00 78.00 434 LYS A O 1
ATOM 3457 N N . SER A 1 435 ? -30.189 6.588 14.141 1.00 75.38 435 SER A N 1
ATOM 3458 C CA . SER A 1 435 ? -31.241 5.686 14.607 1.00 75.38 435 SER A CA 1
ATOM 3459 C C . SER A 1 435 ? -32.178 5.482 13.420 1.00 75.38 435 SER A C 1
ATOM 3461 O O . SER A 1 435 ? -32.475 6.485 12.759 1.00 75.38 435 SER A O 1
ATOM 3463 N N . PRO A 1 436 ? -32.552 4.232 13.074 1.00 73.44 436 PRO A N 1
ATOM 3464 C CA . PRO A 1 436 ? -33.460 3.997 11.964 1.00 73.44 436 PRO A CA 1
ATOM 3465 C C . PRO A 1 436 ? -34.635 4.928 12.201 1.00 73.44 436 PRO A C 1
ATOM 3467 O O . PRO A 1 436 ? -35.317 4.807 13.222 1.00 73.44 436 PRO A O 1
ATOM 3470 N N . SER A 1 437 ? -34.762 5.953 11.352 1.00 60.03 437 SER A N 1
ATOM 3471 C CA . SER A 1 437 ? -35.850 6.908 11.484 1.00 60.03 437 SER A CA 1
ATOM 3472 C C . SER A 1 437 ? -37.096 6.040 11.514 1.00 60.03 437 SER A C 1
ATOM 3474 O O . SER A 1 437 ? -37.203 5.206 10.603 1.00 60.03 437 SER A O 1
ATOM 3476 N N . PRO A 1 438 ? -37.952 6.131 12.554 1.00 61.41 438 PRO A N 1
ATOM 3477 C CA . PRO A 1 438 ? -39.153 5.314 12.615 1.00 61.41 438 PRO A CA 1
ATOM 3478 C C . PRO A 1 438 ? -39.794 5.422 11.244 1.00 61.41 438 PRO A C 1
ATOM 3480 O O . PRO A 1 438 ? -39.968 6.543 10.754 1.00 61.41 438 PRO A O 1
ATOM 3483 N N . SER A 1 439 ? -39.964 4.272 10.579 1.00 47.41 439 SER A N 1
ATOM 3484 C CA . SER A 1 439 ? -40.479 4.212 9.212 1.00 47.41 439 SER A CA 1
ATOM 3485 C C . SER A 1 439 ? -41.639 5.194 9.145 1.00 47.41 439 SER A C 1
ATOM 3487 O O . SER A 1 439 ? -42.520 5.064 10.005 1.00 47.41 439 SER A O 1
ATOM 3489 N N . PRO A 1 440 ? -41.607 6.213 8.263 1.00 44.41 440 PRO A N 1
ATOM 3490 C CA . PRO A 1 440 ? -42.638 7.236 8.254 1.00 44.41 440 PRO A CA 1
ATOM 3491 C C . PRO A 1 440 ? -43.975 6.512 8.245 1.00 44.41 440 PRO A C 1
ATOM 3493 O O . PRO A 1 440 ? -44.225 5.685 7.366 1.00 44.41 440 PRO A O 1
ATOM 3496 N N . SER A 1 441 ? -44.771 6.722 9.296 1.00 43.41 441 SER A N 1
ATOM 3497 C CA . SER A 1 441 ? -46.082 6.099 9.377 1.00 43.41 441 SER A CA 1
ATOM 3498 C C . SER A 1 441 ? -46.819 6.481 8.091 1.00 43.41 441 SER A C 1
ATOM 3500 O O . SER A 1 441 ? -46.781 7.663 7.733 1.00 43.41 441 SER A O 1
ATOM 3502 N N . PRO A 1 442 ? -47.464 5.537 7.385 1.00 49.41 442 PRO A N 1
ATOM 3503 C CA . PRO A 1 442 ? -48.019 5.761 6.044 1.00 49.41 442 PRO A CA 1
ATOM 3504 C C . PRO A 1 442 ? -49.115 6.846 5.966 1.00 49.41 442 PRO A C 1
ATOM 3506 O O . PRO A 1 442 ? -49.674 7.091 4.907 1.00 49.41 442 PRO A O 1
ATOM 3509 N N . THR A 1 443 ? -49.409 7.530 7.068 1.00 50.19 443 THR A N 1
ATOM 3510 C CA . THR A 1 443 ? -50.475 8.514 7.250 1.00 50.19 443 THR A CA 1
ATOM 3511 C C . THR A 1 443 ? -50.050 9.990 7.189 1.00 50.19 443 THR A C 1
ATOM 3513 O O . THR A 1 443 ? -50.909 10.838 7.398 1.00 50.19 443 THR A O 1
ATOM 3516 N N . SER A 1 444 ? -48.789 10.357 6.899 1.00 47.50 444 SER A N 1
ATOM 3517 C CA . SER A 1 444 ? -48.372 11.786 6.900 1.00 47.50 444 SER A CA 1
ATOM 3518 C C . SER A 1 444 ? -47.859 12.374 5.573 1.00 47.50 444 SER A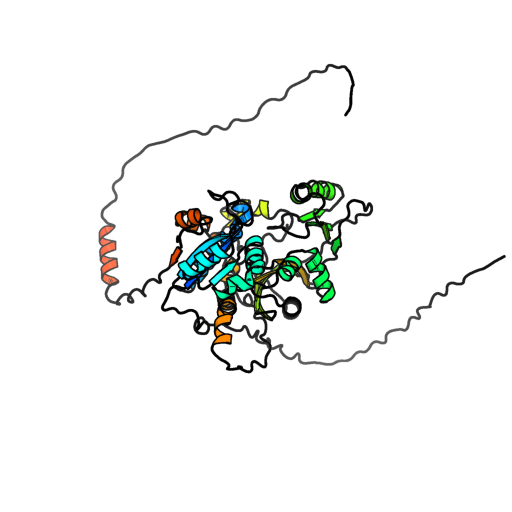 C 1
ATOM 3520 O O . SER A 1 444 ? -47.539 13.567 5.521 1.00 47.50 444 SER A O 1
ATOM 3522 N N . MET A 1 445 ? -47.819 11.604 4.476 1.00 43.06 445 MET A N 1
ATOM 3523 C CA . MET A 1 445 ? -47.383 12.145 3.174 1.00 43.06 445 MET A CA 1
ATOM 3524 C C . MET A 1 445 ? -48.433 13.033 2.487 1.00 43.06 445 MET A C 1
ATOM 3526 O O . MET A 1 445 ? -48.052 14.006 1.837 1.00 43.06 445 MET A O 1
ATOM 3530 N N . GLU A 1 446 ? -49.733 12.781 2.666 1.00 48.53 446 GLU A N 1
ATOM 3531 C CA . GLU A 1 446 ? -50.780 13.566 1.982 1.00 48.53 446 GLU A CA 1
ATOM 3532 C C . GLU A 1 446 ? -50.927 14.996 2.533 1.00 48.53 446 GLU A C 1
ATOM 3534 O O . GLU A 1 446 ? -51.205 15.939 1.787 1.00 48.53 446 GLU A O 1
ATOM 3539 N N . THR A 1 447 ? -50.641 15.213 3.819 1.00 51.59 447 THR A N 1
ATOM 3540 C CA . THR A 1 447 ? -50.763 16.543 4.439 1.00 51.59 447 THR A CA 1
ATOM 3541 C C . THR A 1 447 ? -49.608 17.477 4.056 1.00 51.59 447 THR A C 1
ATOM 3543 O O . THR A 1 447 ? -49.767 18.699 4.004 1.00 51.59 447 THR A O 1
ATOM 3546 N N . THR A 1 448 ? -48.436 16.922 3.736 1.00 49.03 448 THR A N 1
ATOM 3547 C CA . THR A 1 448 ? -47.226 17.723 3.492 1.00 49.03 448 THR A CA 1
ATOM 3548 C C . THR A 1 448 ? -47.207 18.334 2.084 1.00 49.03 448 THR A C 1
ATOM 3550 O O . THR A 1 448 ? -46.788 19.480 1.927 1.00 49.03 448 THR A O 1
ATOM 3553 N N . ILE A 1 449 ? -47.744 17.638 1.072 1.00 48.34 449 ILE A N 1
ATOM 3554 C CA . ILE A 1 449 ? -47.813 18.151 -0.312 1.00 48.34 449 ILE A CA 1
ATOM 3555 C C . ILE A 1 449 ? -48.846 19.283 -0.437 1.00 48.34 449 ILE A C 1
ATOM 3557 O O . ILE A 1 449 ? -48.562 20.312 -1.052 1.00 48.34 449 ILE A O 1
ATOM 3561 N N . SER A 1 450 ? -49.994 19.163 0.237 1.00 51.25 450 SER A N 1
ATOM 3562 C CA . SER A 1 450 ? -51.038 20.203 0.240 1.00 51.25 450 SER A CA 1
ATOM 3563 C C . SER A 1 450 ? -50.561 21.517 0.878 1.00 51.25 450 SER A C 1
ATOM 3565 O O . SER A 1 450 ? -50.934 22.604 0.441 1.00 51.25 450 SER A O 1
ATOM 3567 N N . THR A 1 451 ? -49.667 21.437 1.869 1.00 49.62 451 THR A N 1
ATOM 3568 C CA . THR A 1 451 ? -49.122 22.618 2.563 1.00 49.62 451 THR A CA 1
ATOM 3569 C C . THR A 1 451 ? -47.993 23.304 1.774 1.00 49.62 451 THR A C 1
ATOM 3571 O O . THR A 1 451 ? -47.757 24.501 1.943 1.00 49.62 451 THR A O 1
ATOM 3574 N N . LEU A 1 452 ? -47.299 22.570 0.896 1.00 42.31 452 LEU A N 1
ATOM 3575 C CA . LEU A 1 452 ? -46.234 23.101 0.035 1.00 42.31 452 LEU A CA 1
ATOM 3576 C C . LEU A 1 452 ? -46.784 23.800 -1.215 1.00 42.31 452 LEU A C 1
ATOM 3578 O O . LEU A 1 452 ? -46.264 24.848 -1.592 1.00 42.31 452 LEU A O 1
ATOM 3582 N N . LEU A 1 453 ? -47.872 23.291 -1.801 1.00 46.59 453 LEU A N 1
ATOM 3583 C CA . LEU A 1 453 ? -48.506 23.911 -2.972 1.00 46.59 453 LEU A CA 1
ATOM 3584 C C . LEU A 1 453 ? -49.212 25.237 -2.639 1.00 46.59 453 LEU A C 1
ATOM 3586 O O . LEU A 1 453 ? -49.177 26.159 -3.445 1.00 46.59 453 LEU A O 1
ATOM 3590 N N . LEU A 1 454 ? -49.740 25.401 -1.420 1.00 48.34 454 LEU A N 1
ATOM 3591 C CA . LEU A 1 454 ? -50.345 26.666 -0.969 1.00 48.34 454 LEU A CA 1
ATOM 3592 C C . LEU A 1 454 ? -49.332 27.797 -0.706 1.00 48.34 454 LEU A C 1
ATOM 3594 O O . LEU A 1 454 ? -49.731 28.952 -0.584 1.00 48.34 454 LEU A O 1
ATOM 3598 N N . LYS A 1 455 ? -48.028 27.500 -0.614 1.00 45.19 455 LYS A N 1
ATOM 3599 C CA . LYS A 1 455 ? -46.985 28.511 -0.354 1.00 45.19 455 LYS A CA 1
ATOM 3600 C C . LYS A 1 455 ? -46.281 29.032 -1.607 1.00 45.19 455 LYS A C 1
ATOM 3602 O O . LYS A 1 455 ? -45.584 30.037 -1.507 1.00 45.19 455 LYS A O 1
ATOM 3607 N N . MET A 1 456 ? -46.452 28.393 -2.766 1.00 42.12 456 MET A N 1
ATOM 3608 C CA . MET A 1 456 ? -45.770 28.808 -4.001 1.00 42.12 456 MET A CA 1
ATOM 3609 C C . MET A 1 456 ? -46.544 29.851 -4.825 1.00 42.12 456 MET A C 1
ATOM 3611 O O . MET A 1 456 ? -45.969 30.425 -5.743 1.00 42.12 456 MET A O 1
ATOM 3615 N N . ASP A 1 457 ? -47.784 30.182 -4.451 1.00 39.56 457 ASP A N 1
ATOM 3616 C CA . ASP A 1 457 ? -48.641 31.126 -5.195 1.00 39.56 457 ASP A CA 1
ATOM 3617 C C . ASP A 1 457 ? -48.558 32.592 -4.720 1.00 39.56 457 ASP A C 1
ATOM 3619 O O . ASP A 1 457 ? -49.339 33.447 -5.133 1.00 39.56 457 ASP A O 1
ATOM 3623 N N . CYS A 1 458 ? -47.611 32.930 -3.841 1.00 44.41 458 CYS A N 1
ATOM 3624 C CA . CYS A 1 458 ? -47.503 34.275 -3.265 1.00 44.41 458 CYS A CA 1
ATOM 3625 C C . CYS A 1 458 ? -46.058 34.788 -3.181 1.00 44.41 458 CYS A C 1
ATOM 3627 O O . CYS A 1 458 ? -45.618 35.165 -2.103 1.00 44.41 458 CYS A O 1
ATOM 3629 N N . SER A 1 459 ? -45.321 34.860 -4.296 1.00 38.59 459 SER A N 1
ATOM 3630 C CA . SER A 1 459 ? -44.248 35.867 -4.449 1.00 38.59 459 SER A CA 1
ATOM 3631 C C . SER A 1 459 ? -43.638 35.877 -5.854 1.00 38.59 459 SER A C 1
ATOM 3633 O O . SER A 1 459 ? -42.601 35.262 -6.096 1.00 38.59 459 SER A O 1
ATOM 3635 N N . VAL A 1 460 ? -44.218 36.652 -6.770 1.00 37.28 460 VAL A N 1
ATOM 3636 C CA . VAL A 1 460 ? -43.466 37.213 -7.901 1.00 37.28 460 VAL A CA 1
ATOM 3637 C C . VAL A 1 460 ? -43.760 38.707 -7.958 1.00 37.28 460 VAL A C 1
ATOM 3639 O O . VAL A 1 460 ? -44.795 39.133 -8.463 1.00 37.28 460 VAL A O 1
ATOM 3642 N N . LYS A 1 461 ? -42.843 39.513 -7.414 1.00 35.88 461 LYS A N 1
ATOM 3643 C CA . LYS A 1 461 ? -42.676 40.921 -7.784 1.00 35.88 461 LYS A CA 1
ATOM 3644 C C . LYS A 1 461 ? -41.190 41.249 -7.907 1.00 35.88 461 LYS A C 1
ATOM 3646 O O . LYS A 1 461 ? -40.370 40.862 -7.085 1.00 35.88 461 LYS A O 1
ATOM 3651 N N . THR A 1 462 ? -40.916 41.935 -9.003 1.00 42.56 462 THR A N 1
ATOM 3652 C CA . THR A 1 462 ? -39.662 42.392 -9.602 1.00 42.56 462 THR A CA 1
ATOM 3653 C C . THR A 1 462 ? -39.037 43.611 -8.915 1.00 42.56 462 THR A C 1
ATOM 3655 O O . THR A 1 462 ? -39.771 44.535 -8.576 1.00 42.56 462 THR A O 1
ATOM 3658 N N . SER A 1 463 ? -37.700 43.674 -8.876 1.00 33.19 463 SER A N 1
ATOM 3659 C CA . SER A 1 463 ? -36.849 44.887 -8.996 1.00 33.19 463 SER A CA 1
ATOM 3660 C C . SER A 1 463 ? -35.375 44.433 -8.990 1.00 33.19 463 SER A C 1
ATOM 3662 O O . SER A 1 463 ? -35.015 43.640 -8.128 1.00 33.19 463 SER A O 1
ATOM 3664 N N . GLY A 1 464 ? -34.552 44.715 -10.009 1.00 31.61 464 GLY A N 1
ATOM 3665 C CA . GLY A 1 464 ? -33.799 45.976 -10.176 1.00 31.61 464 GLY A CA 1
ATOM 3666 C C . GLY A 1 464 ? -32.465 45.875 -9.410 1.00 31.61 464 GLY A C 1
ATOM 3667 O O . GLY A 1 464 ? -32.494 45.815 -8.190 1.00 31.61 464 GLY A O 1
ATOM 3668 N N . SER A 1 465 ? -31.346 45.538 -10.062 1.00 34.00 465 SER A N 1
ATOM 3669 C CA . SER A 1 465 ? -30.358 46.421 -10.727 1.00 34.00 465 SER A CA 1
ATOM 3670 C C . SER A 1 465 ? -29.141 46.741 -9.838 1.00 34.00 465 SER A C 1
ATOM 3672 O O . SER A 1 465 ? -29.299 47.182 -8.708 1.00 34.00 465 SER A O 1
ATOM 3674 N N . ASP A 1 466 ? -27.963 46.555 -10.443 1.00 35.53 466 ASP A N 1
ATOM 3675 C CA . ASP A 1 466 ? -26.624 47.082 -10.129 1.00 35.53 466 ASP A CA 1
ATOM 3676 C C . ASP A 1 466 ? -25.847 46.563 -8.906 1.00 35.53 466 ASP A C 1
ATOM 3678 O O . ASP A 1 466 ? -26.220 46.778 -7.758 1.00 35.53 466 ASP A O 1
ATOM 3682 N N . MET A 1 467 ? -24.671 45.966 -9.162 1.00 31.75 467 MET A N 1
ATOM 3683 C CA . MET A 1 467 ? -23.362 46.582 -8.867 1.00 31.75 467 MET A CA 1
ATOM 3684 C C . MET A 1 467 ? -22.175 45.612 -9.088 1.00 31.75 467 MET A C 1
ATOM 3686 O O . MET A 1 467 ? -22.266 44.419 -8.816 1.00 31.75 467 MET A O 1
ATOM 3690 N N . PHE A 1 468 ? -21.040 46.215 -9.472 1.00 32.12 468 PHE A N 1
ATOM 3691 C CA . PHE A 1 468 ? -19.646 45.730 -9.508 1.00 32.12 468 PHE A CA 1
ATOM 3692 C C . PHE A 1 468 ? -19.094 45.123 -10.809 1.00 32.12 468 PHE A C 1
ATOM 3694 O O . PHE A 1 468 ? -18.959 43.915 -10.982 1.00 32.12 468 PHE A O 1
ATOM 3701 N N . HIS A 1 469 ? -18.622 46.041 -11.660 1.00 32.84 469 HIS A N 1
ATOM 3702 C CA . HIS A 1 469 ? -17.377 45.899 -12.417 1.00 32.84 469 HIS A CA 1
ATOM 3703 C C . HIS A 1 469 ? -16.170 45.809 -11.468 1.00 32.84 469 HIS A C 1
ATOM 3705 O O . HIS A 1 469 ? -16.084 46.589 -10.519 1.00 32.84 469 HIS A O 1
ATOM 3711 N N . ASN A 1 470 ? -15.205 44.937 -11.776 1.00 30.69 470 ASN A N 1
ATOM 3712 C CA . ASN A 1 470 ? -13.793 45.288 -11.641 1.00 30.69 470 ASN A CA 1
ATOM 3713 C C . ASN A 1 470 ? -12.903 44.465 -12.579 1.00 30.69 470 ASN A C 1
ATOM 3715 O O . ASN A 1 470 ? -13.157 43.298 -12.871 1.00 30.69 470 ASN A O 1
ATOM 3719 N N . GLU A 1 471 ? -11.896 45.173 -13.068 1.00 32.12 471 GLU A N 1
ATOM 3720 C CA . GLU A 1 471 ? -10.995 44.896 -14.177 1.00 32.12 471 GLU A CA 1
ATOM 3721 C C . GLU A 1 471 ? -9.898 43.884 -13.815 1.00 32.12 471 GLU A C 1
ATOM 3723 O O . GLU A 1 471 ? -9.372 43.895 -12.705 1.00 32.12 471 GLU A O 1
ATOM 3728 N N . TYR A 1 472 ? -9.476 43.079 -14.792 1.00 31.08 472 TYR A N 1
ATOM 3729 C CA . TYR A 1 472 ? -8.109 42.561 -14.855 1.00 31.08 472 TYR A CA 1
ATOM 3730 C C . TYR A 1 472 ? -7.595 42.753 -16.279 1.00 31.08 472 TYR A C 1
ATOM 3732 O O . TYR A 1 472 ? -8.149 42.201 -17.229 1.00 31.08 472 TYR A O 1
ATOM 3740 N N . SER A 1 473 ? -6.563 43.587 -16.410 1.00 31.67 473 SER A N 1
ATOM 3741 C CA . SER A 1 473 ? -5.881 43.880 -17.663 1.00 31.67 473 SER A CA 1
ATOM 3742 C C . SER A 1 473 ? -4.790 42.851 -17.951 1.00 31.67 473 SER A C 1
ATOM 3744 O O . SER A 1 473 ? -3.971 42.498 -17.100 1.00 31.67 473 SER A O 1
ATOM 3746 N N . GLU A 1 474 ? -4.787 42.389 -19.197 1.00 35.06 474 GLU A N 1
ATOM 3747 C CA . GLU A 1 474 ? -3.663 41.739 -19.856 1.00 35.06 474 GLU A CA 1
ATOM 3748 C C . GLU A 1 474 ? -2.548 42.769 -20.088 1.00 35.06 474 GLU A C 1
ATOM 3750 O O . GLU A 1 474 ? -2.808 43.879 -20.556 1.00 35.06 474 GLU A O 1
ATOM 3755 N N . SER A 1 475 ? -1.292 42.405 -19.817 1.00 32.62 475 SER A N 1
ATOM 3756 C CA . SER A 1 475 ? -0.142 43.123 -20.371 1.00 32.62 475 SER A CA 1
ATOM 3757 C C . SER A 1 475 ? 0.679 42.188 -21.253 1.00 32.62 475 SER A C 1
ATOM 3759 O O . SER A 1 475 ? 1.243 41.184 -20.818 1.00 32.62 475 SER A O 1
ATOM 3761 N N . ALA A 1 476 ? 0.667 42.530 -22.539 1.00 33.44 476 ALA A N 1
ATOM 3762 C CA . ALA A 1 476 ? 1.401 41.891 -23.609 1.00 33.44 476 ALA A CA 1
ATOM 3763 C C . ALA A 1 476 ? 2.878 42.312 -23.607 1.00 33.44 476 ALA A C 1
ATOM 3765 O O . ALA A 1 476 ? 3.235 43.455 -23.319 1.00 33.44 476 ALA A O 1
ATOM 3766 N N . LEU A 1 477 ? 3.721 41.355 -23.988 1.00 32.06 477 LEU A N 1
ATOM 3767 C CA . LEU A 1 477 ? 5.137 41.506 -24.293 1.00 32.06 477 LEU A CA 1
ATOM 3768 C C . LEU A 1 477 ? 5.335 42.239 -25.626 1.00 32.06 477 LEU A C 1
ATOM 3770 O O . LEU A 1 477 ? 4.915 41.752 -26.673 1.00 32.06 477 LEU A O 1
ATOM 3774 N N . THR A 1 478 ? 6.093 43.333 -25.601 1.00 33.38 478 THR A N 1
ATOM 3775 C CA . THR A 1 478 ? 6.825 43.850 -26.765 1.00 33.38 478 THR A CA 1
ATOM 3776 C C . THR A 1 478 ? 8.177 44.390 -26.320 1.00 33.38 478 THR A C 1
ATOM 3778 O O . THR A 1 478 ? 8.240 45.315 -25.516 1.00 33.38 478 THR A O 1
ATOM 3781 N N . SER A 1 479 ? 9.267 43.862 -26.870 1.00 31.53 479 SER A N 1
ATOM 3782 C CA . SER A 1 479 ? 10.135 44.612 -27.795 1.00 31.53 479 SER A CA 1
ATOM 3783 C C . SER A 1 479 ? 11.462 43.883 -28.019 1.00 31.53 479 SER A C 1
ATOM 3785 O O . SER A 1 479 ? 12.100 43.370 -27.104 1.00 31.53 479 SER A O 1
ATOM 3787 N N . VAL A 1 480 ? 11.830 43.825 -29.295 1.00 38.28 480 VAL A N 1
ATOM 3788 C CA . VAL A 1 480 ? 13.091 43.329 -29.842 1.00 38.28 480 VAL A CA 1
ATOM 3789 C C . VAL A 1 480 ? 13.967 44.537 -30.166 1.00 38.28 480 VAL A C 1
ATOM 3791 O O . VAL A 1 480 ? 13.466 45.530 -30.689 1.00 38.28 480 VAL A O 1
ATOM 3794 N N . GLY A 1 481 ? 15.271 44.407 -29.924 1.00 30.28 481 GLY A N 1
ATOM 3795 C CA . GLY A 1 481 ? 16.326 45.305 -30.406 1.00 30.28 481 GLY A CA 1
ATOM 3796 C C . GLY A 1 481 ? 17.378 45.549 -29.324 1.00 30.28 481 GLY A C 1
ATOM 3797 O O . GLY A 1 481 ? 17.044 45.617 -28.152 1.00 30.28 481 GLY A O 1
ATOM 3798 N N . SER A 1 482 ? 18.668 45.723 -29.577 1.00 33.12 482 SER A N 1
ATOM 3799 C CA . SER A 1 482 ? 19.570 45.445 -30.699 1.00 33.12 482 SER A CA 1
ATOM 3800 C C . SER A 1 482 ? 20.964 45.838 -30.186 1.00 33.12 482 SER A C 1
ATOM 3802 O O . SER A 1 482 ? 21.069 46.848 -29.500 1.00 33.12 482 SER A O 1
ATOM 3804 N N . ASN A 1 483 ? 21.989 45.071 -30.565 1.00 33.66 483 ASN A N 1
ATOM 3805 C CA . ASN A 1 483 ? 23.419 45.412 -30.660 1.00 33.66 483 ASN A CA 1
ATOM 3806 C C . ASN A 1 483 ? 24.137 46.152 -29.509 1.00 33.66 483 ASN A C 1
ATOM 3808 O O . ASN A 1 483 ? 23.939 47.346 -29.315 1.00 33.66 483 ASN A O 1
ATOM 3812 N N . SER A 1 484 ? 25.194 45.523 -28.979 1.00 30.83 484 SER A N 1
ATOM 3813 C CA . SER A 1 484 ? 26.533 46.139 -28.977 1.00 30.83 484 SER A CA 1
ATOM 3814 C C . SER A 1 484 ? 27.656 45.116 -28.748 1.00 30.83 484 SER A C 1
ATOM 3816 O O . SER A 1 484 ? 27.601 44.245 -27.885 1.00 30.83 484 SER A O 1
ATOM 3818 N N . THR A 1 485 ? 28.668 45.232 -29.600 1.00 36.16 485 THR A N 1
ATOM 3819 C CA . THR A 1 485 ? 30.003 44.623 -29.569 1.00 36.16 485 THR A CA 1
ATOM 3820 C C . THR A 1 485 ? 30.935 45.406 -28.627 1.00 36.16 485 THR A C 1
ATOM 3822 O O . THR A 1 485 ? 30.687 46.591 -28.424 1.00 36.16 485 THR A O 1
ATOM 3825 N N . ILE A 1 486 ? 32.001 44.748 -28.126 1.00 31.62 486 ILE A N 1
ATOM 3826 C CA . ILE A 1 486 ? 33.322 45.207 -27.584 1.00 31.62 486 ILE A CA 1
ATOM 3827 C C . ILE A 1 486 ? 33.703 44.195 -26.475 1.00 31.62 486 ILE A C 1
ATOM 3829 O O . ILE A 1 486 ? 32.995 44.082 -25.483 1.00 31.62 486 ILE A O 1
ATOM 3833 N N . ASP A 1 487 ? 34.575 43.212 -26.698 1.00 30.20 487 ASP A N 1
ATOM 3834 C CA . ASP A 1 487 ? 36.050 43.206 -26.812 1.00 30.20 487 ASP A CA 1
ATOM 3835 C C . ASP A 1 487 ? 36.824 43.170 -25.470 1.00 30.20 487 ASP A C 1
ATOM 3837 O O . ASP A 1 487 ? 36.613 43.971 -24.563 1.00 30.20 487 ASP A O 1
ATOM 3841 N N . SER A 1 488 ? 37.808 42.264 -25.452 1.00 27.92 488 SER A N 1
ATOM 3842 C CA . SER A 1 488 ? 39.072 42.260 -24.699 1.00 27.92 488 SER A CA 1
ATOM 3843 C C . SER A 1 488 ? 39.130 41.852 -23.204 1.00 27.92 488 SER A C 1
ATOM 3845 O O . SER A 1 488 ? 38.815 42.590 -22.282 1.00 27.92 488 SER A O 1
ATOM 3847 N N . SER A 1 489 ? 39.692 40.649 -23.000 1.00 26.22 489 SER A N 1
ATOM 3848 C CA . SER A 1 489 ? 40.890 40.340 -22.185 1.00 26.22 489 SER A CA 1
ATOM 3849 C C . SER A 1 489 ? 41.026 40.823 -20.723 1.00 26.22 489 SER A C 1
ATOM 3851 O O . SER A 1 489 ? 41.167 42.012 -20.475 1.00 26.22 489 SER A O 1
ATOM 3853 N N . GLN A 1 490 ? 41.254 39.888 -19.785 1.00 27.94 490 GLN A N 1
ATOM 3854 C CA . GLN A 1 490 ? 42.542 39.650 -19.082 1.00 27.94 490 GLN A CA 1
ATOM 3855 C C . GLN A 1 490 ? 42.385 38.953 -17.710 1.00 27.94 490 GLN A C 1
ATOM 3857 O O . GLN A 1 490 ? 41.570 39.351 -16.891 1.00 27.94 490 GLN A O 1
ATOM 3862 N N . LYS A 1 491 ? 43.335 38.029 -17.466 1.00 29.50 491 LYS A N 1
ATOM 3863 C CA . LYS A 1 491 ? 43.977 37.609 -16.193 1.00 29.50 491 LYS A CA 1
ATOM 3864 C C . LYS A 1 491 ? 43.113 36.870 -15.151 1.00 29.50 491 LYS A C 1
ATOM 3866 O O . LYS A 1 491 ? 42.169 37.417 -14.614 1.00 29.50 491 LYS A O 1
ATOM 3871 N N . MET A 1 492 ? 43.323 35.572 -14.896 1.00 25.67 492 MET A N 1
ATOM 3872 C CA . MET A 1 492 ? 44.491 34.884 -14.295 1.00 25.67 492 MET A CA 1
ATOM 3873 C C . MET A 1 492 ? 44.653 35.197 -12.789 1.00 25.67 492 MET A C 1
ATOM 3875 O O . MET A 1 492 ? 44.940 36.339 -12.452 1.00 25.67 492 MET A O 1
ATOM 3879 N N . ILE A 1 493 ? 44.540 34.154 -11.939 1.00 27.23 493 ILE A N 1
ATOM 3880 C CA . ILE A 1 493 ? 45.452 33.737 -10.835 1.00 27.23 493 ILE A CA 1
ATOM 3881 C C . ILE A 1 493 ? 44.720 33.110 -9.617 1.00 27.23 493 ILE A C 1
ATOM 3883 O O . ILE A 1 493 ? 43.987 33.788 -8.911 1.00 27.23 493 ILE A O 1
ATOM 3887 N N . HIS A 1 494 ? 45.074 31.829 -9.391 1.00 27.98 494 HIS A N 1
ATOM 3888 C CA . HIS A 1 494 ? 45.204 31.025 -8.150 1.00 27.98 494 HIS A CA 1
ATOM 3889 C C . HIS A 1 494 ? 43.938 30.733 -7.318 1.00 27.98 494 HIS A C 1
ATOM 3891 O O . HIS A 1 494 ? 43.108 31.594 -7.092 1.00 27.98 494 HIS A O 1
ATOM 3897 N N . GLY A 1 495 ? 43.710 29.521 -6.812 1.00 26.66 495 GLY A N 1
ATOM 3898 C CA . GLY A 1 495 ? 44.651 28.449 -6.494 1.00 26.66 495 GLY A CA 1
ATOM 3899 C C . GLY A 1 495 ? 44.669 28.231 -4.982 1.00 26.66 495 GLY A C 1
ATOM 3900 O O . GLY A 1 495 ? 45.531 28.784 -4.309 1.00 26.66 495 GLY A O 1
ATOM 3901 N N . MET A 1 496 ? 43.703 27.454 -4.489 1.00 30.06 496 MET A N 1
ATOM 3902 C CA . MET A 1 496 ? 43.784 26.538 -3.344 1.00 30.06 496 MET A CA 1
ATOM 3903 C C . MET A 1 496 ? 42.603 25.574 -3.404 1.00 30.06 496 MET A C 1
ATOM 3905 O O . MET A 1 496 ? 41.487 26.054 -3.709 1.00 30.06 496 MET A O 1
#

pLDDT: mean 76.69, std 22.94, range [25.67, 98.62]

Foldseek 3Di:
DDDDDDDDDDDDDDDDDDDDDDDDDDDDDPPPPPPQPQPQCDVVVVVVLPQVDAAEEEQEWEDQDPPRVCCLPTVQSLLVLQLVVVLCVVVQRWHWYAYAYQACDDPLHDDPVLVLVLCQVLVHAEYAYGALVVLLVCLPCVVPNCVRYFYWGHVHSVLSQLQQFQVSVVVLCVVLVAAAFDKDWDDPPDPDDDDFWWKAFGHDDDQLPRIFGDRDDVSVVVSCPDCVNVVVPPPTTIMIGDDDDAFKKKWKWFDQQLATQAIEIWGAPPRVPSHPRSVVVVVCVDPVNQQDQRTDQDDDDPVLVVSVQSVSSSSSNVSSHTAIKMWMWGADPPPGIHTRGIGSHDDSCVSQCSLPSSVVVVRSCSRNCVVVVVPDPPPPPPVDRNRHRHRSVPGDRPHGNNVDDSPVVCVVQVVSSVCRSPSPDDRTDTDRRDPPPPPPDPPPPVVVVVVVVVPPPPDDDDDDDDDDDDDDDDDDDDDDDDDDDDDDDDDDDDDD

Solvent-accessible surface area (backbone atoms only — not comparable to full-atom values): 29620 Å² total; per-residue (Å²): 141,87,83,88,82,86,83,86,81,82,84,83,79,90,76,85,85,79,87,78,88,77,93,73,93,70,84,75,75,80,82,71,75,76,76,81,71,51,77,79,61,47,78,78,70,42,69,80,65,59,80,91,47,62,50,24,35,35,31,32,18,34,62,59,38,80,93,59,43,57,36,95,79,36,32,59,19,57,52,49,45,48,47,51,50,52,49,35,59,78,66,61,48,39,28,34,46,31,56,37,38,44,27,89,60,74,98,72,38,61,46,72,66,55,52,47,49,37,35,62,75,65,55,31,51,37,49,45,50,27,34,69,66,32,36,48,51,49,12,71,40,26,86,68,51,59,76,69,34,33,54,46,58,36,71,44,46,66,56,46,52,37,34,44,18,40,58,49,35,49,52,52,27,58,77,68,74,46,51,52,58,61,67,47,81,55,59,93,85,60,86,84,74,78,66,56,26,32,43,29,52,30,54,95,60,63,76,48,47,51,44,38,75,23,69,48,69,69,45,45,56,55,51,61,68,31,65,78,48,58,72,53,50,95,75,60,55,39,30,37,31,45,78,75,78,55,50,54,35,39,36,41,33,34,27,55,68,10,39,38,56,33,35,37,54,36,20,55,74,64,56,94,42,64,61,53,45,68,65,54,58,70,61,48,75,41,79,88,39,25,76,37,55,55,43,41,79,67,85,72,53,72,68,55,50,50,51,51,52,52,50,42,42,52,54,18,60,78,58,45,34,23,21,48,28,22,35,35,30,35,47,21,98,84,87,39,65,26,52,69,45,43,39,74,23,50,50,92,67,53,57,54,43,67,47,37,55,53,54,57,48,47,50,55,46,59,28,53,46,73,64,47,74,79,72,50,89,74,78,72,83,70,87,61,79,74,61,58,14,61,53,40,65,92,50,66,75,69,42,31,50,59,81,59,56,65,66,63,53,46,68,76,38,53,62,40,65,71,29,22,74,40,72,86,55,82,58,56,50,74,48,71,63,75,70,79,68,73,73,76,65,92,83,55,66,73,64,54,56,61,59,53,62,72,62,71,82,75,81,90,82,89,81,86,85,88,89,82,88,84,88,83,83,86,84,83,91,83,87,87,87,80,89,85,88,86,87,84,90,83,83,90,84,86,90,132

Organism: NCBI:txid635003

InterPro domains:
  IPR003806 ATP-grasp fold, PylC-type [PF02655] (164-348)
  IPR011761 ATP-grasp fold [PS50975] (170-368)

Radius of gyration: 30.07 Å; Cα contacts (8 Å, |Δi|>4): 724; chains: 1; bounding box: 107×86×70 Å